Protein AF-A2EEP8-F1 (afdb_monomer)

Foldseek 3Di:
DDDDDDDDDDDDDDDDDPPPPPPVPPPVPPCFWPQLDLDCPVLVVLVVVLVVLLVVLLVCLVVADWQKDKDKDKDFDDDDPPQDKDKDKDKDAQDALLQQKKWKKKWFFFDDQDWDKWWKKKWKKKWFAAPVDPDIDIDIDIDTDMWTDDGPDRITDIDTQFMARQGPGGMMMMMIIIGGDPPRTTMMMMMMITGDSRLSVVLLVVLVVLLVVLVVLLVVLVVVCVVGPDDPLSVLLSVLSVLLSLQSPNCVVVCRVPNDLVSQLSNQLSLLLNLLSLQLSLLCLLLCQLPPDDDDPVSSVVSNVLSCVSSVLSSVLSVVVSVQNVVPRRGDPPPVNVVSLVVLVVSLVVSVVSSVVSLVVNVVNHDPSSVSSSVLSNVLSVLSSVLSCLSSPVPDDDGSSSVSSNSSSSSSSSVSSSNRRRGDDPVVVVVVVVVVVVVVVVVVVVPPDDDDDDDDDDDDDDDDDDDDDDDDDDDDDDDDDDDD

Solvent-accessible surface area (backbone atoms only — not comparable to full-atom values): 27385 Å² total; per-residue (Å²): 140,85,85,86,86,86,83,87,78,94,78,86,87,80,92,84,76,83,75,78,73,81,75,77,78,73,78,68,81,79,49,52,25,51,62,62,50,92,74,54,68,66,56,53,53,52,52,52,51,45,49,50,50,40,52,49,33,39,53,49,17,70,71,42,60,64,33,55,46,75,48,74,50,77,40,78,56,78,89,57,97,65,94,49,62,48,79,46,76,52,75,48,71,88,46,42,33,50,23,58,29,43,35,33,33,37,37,40,31,39,80,55,68,48,73,47,72,32,61,32,39,39,37,39,39,38,41,38,40,26,98,93,42,95,66,64,51,75,51,77,49,77,46,81,43,76,40,40,25,50,76,82,29,47,49,30,53,73,43,76,60,37,43,42,63,72,31,80,38,32,30,43,36,40,39,39,38,39,40,60,60,62,76,77,44,47,30,41,36,42,35,39,42,32,34,21,53,69,33,43,51,54,52,52,52,51,22,44,54,50,31,52,54,43,50,53,50,46,52,54,50,55,58,52,50,75,77,47,86,77,53,71,68,38,57,49,34,52,50,43,34,55,36,49,36,46,53,42,36,64,62,56,57,51,30,47,78,52,54,43,67,70,52,55,53,47,54,42,47,33,42,16,50,31,51,9,49,53,49,29,50,44,54,48,57,39,58,45,42,58,56,90,66,81,85,51,70,68,65,53,49,61,38,48,51,54,14,48,52,52,16,52,54,47,31,52,50,47,49,51,58,51,50,37,40,74,75,34,37,61,58,76,61,63,68,60,53,52,54,48,50,51,52,52,50,53,51,51,51,51,48,53,52,48,52,53,52,31,47,59,55,22,66,74,53,44,54,82,87,48,47,63,54,52,53,54,48,52,52,51,39,53,52,48,51,51,33,49,43,39,71,77,53,74,55,70,84,76,39,43,28,51,53,30,45,30,53,40,42,50,52,42,49,40,52,50,48,39,55,39,40,31,75,42,64,71,76,63,50,60,58,49,51,52,52,48,49,54,50,50,60,53,58,66,65,75,74,79,82,86,79,86,81,90,81,89,81,87,86,88,80,88,82,88,78,89,82,85,83,81,89,84,81,90,84,82,89,84,84,89,84,88,83,136

Sequence (484 aa):
MKPSSIQKEENDVSSDNMVAVEINDGYVPEYLMNLDKVNHKDDIIMFLLFLSFIIVNILVGILAPSTTNTLSKSYPVIVDSHDSYSIYSMGIESISPMNSYIKMRVGYRSEGFTNKSAKVLLNVSMKYTNPKSDHTKRAFKSSNVTFSTLPEQYNTNWHLIYFERIVDFTQVTAEIVVSGSELGFNTFVCEAIICSYSDSLVQIWIRIVYSIVLFVVLRTFNAKLKTVDVRHEQSLSSGLLFTTIFLNDPAVIANYIRPTLGVTVFDSIMRSFYTGYLALFVFVVLGHCGIKEKMMGDFITNRLSIAAVVGLVTITREFLLDLAQIYNPMMQIVNADYYLKIVEYIILAGCAVGIVIETVRSSRRIDEIEKFRLVIYVIASSLALFILTSVMGLIGEKTTLKFLATFGSANALAFAMTYAHYPFSIDNIEYKDAKNADIASLSDNENVGLLDNENEHEFLGKEETELNVEDIEAQNNVPEEEEK

Secondary structure (DSSP, 8-state):
--------------------------------BGGG-S--HHHHHHHHHHHHHHHHHHHHHHHSPPSEEEEEEEEE----TTT--EEEEEEE-S--TTS--EEEEEEEEESSS---EEEEEEEEEEEEEETTEEEEEEEEEEEEEEEEPPTT-SBPPPEEEEEES----SEEEEEEEEEE--TTEEEEEEEEEEE-HHHHHHHHHHHHHHHHHHHHHHHHHHHHHTTSPPPHHHHHHHHHHHHHHHHH-TTHHHHHHS--HHHHHHHHHHHHHHHHHHHHHHHHHHHHTT--SPPPHHHHHHHHHHHHHHHHHHHHHHHHHHHHHHH-TT---HHHHHHHHHHHHHHHHHHHHHHHHHHHHHHTT--GGGHHHHHHHHHHHHHHHHHHHHHTT-S-SS-HHHHHHHHHHHHHHHHHHHHHTPBPPTHHHHHHHHHHHHHHHHHSSSSS------------------------------------

Mean predicted aligned error: 13.18 Å

Radius of gyration: 35.55 Å; Cα contacts (8 Å, |Δi|>4): 645; chains: 1; bounding box: 109×73×122 Å

Structure (mmCIF, N/CA/C/O backbone):
data_AF-A2EEP8-F1
#
_entry.id   AF-A2EEP8-F1
#
loop_
_atom_site.group_PDB
_atom_site.id
_atom_site.type_symbol
_atom_site.label_atom_id
_atom_site.label_alt_id
_atom_site.label_comp_id
_atom_site.label_asym_id
_atom_site.label_entity_id
_atom_site.label_seq_id
_atom_site.pdbx_PDB_ins_code
_atom_site.Cartn_x
_atom_site.Cartn_y
_atom_site.Cartn_z
_atom_site.occupancy
_atom_site.B_iso_or_equiv
_atom_site.auth_seq_id
_atom_site.auth_comp_id
_atom_site.auth_asym_id
_atom_site.auth_atom_id
_atom_site.pdbx_PDB_model_num
ATOM 1 N N . MET A 1 1 ? 82.959 3.354 -11.759 1.00 44.03 1 MET A N 1
ATOM 2 C CA . MET A 1 1 ? 83.019 3.260 -13.232 1.00 44.03 1 MET A CA 1
ATOM 3 C C . MET A 1 1 ? 81.911 4.126 -13.827 1.00 44.03 1 MET A C 1
ATOM 5 O O . MET A 1 1 ? 80.745 3.849 -13.598 1.00 44.03 1 MET A O 1
ATOM 9 N N . LYS A 1 2 ? 82.282 5.205 -14.517 1.00 36.81 2 LYS A N 1
ATOM 10 C CA . LYS A 1 2 ? 81.523 5.864 -15.604 1.00 36.81 2 LYS A CA 1
ATOM 11 C C . LYS A 1 2 ? 82.360 5.626 -16.883 1.00 36.81 2 LYS A C 1
ATOM 13 O O . LYS A 1 2 ? 83.557 5.384 -16.706 1.00 36.81 2 LYS A O 1
ATOM 18 N N . PRO A 1 3 ? 81.870 5.842 -18.119 1.00 41.88 3 PRO A N 1
ATOM 19 C CA . PRO A 1 3 ? 80.486 5.960 -18.609 1.00 41.88 3 PRO A CA 1
ATOM 20 C C . PRO A 1 3 ? 80.250 5.161 -19.927 1.00 41.88 3 PRO A C 1
ATOM 22 O O . PRO A 1 3 ? 81.195 4.695 -20.552 1.00 41.88 3 PRO A O 1
ATOM 25 N N . SER A 1 4 ? 79.016 5.103 -20.439 1.00 30.41 4 SER A N 1
ATOM 26 C CA . SER A 1 4 ? 78.817 5.248 -21.893 1.00 30.41 4 SER A CA 1
ATOM 27 C C . SER A 1 4 ? 77.510 5.978 -22.182 1.00 30.41 4 SER A C 1
ATOM 29 O O . SER A 1 4 ? 76.413 5.438 -22.073 1.00 30.41 4 SER A O 1
ATOM 31 N N . SER A 1 5 ? 77.680 7.246 -22.517 1.00 35.25 5 SER A N 1
ATOM 32 C CA . SER A 1 5 ? 76.752 8.104 -23.233 1.00 35.25 5 SER A CA 1
ATOM 33 C C . SER A 1 5 ? 76.760 7.752 -24.721 1.00 35.25 5 SER A C 1
ATOM 35 O O . SER A 1 5 ? 77.840 7.706 -25.308 1.00 35.25 5 SER A O 1
ATOM 37 N N . ILE A 1 6 ? 75.587 7.637 -25.339 1.00 37.34 6 ILE A N 1
ATOM 38 C CA . ILE A 1 6 ? 75.399 8.024 -26.741 1.00 37.34 6 ILE A CA 1
ATOM 39 C C . ILE A 1 6 ? 74.201 8.974 -26.774 1.00 37.34 6 ILE A C 1
ATOM 41 O O . ILE A 1 6 ? 73.101 8.630 -26.351 1.00 37.34 6 ILE A O 1
ATOM 45 N N . GLN A 1 7 ? 74.486 10.202 -27.199 1.00 33.00 7 GLN A N 1
ATOM 46 C CA . GLN A 1 7 ? 73.537 11.227 -27.617 1.00 33.00 7 GLN A CA 1
ATOM 47 C C . GLN A 1 7 ? 73.525 11.294 -29.150 1.00 33.00 7 GLN A C 1
ATOM 49 O O . GLN A 1 7 ? 74.531 10.958 -29.774 1.00 33.00 7 GLN A O 1
ATOM 54 N N . LYS A 1 8 ? 72.444 11.910 -29.654 1.00 31.39 8 LYS A N 1
ATOM 55 C CA . LYS A 1 8 ? 72.144 12.393 -31.016 1.00 31.39 8 LYS A CA 1
ATOM 56 C C . LYS A 1 8 ? 71.549 11.336 -31.952 1.00 31.39 8 LYS A C 1
ATOM 58 O O . LYS A 1 8 ? 72.012 10.210 -31.975 1.00 31.39 8 LYS A O 1
ATOM 63 N N . GLU A 1 9 ? 70.490 11.633 -32.700 1.00 28.38 9 GLU A N 1
ATOM 64 C CA . GLU A 1 9 ? 70.177 12.912 -33.350 1.00 28.38 9 GLU A CA 1
ATOM 65 C C . GLU A 1 9 ? 68.659 13.051 -33.589 1.00 28.38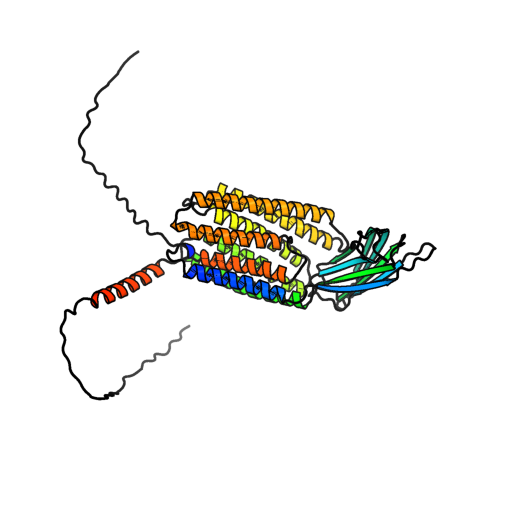 9 GLU A C 1
ATOM 67 O O . GLU A 1 9 ? 68.011 12.101 -34.021 1.00 28.38 9 GLU A O 1
ATOM 72 N N . GLU A 1 10 ? 68.103 14.232 -33.301 1.00 34.28 10 GLU A N 1
ATOM 73 C CA . GLU A 1 10 ? 66.881 14.716 -33.952 1.00 34.28 10 GLU A CA 1
ATOM 74 C C . GLU A 1 10 ? 67.199 14.949 -35.430 1.00 34.28 10 GLU A C 1
ATOM 76 O O . GLU A 1 10 ? 68.158 15.652 -35.742 1.00 34.28 10 GLU A O 1
ATOM 81 N N . ASN A 1 11 ? 66.369 14.412 -36.318 1.00 28.91 11 ASN A N 1
ATOM 82 C CA . ASN A 1 11 ? 66.011 15.090 -37.555 1.00 28.91 11 ASN A CA 1
ATOM 83 C C . ASN A 1 11 ? 64.563 14.742 -37.886 1.00 28.91 11 ASN A C 1
ATOM 85 O O . ASN A 1 11 ? 64.204 13.588 -38.114 1.00 28.91 11 ASN A O 1
ATOM 89 N N . ASP A 1 12 ? 63.761 15.794 -37.849 1.00 32.25 12 ASP A N 1
ATOM 90 C CA . ASP A 1 12 ? 62.411 15.875 -38.362 1.00 32.25 12 ASP A CA 1
ATOM 91 C C . ASP A 1 12 ? 62.374 15.690 -39.892 1.00 32.25 12 ASP A C 1
ATOM 93 O O . ASP A 1 12 ? 63.356 15.933 -40.598 1.00 32.25 12 ASP A O 1
ATOM 97 N N . VAL A 1 13 ? 61.154 15.414 -40.360 1.00 32.56 13 VAL A N 1
ATOM 98 C CA . VAL A 1 13 ? 60.585 15.612 -41.708 1.00 32.56 13 VAL A CA 1
ATOM 99 C C . VAL A 1 13 ? 60.362 14.367 -42.589 1.00 32.56 13 VAL A C 1
ATOM 101 O O . VAL A 1 13 ? 61.281 13.671 -43.011 1.00 32.56 13 VAL A O 1
ATOM 104 N N . SER A 1 14 ? 59.082 14.262 -42.983 1.00 30.22 14 SER A N 1
ATOM 105 C CA . SER A 1 14 ? 58.465 13.546 -44.115 1.00 30.22 14 SER A CA 1
ATOM 106 C C . SER A 1 14 ? 57.819 12.208 -43.746 1.00 30.22 14 SER A C 1
ATOM 108 O O . SER A 1 14 ? 58.429 11.151 -43.839 1.00 30.22 14 SER A O 1
ATOM 110 N N . SER A 1 15 ? 56.616 12.216 -43.165 1.00 44.66 15 SER A N 1
ATOM 111 C CA . SER A 1 15 ? 55.341 12.123 -43.908 1.00 44.66 15 SER A CA 1
ATOM 112 C C . SER A 1 15 ? 55.353 11.055 -45.008 1.00 44.66 15 SER A C 1
ATOM 114 O O . SER A 1 15 ? 55.744 11.337 -46.134 1.00 44.66 15 SER A O 1
ATOM 116 N N . ASP A 1 16 ? 54.958 9.834 -44.651 1.00 34.94 16 ASP A N 1
ATOM 117 C CA . ASP A 1 16 ? 54.005 9.012 -45.413 1.00 34.94 16 ASP A CA 1
ATOM 118 C C . ASP A 1 16 ? 53.913 7.636 -44.761 1.00 34.94 16 ASP A C 1
ATOM 120 O O . ASP A 1 16 ? 54.576 6.676 -45.129 1.00 34.94 16 ASP A O 1
ATOM 124 N N . ASN A 1 17 ? 53.093 7.569 -43.721 1.00 30.48 17 ASN A N 1
ATOM 125 C CA . ASN A 1 17 ? 52.377 6.358 -43.352 1.00 30.48 17 ASN A CA 1
ATOM 126 C C . ASN A 1 17 ? 51.107 6.837 -42.661 1.00 30.48 17 ASN A C 1
ATOM 128 O O . ASN A 1 17 ? 50.998 6.850 -41.434 1.00 30.48 17 ASN A O 1
ATOM 132 N N . MET A 1 18 ? 50.154 7.304 -43.472 1.00 28.84 18 ME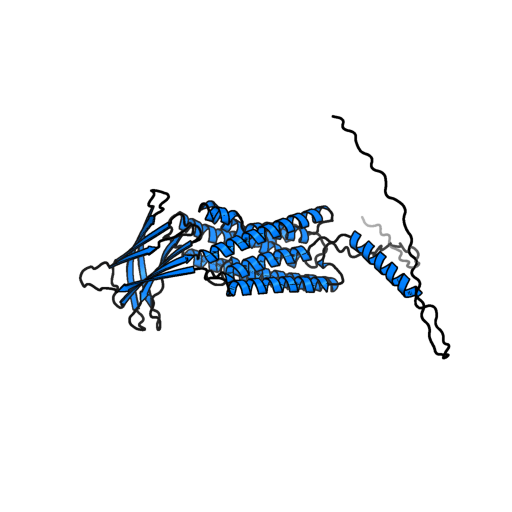T A N 1
ATOM 133 C CA . MET A 1 18 ? 48.764 7.316 -43.043 1.00 28.84 18 MET A CA 1
ATOM 134 C C . MET A 1 18 ? 48.378 5.861 -42.797 1.00 28.84 18 MET A C 1
ATOM 136 O O . MET A 1 18 ? 48.064 5.115 -43.721 1.00 28.84 18 MET A O 1
ATOM 140 N N . VAL A 1 19 ? 48.433 5.446 -41.535 1.00 28.75 19 VAL A N 1
ATOM 141 C CA . VAL A 1 19 ? 47.614 4.329 -41.087 1.00 28.75 19 VAL A CA 1
ATOM 142 C C . VAL A 1 19 ? 46.186 4.827 -41.234 1.00 28.75 19 VAL A C 1
ATOM 144 O O . VAL A 1 19 ? 45.724 5.651 -40.445 1.00 28.75 19 VAL A O 1
ATOM 147 N N . ALA A 1 20 ? 45.518 4.378 -42.293 1.00 30.56 20 ALA A N 1
ATOM 148 C CA . ALA A 1 20 ? 44.074 4.441 -42.379 1.00 30.56 20 ALA A CA 1
ATOM 149 C C . ALA A 1 20 ? 43.539 3.588 -41.227 1.00 30.56 20 ALA A C 1
ATOM 151 O O . ALA A 1 20 ? 43.418 2.369 -41.323 1.00 30.56 20 ALA A O 1
ATOM 152 N N . VAL A 1 21 ? 43.304 4.233 -40.088 1.00 33.72 21 VAL A N 1
ATOM 153 C CA . VAL A 1 21 ? 42.370 3.712 -39.107 1.00 33.72 21 VAL A CA 1
ATOM 154 C C . VAL A 1 21 ? 41.025 3.822 -39.804 1.00 33.72 21 VAL A C 1
ATOM 156 O O . VAL A 1 21 ? 40.504 4.925 -39.971 1.00 33.72 21 VAL A O 1
ATOM 159 N N . GLU A 1 22 ? 40.500 2.694 -40.280 1.00 30.70 22 GLU A N 1
ATOM 160 C CA . GLU A 1 22 ? 39.072 2.565 -40.541 1.00 30.70 22 GLU A CA 1
ATOM 161 C C . GLU A 1 22 ? 38.365 2.829 -39.214 1.00 30.70 22 GLU A C 1
ATOM 163 O O . GLU A 1 22 ? 38.141 1.940 -38.393 1.00 30.70 22 GLU A O 1
ATOM 168 N N . ILE A 1 23 ? 38.051 4.098 -38.976 1.00 33.88 23 ILE A N 1
ATOM 169 C CA . ILE A 1 23 ? 36.982 4.470 -38.076 1.00 33.88 23 ILE A CA 1
ATOM 170 C C . ILE A 1 23 ? 35.723 4.047 -38.822 1.00 33.88 23 ILE A C 1
ATOM 172 O O . ILE A 1 23 ? 35.143 4.807 -39.594 1.00 33.88 23 ILE A O 1
ATOM 176 N N . ASN A 1 24 ? 35.341 2.788 -38.638 1.00 35.66 24 ASN A N 1
ATOM 177 C CA . ASN A 1 24 ? 34.027 2.303 -39.012 1.00 35.66 24 ASN A CA 1
ATOM 178 C C . ASN A 1 24 ? 33.018 2.893 -38.005 1.00 35.66 24 ASN A C 1
ATOM 180 O O . ASN A 1 24 ? 32.377 2.171 -37.250 1.00 35.66 24 ASN A O 1
ATOM 184 N N . ASP A 1 25 ? 32.915 4.229 -37.955 1.00 37.47 25 ASP A N 1
ATOM 185 C CA . ASP A 1 25 ? 31.869 4.973 -37.244 1.00 37.47 25 ASP A CA 1
ATOM 186 C C . ASP A 1 25 ? 30.603 4.959 -38.108 1.00 37.47 25 ASP A C 1
ATOM 188 O O . ASP A 1 25 ? 30.029 5.979 -38.482 1.00 37.47 25 ASP A O 1
ATOM 192 N N . GLY A 1 26 ? 30.141 3.753 -38.413 1.00 33.09 26 GLY A N 1
ATOM 193 C CA . GLY A 1 26 ? 28.723 3.501 -38.561 1.00 33.09 26 GLY A CA 1
ATOM 194 C C . GLY A 1 26 ? 28.168 3.221 -37.172 1.00 33.09 26 GLY A C 1
ATOM 195 O O . GLY A 1 26 ? 27.804 2.084 -36.888 1.00 33.09 26 GLY A O 1
ATOM 196 N N . TYR A 1 27 ? 28.133 4.222 -36.284 1.00 39.75 27 TYR A N 1
ATOM 197 C CA . TYR A 1 27 ? 27.318 4.156 -35.067 1.00 39.75 27 TYR A CA 1
ATOM 198 C C . TYR A 1 27 ? 25.854 4.162 -35.522 1.00 39.75 27 TYR A C 1
ATOM 200 O O . TYR A 1 27 ? 25.181 5.189 -35.495 1.00 39.75 27 TYR A O 1
ATOM 208 N N . VAL A 1 28 ? 25.368 3.026 -36.024 1.00 40.91 28 VAL A N 1
ATOM 209 C CA . VAL A 1 28 ? 23.938 2.812 -36.200 1.00 40.91 28 VAL A CA 1
ATOM 210 C C . VAL A 1 28 ? 23.386 2.778 -34.778 1.00 40.91 28 VAL A C 1
ATOM 212 O O . VAL A 1 28 ? 23.776 1.899 -34.006 1.00 40.91 28 VAL A O 1
ATOM 215 N N . PRO A 1 29 ? 22.568 3.759 -34.361 1.00 50.12 29 PRO A N 1
ATOM 216 C CA . PRO A 1 29 ? 21.979 3.730 -33.036 1.00 50.12 29 PRO A CA 1
ATOM 217 C C . PRO A 1 29 ? 21.101 2.481 -32.946 1.00 50.12 29 PRO A C 1
ATOM 219 O O . PRO A 1 29 ? 20.031 2.415 -33.546 1.00 50.12 29 PRO A O 1
ATOM 222 N N . GLU A 1 30 ? 21.564 1.465 -32.222 1.00 55.91 30 GLU A N 1
ATOM 223 C CA . GLU A 1 30 ? 20.755 0.284 -31.951 1.00 55.91 30 GLU A CA 1
ATOM 224 C C . GLU A 1 30 ? 19.610 0.688 -31.018 1.00 55.91 30 GLU A C 1
ATOM 226 O O . GLU A 1 30 ? 19.763 0.823 -29.797 1.00 55.91 30 GLU A O 1
ATOM 231 N N . TYR A 1 31 ? 18.443 0.918 -31.618 1.00 66.56 31 TYR A N 1
ATOM 232 C CA . TYR A 1 31 ? 17.182 1.094 -30.914 1.00 66.56 31 TYR A CA 1
ATOM 233 C C . TYR A 1 31 ? 16.796 -0.241 -30.279 1.00 66.56 31 TYR A C 1
ATOM 235 O O . TYR A 1 31 ? 16.121 -1.058 -30.897 1.00 66.56 31 TYR A O 1
ATOM 243 N N . LEU A 1 32 ? 17.245 -0.486 -29.049 1.00 78.00 32 LEU A N 1
ATOM 244 C CA . LEU A 1 32 ? 16.944 -1.726 -28.322 1.00 78.00 32 LEU A CA 1
ATOM 245 C C . LEU A 1 32 ? 15.627 -1.632 -27.538 1.00 78.00 32 LEU A C 1
ATOM 247 O O . LEU A 1 32 ? 15.039 -2.649 -27.166 1.00 78.00 32 LEU A O 1
ATOM 251 N N . MET A 1 33 ? 15.139 -0.413 -27.296 1.00 85.94 33 MET A N 1
ATOM 252 C CA . MET A 1 33 ? 13.901 -0.137 -26.568 1.00 85.94 33 MET A CA 1
ATOM 253 C C . MET A 1 33 ? 13.029 0.859 -27.327 1.00 85.94 33 MET A C 1
ATOM 255 O O . MET A 1 33 ? 13.530 1.730 -28.033 1.00 85.94 33 MET A O 1
ATOM 259 N N . ASN A 1 34 ? 11.713 0.773 -27.130 1.00 85.88 34 ASN A N 1
ATOM 260 C CA . ASN A 1 34 ? 10.748 1.715 -27.703 1.00 85.88 34 ASN A CA 1
ATOM 261 C C . ASN A 1 34 ? 11.114 3.180 -27.453 1.00 85.88 34 ASN A C 1
ATOM 263 O O . ASN A 1 34 ? 10.923 4.011 -28.332 1.00 85.88 34 ASN A O 1
ATOM 267 N N . LEU A 1 35 ? 11.633 3.480 -26.267 1.00 84.69 35 LEU A N 1
ATOM 268 C CA . LEU A 1 35 ? 11.945 4.841 -25.865 1.00 84.69 35 LEU A CA 1
ATOM 269 C C . LEU A 1 35 ? 13.211 5.409 -26.536 1.00 84.69 35 LEU A C 1
ATOM 271 O O . LEU A 1 35 ? 13.407 6.621 -26.529 1.00 84.69 35 LEU A O 1
ATOM 275 N N . ASP A 1 36 ? 14.035 4.564 -27.162 1.00 81.00 36 ASP A N 1
ATOM 276 C CA . ASP A 1 36 ? 15.226 5.022 -27.880 1.00 81.00 36 ASP A CA 1
ATOM 277 C C . ASP A 1 36 ? 14.880 5.625 -29.263 1.00 81.00 36 ASP A C 1
ATOM 279 O O . ASP A 1 36 ? 15.750 6.220 -29.889 1.00 81.00 36 ASP A O 1
ATOM 283 N N . LYS A 1 37 ? 13.634 5.499 -29.758 1.00 80.38 37 LYS A N 1
ATOM 284 C CA . LYS A 1 37 ? 13.202 5.983 -31.090 1.00 80.38 37 LYS A CA 1
ATOM 285 C C . LYS A 1 37 ? 13.473 7.477 -31.306 1.00 80.38 37 LYS A C 1
ATOM 287 O O . LYS A 1 37 ? 13.334 8.272 -30.394 1.00 80.38 37 LYS A O 1
ATOM 292 N N . VAL A 1 38 ? 13.712 7.886 -32.556 1.00 69.38 38 VAL A N 1
ATOM 293 C CA . VAL A 1 38 ? 13.913 9.311 -32.918 1.00 69.38 38 VAL A CA 1
ATOM 294 C C . VAL A 1 38 ? 12.625 10.140 -32.832 1.00 69.38 38 VAL A C 1
ATOM 296 O O . VAL A 1 38 ? 12.658 11.323 -32.503 1.00 69.38 38 VAL A O 1
ATOM 299 N N . ASN A 1 39 ? 11.472 9.541 -33.149 1.00 82.19 39 ASN A N 1
ATOM 300 C CA . ASN A 1 39 ? 10.180 10.224 -33.125 1.00 82.19 39 ASN A CA 1
ATOM 301 C C . ASN A 1 39 ? 9.352 9.786 -31.913 1.00 82.19 39 ASN A C 1
ATOM 303 O O . ASN A 1 39 ? 8.843 8.668 -31.876 1.00 82.19 39 ASN A O 1
ATOM 307 N N . HIS A 1 40 ? 9.161 10.712 -30.975 1.00 85.50 40 HIS A N 1
ATOM 308 C CA . HIS A 1 40 ? 8.461 10.472 -29.713 1.00 85.50 40 HIS A CA 1
ATOM 309 C C . HIS A 1 40 ? 6.971 10.843 -29.725 1.00 85.50 40 HIS A C 1
ATOM 311 O O . HIS A 1 40 ? 6.337 10.827 -28.671 1.00 85.50 40 HIS A O 1
ATOM 317 N N . LYS A 1 41 ? 6.378 11.208 -30.874 1.00 88.94 41 LYS A N 1
ATOM 318 C CA . LYS A 1 41 ? 4.946 11.570 -30.930 1.00 88.94 41 LYS A CA 1
ATOM 319 C C . LYS A 1 41 ? 4.054 10.451 -30.384 1.00 88.94 41 LYS A C 1
ATOM 321 O O . LYS A 1 41 ? 3.197 10.718 -29.544 1.00 88.94 41 LYS A O 1
ATOM 326 N N . ASP A 1 42 ? 4.309 9.216 -30.810 1.00 86.62 42 ASP A N 1
ATOM 327 C CA . ASP A 1 42 ? 3.559 8.042 -30.355 1.00 86.62 42 ASP A CA 1
ATOM 328 C C . ASP A 1 42 ? 3.776 7.795 -28.854 1.00 86.62 42 ASP A C 1
ATOM 330 O O . ASP A 1 42 ? 2.826 7.514 -28.125 1.00 86.62 42 ASP A O 1
ATOM 334 N N . ASP A 1 43 ? 5.004 7.986 -28.364 1.00 88.69 43 ASP A N 1
ATOM 335 C CA . ASP A 1 43 ? 5.333 7.816 -26.947 1.00 88.69 43 ASP A CA 1
ATOM 336 C C . ASP A 1 43 ? 4.595 8.837 -26.075 1.00 88.69 43 ASP A C 1
ATOM 338 O O . ASP A 1 43 ? 3.997 8.468 -25.065 1.00 88.69 43 ASP A O 1
ATOM 342 N N . ILE A 1 44 ? 4.567 10.111 -26.484 1.00 91.06 44 ILE A N 1
ATOM 343 C CA . ILE A 1 44 ? 3.831 11.170 -25.777 1.00 91.06 44 ILE A CA 1
ATOM 344 C C . ILE A 1 44 ? 2.339 10.829 -25.701 1.00 91.06 44 ILE A C 1
ATOM 346 O O . ILE A 1 44 ? 1.745 10.947 -24.629 1.00 91.06 44 ILE A O 1
ATOM 350 N N . ILE A 1 45 ? 1.737 10.370 -26.804 1.00 92.12 45 ILE A N 1
ATOM 351 C CA . ILE A 1 45 ? 0.326 9.953 -26.831 1.00 92.12 45 ILE A CA 1
ATOM 352 C C . ILE A 1 45 ? 0.089 8.798 -25.849 1.00 92.12 45 ILE A C 1
ATOM 354 O O . ILE A 1 45 ? -0.860 8.844 -25.064 1.00 92.12 45 ILE A O 1
ATOM 358 N N . MET A 1 46 ? 0.973 7.799 -25.836 1.00 91.81 46 MET A N 1
ATOM 359 C CA . MET A 1 46 ? 0.871 6.663 -24.918 1.00 91.81 46 MET A CA 1
ATOM 360 C C . MET A 1 46 ? 1.009 7.080 -23.447 1.00 91.81 46 MET A C 1
ATOM 362 O O . MET A 1 46 ? 0.217 6.644 -22.610 1.00 91.81 46 MET A O 1
ATOM 366 N N . PHE A 1 47 ? 1.945 7.972 -23.109 1.00 91.56 47 PHE A N 1
ATOM 367 C CA . PHE A 1 47 ? 2.071 8.494 -21.743 1.00 91.56 47 PHE A CA 1
ATOM 368 C C . PHE A 1 47 ? 0.870 9.349 -21.321 1.00 91.56 47 PHE A C 1
ATOM 370 O O . PHE A 1 47 ? 0.434 9.254 -20.172 1.00 91.56 47 PHE A O 1
ATOM 377 N N . LEU A 1 48 ? 0.282 10.130 -22.233 1.00 92.25 48 LEU A N 1
ATOM 378 C CA . LEU A 1 48 ? -0.966 10.856 -21.971 1.00 92.25 48 LEU A CA 1
ATOM 379 C C . LEU A 1 48 ? -2.147 9.905 -21.742 1.00 92.25 48 LEU A C 1
ATOM 381 O O . LEU A 1 48 ? -2.987 10.176 -20.883 1.00 92.25 48 LEU A O 1
ATOM 385 N N . LEU A 1 49 ? -2.194 8.772 -22.446 1.00 92.81 49 LEU A N 1
ATOM 386 C CA . LEU A 1 49 ? -3.192 7.728 -22.213 1.00 92.81 49 LEU A CA 1
ATOM 387 C C . LEU A 1 49 ? -3.027 7.104 -20.820 1.00 92.81 49 LEU A C 1
ATOM 389 O O . LEU A 1 49 ? -4.013 6.971 -20.094 1.00 92.81 49 LEU A O 1
ATOM 393 N N . PHE A 1 50 ? -1.798 6.795 -20.392 1.00 92.44 50 PHE A N 1
ATOM 394 C CA . PHE A 1 50 ? -1.546 6.318 -19.026 1.00 92.44 50 PHE A CA 1
ATOM 395 C C . PHE A 1 50 ? -1.897 7.368 -17.963 1.00 92.44 50 PHE A C 1
ATOM 397 O O . PHE A 1 50 ? -2.453 7.026 -16.920 1.00 92.44 50 PHE A O 1
ATOM 404 N N . LEU A 1 51 ? -1.644 8.651 -18.228 1.00 89.81 51 LEU A N 1
ATOM 405 C CA . LEU A 1 51 ? -2.062 9.734 -17.337 1.00 89.81 51 LEU A CA 1
ATOM 406 C C . LEU A 1 51 ? -3.592 9.833 -17.247 1.00 89.81 51 LEU A C 1
ATOM 408 O O . LEU A 1 51 ? -4.137 9.923 -16.147 1.00 89.81 51 LEU A O 1
ATOM 412 N N . SER A 1 52 ? -4.291 9.762 -18.383 1.00 91.75 52 SER A N 1
ATOM 413 C CA . SER A 1 52 ? -5.757 9.714 -18.431 1.00 91.75 52 SER A CA 1
ATOM 414 C C . SER A 1 52 ? -6.294 8.538 -17.615 1.00 91.75 52 SER A C 1
ATOM 416 O O . SER A 1 52 ? -7.215 8.702 -16.817 1.00 91.75 52 SER A O 1
ATOM 418 N N . PHE A 1 53 ? -5.652 7.376 -17.718 1.00 89.75 53 PHE A N 1
ATOM 419 C CA . PHE A 1 53 ? -6.000 6.198 -16.936 1.00 89.75 53 PHE A CA 1
ATOM 420 C C . PHE A 1 53 ? -5.859 6.418 -15.422 1.00 89.75 53 PHE A C 1
ATOM 422 O O . PHE A 1 53 ? -6.746 6.034 -14.656 1.00 89.75 53 PHE A O 1
ATOM 429 N N . ILE A 1 54 ? -4.788 7.075 -14.968 1.00 88.75 54 ILE A N 1
ATOM 430 C CA . ILE A 1 54 ? -4.617 7.445 -13.552 1.00 88.75 54 ILE A CA 1
ATOM 431 C C . ILE A 1 54 ? -5.737 8.397 -13.108 1.00 88.75 54 ILE A C 1
ATOM 433 O O . ILE A 1 54 ? -6.343 8.181 -12.058 1.00 88.75 54 ILE A O 1
ATOM 437 N N . ILE A 1 55 ? -6.061 9.408 -13.921 1.00 88.38 55 ILE A N 1
ATOM 438 C CA . ILE A 1 55 ? -7.139 10.368 -13.633 1.00 88.38 55 ILE A CA 1
ATOM 439 C C . ILE A 1 55 ? -8.488 9.650 -13.510 1.00 88.38 55 ILE A C 1
ATOM 441 O O . ILE A 1 55 ? -9.223 9.891 -12.554 1.00 88.38 55 ILE A O 1
ATOM 445 N N . VAL A 1 56 ? -8.802 8.728 -14.424 1.00 90.50 56 VAL A N 1
ATOM 446 C CA . VAL A 1 56 ? -10.035 7.930 -14.367 1.00 90.50 56 VAL A CA 1
ATOM 447 C C . VAL A 1 56 ? -10.083 7.087 -13.091 1.00 90.50 56 VAL A C 1
ATOM 449 O O . VAL A 1 56 ? -11.104 7.097 -12.410 1.00 90.50 56 VAL A O 1
ATOM 452 N N . ASN A 1 57 ? -8.989 6.421 -12.704 1.00 88.19 57 ASN A N 1
ATOM 453 C CA . ASN A 1 57 ? -8.939 5.661 -11.447 1.00 88.19 57 ASN A CA 1
ATOM 454 C C . ASN A 1 57 ? -9.186 6.556 -10.217 1.00 88.19 57 ASN A C 1
ATOM 456 O O . ASN A 1 57 ? -9.906 6.158 -9.300 1.00 88.19 57 ASN A O 1
ATOM 460 N N . ILE A 1 58 ? -8.636 7.774 -10.203 1.00 85.50 58 ILE A N 1
ATOM 461 C CA . ILE A 1 58 ? -8.879 8.761 -9.140 1.00 85.50 58 ILE A CA 1
ATOM 462 C C . ILE A 1 58 ? -10.357 9.165 -9.104 1.00 85.50 58 ILE A C 1
ATOM 464 O O . ILE A 1 58 ? -10.960 9.156 -8.032 1.00 85.50 58 ILE A O 1
ATOM 468 N N . LEU A 1 59 ? -10.963 9.469 -10.257 1.00 86.75 59 LEU A N 1
ATOM 469 C CA . LEU A 1 59 ? -12.383 9.824 -10.349 1.00 86.75 59 LEU A CA 1
ATOM 470 C C . LEU A 1 59 ? -13.287 8.682 -9.872 1.00 86.75 59 LEU A C 1
ATOM 472 O O . LEU A 1 59 ? -14.192 8.916 -9.072 1.00 86.75 59 LEU A O 1
ATOM 476 N N . VAL A 1 60 ? -13.002 7.443 -10.285 1.00 87.19 60 VAL A N 1
ATOM 477 C CA . VAL A 1 60 ? -13.704 6.251 -9.783 1.00 87.19 60 VAL A CA 1
ATOM 478 C C . VAL A 1 60 ? -13.549 6.143 -8.268 1.00 87.19 60 VAL A C 1
ATOM 480 O O . VAL A 1 60 ? -14.517 5.842 -7.582 1.00 87.19 60 VAL A O 1
ATOM 483 N N . GLY A 1 61 ? -12.372 6.452 -7.720 1.00 84.56 61 GLY A N 1
ATOM 484 C CA . GLY A 1 61 ? -12.130 6.417 -6.279 1.00 84.56 61 GLY A CA 1
ATOM 485 C C . GLY A 1 61 ? -12.851 7.494 -5.478 1.00 84.56 61 GLY A C 1
ATOM 486 O O . GLY A 1 61 ? -13.180 7.251 -4.319 1.00 84.56 61 GLY A O 1
ATOM 487 N N . ILE A 1 62 ? -13.132 8.649 -6.082 1.00 84.50 62 ILE A N 1
ATOM 488 C CA . ILE A 1 62 ? -13.972 9.700 -5.488 1.00 84.50 62 ILE A CA 1
ATOM 489 C C . ILE A 1 62 ? -15.446 9.275 -5.480 1.00 84.50 62 ILE A C 1
ATOM 491 O O . ILE A 1 62 ? -16.153 9.541 -4.512 1.00 84.50 62 ILE A O 1
ATOM 495 N N . LEU A 1 63 ? -15.904 8.616 -6.549 1.00 86.94 63 LEU A N 1
ATOM 496 C CA . LEU A 1 63 ? -17.290 8.153 -6.701 1.00 86.94 63 LEU A CA 1
ATOM 497 C C . LEU A 1 63 ? -17.565 6.802 -6.018 1.00 86.94 63 LEU A C 1
ATOM 499 O O . LEU A 1 63 ? -18.717 6.379 -5.922 1.00 86.94 63 LEU A O 1
ATOM 503 N N . ALA A 1 64 ? -16.518 6.112 -5.573 1.00 84.38 64 ALA A N 1
ATOM 504 C CA . ALA A 1 64 ? -16.601 4.808 -4.940 1.00 84.38 64 ALA A CA 1
ATOM 505 C C . ALA A 1 64 ? -17.336 4.857 -3.585 1.00 84.38 64 ALA A C 1
ATOM 507 O O . ALA A 1 64 ? -17.356 5.893 -2.914 1.00 84.38 64 ALA A O 1
ATOM 508 N N . PRO A 1 65 ? -17.939 3.731 -3.151 1.00 84.12 65 PRO A N 1
ATOM 509 C CA . PRO A 1 65 ? -18.617 3.662 -1.861 1.00 84.12 65 PRO A CA 1
ATOM 510 C C . PRO A 1 65 ? -17.654 3.940 -0.701 1.00 84.12 65 PRO A C 1
ATOM 512 O O . PRO A 1 65 ? -16.450 3.722 -0.805 1.00 84.12 65 PRO A O 1
ATOM 515 N N . SER A 1 66 ? -18.198 4.358 0.445 1.00 85.19 66 SER A N 1
ATOM 516 C CA . SER A 1 66 ? -17.403 4.472 1.671 1.00 85.19 66 SER A CA 1
ATOM 517 C C . SER A 1 66 ? -16.727 3.138 1.999 1.00 85.19 66 SER A C 1
ATOM 519 O O . SER A 1 66 ? -17.360 2.080 1.981 1.00 85.19 66 SER A O 1
ATOM 521 N N . THR A 1 67 ? -15.452 3.204 2.372 1.00 85.75 67 THR A N 1
ATOM 522 C CA . THR A 1 67 ? -14.649 2.066 2.853 1.00 85.75 67 THR A CA 1
ATOM 523 C C . THR A 1 67 ? -15.090 1.541 4.201 1.00 85.75 67 THR A C 1
ATOM 525 O O . THR A 1 67 ? -14.718 0.434 4.594 1.00 85.75 67 THR A O 1
ATOM 528 N N . THR A 1 68 ? -15.834 2.350 4.949 1.00 89.31 68 THR A N 1
ATOM 529 C CA . THR A 1 68 ? -16.226 2.035 6.312 1.00 89.31 68 THR A CA 1
ATOM 530 C C . THR A 1 68 ? -17.682 2.341 6.559 1.00 89.31 68 THR A C 1
ATOM 532 O O . THR A 1 68 ? -18.206 3.372 6.135 1.00 89.31 68 THR A O 1
ATOM 535 N N . ASN A 1 69 ? -18.303 1.441 7.308 1.00 90.56 69 ASN A N 1
ATOM 536 C CA . ASN A 1 69 ? -19.583 1.657 7.944 1.00 90.56 69 ASN A CA 1
ATOM 537 C C . ASN A 1 69 ? -19.307 1.920 9.421 1.00 90.56 69 ASN A C 1
ATOM 539 O O . ASN A 1 69 ? -18.706 1.085 10.104 1.00 90.56 69 ASN A O 1
ATOM 543 N N . THR A 1 70 ? -19.724 3.088 9.898 1.00 92.00 70 THR A N 1
ATOM 544 C CA . THR A 1 70 ? -19.582 3.470 11.302 1.00 92.00 70 THR A CA 1
ATOM 545 C C . THR A 1 70 ? -20.928 3.315 11.987 1.00 92.00 70 THR A C 1
ATOM 547 O O . THR A 1 70 ? -21.895 3.986 11.636 1.00 92.00 70 THR A O 1
ATOM 550 N N . LEU A 1 71 ? -20.981 2.433 12.976 1.00 93.88 71 LEU A N 1
ATOM 551 C CA . LEU A 1 71 ? -22.098 2.298 13.899 1.00 93.88 71 LEU A CA 1
ATOM 552 C C . LEU A 1 71 ? -21.708 3.011 15.188 1.00 93.88 71 LEU A C 1
ATOM 554 O O . LEU A 1 71 ? -20.640 2.751 15.737 1.00 93.88 71 LEU A O 1
ATOM 558 N N . SER A 1 72 ? -22.557 3.905 15.676 1.00 94.06 72 SER A N 1
ATOM 559 C CA . SER A 1 72 ? -22.317 4.638 16.917 1.00 94.06 72 SER A CA 1
ATOM 560 C C . SER A 1 72 ? -23.477 4.410 17.871 1.00 94.06 72 SER A C 1
ATOM 562 O O . SER A 1 72 ? -24.639 4.456 17.462 1.00 94.06 72 SER A O 1
ATOM 564 N N . LYS A 1 73 ? -23.165 4.139 19.137 1.00 95.38 73 LYS A N 1
ATOM 565 C CA . LYS A 1 73 ? -24.147 3.997 20.208 1.00 95.38 73 LYS A CA 1
ATOM 566 C C . LYS A 1 73 ? -23.738 4.879 21.378 1.00 95.38 73 LYS A C 1
ATOM 568 O O . LYS A 1 73 ? -22.612 4.801 21.867 1.00 95.38 73 LYS A O 1
ATOM 573 N N . SER A 1 74 ? -24.677 5.708 21.804 1.00 94.12 74 SER A N 1
ATOM 574 C CA . SER A 1 74 ? -24.503 6.687 22.870 1.00 94.12 74 SER A CA 1
ATOM 575 C C . SER A 1 74 ? -25.280 6.252 24.105 1.00 94.12 74 SER A C 1
ATOM 577 O O . SER A 1 74 ? -26.410 5.778 23.983 1.00 94.12 74 SER A O 1
ATOM 579 N N . TYR A 1 75 ? -24.693 6.445 25.279 1.00 93.31 75 TYR A N 1
ATOM 580 C CA . TYR A 1 75 ? -25.278 6.105 26.571 1.00 93.31 75 TYR A CA 1
ATOM 581 C C . TYR A 1 75 ? -25.213 7.315 27.492 1.00 93.31 75 TYR A C 1
ATOM 583 O O . TYR A 1 75 ? -24.166 7.963 27.538 1.00 93.31 75 TYR A O 1
ATOM 591 N N . PRO A 1 76 ? -26.285 7.626 28.233 1.00 90.25 76 PRO A N 1
ATOM 592 C CA . PRO A 1 76 ? -26.213 8.644 29.267 1.00 90.25 76 PRO A CA 1
ATOM 593 C C . PRO A 1 76 ? -25.259 8.186 30.378 1.00 90.25 76 PRO A C 1
ATOM 595 O O . PRO A 1 76 ? -25.318 7.035 30.811 1.00 90.25 76 PRO A O 1
ATOM 598 N N . VAL A 1 77 ? -24.392 9.088 30.832 1.00 86.75 77 VAL A N 1
ATOM 599 C CA . VAL A 1 77 ? -23.543 8.867 32.009 1.00 86.75 77 VAL A CA 1
ATOM 600 C C . VAL A 1 77 ? -24.394 9.138 33.245 1.00 86.75 77 VAL A C 1
ATOM 602 O O . VAL A 1 77 ? -24.844 10.265 33.458 1.00 86.75 77 VAL A O 1
ATOM 605 N N . ILE A 1 78 ? -24.638 8.104 34.049 1.00 79.00 78 ILE A N 1
ATOM 606 C CA . ILE A 1 78 ? -25.390 8.216 35.301 1.00 79.00 78 ILE A CA 1
ATOM 607 C C . ILE A 1 78 ? -24.371 8.229 36.436 1.00 79.00 78 ILE A C 1
ATOM 609 O O . ILE A 1 78 ? -23.775 7.207 36.756 1.00 79.00 78 ILE A O 1
ATOM 613 N N . VAL A 1 79 ? -24.138 9.405 37.017 1.00 67.38 79 VAL A N 1
ATOM 614 C CA . VAL A 1 79 ? -23.209 9.560 38.140 1.00 67.38 79 VAL A CA 1
ATOM 615 C C . VAL A 1 79 ? -23.946 9.214 39.433 1.00 67.38 79 VAL A C 1
ATOM 617 O O . VAL A 1 79 ? -24.576 10.086 40.029 1.00 67.38 79 VAL A O 1
ATOM 620 N N . ASP A 1 80 ? -23.871 7.956 39.867 1.00 59.00 80 ASP A N 1
ATOM 621 C CA . ASP A 1 80 ? -24.370 7.556 41.188 1.00 59.00 80 ASP A CA 1
ATOM 622 C C . ASP A 1 80 ? -23.277 7.707 42.254 1.00 59.00 80 ASP A C 1
ATOM 624 O O . ASP A 1 80 ? -22.128 7.299 42.072 1.00 59.00 80 ASP A O 1
ATOM 628 N N . SER A 1 81 ? -23.641 8.298 43.393 1.00 53.28 81 SER A N 1
ATOM 629 C CA . SER A 1 81 ? -22.733 8.776 44.447 1.00 53.28 81 SER A CA 1
ATOM 630 C C . SER A 1 81 ? -22.093 7.685 45.323 1.00 53.28 81 SER A C 1
ATOM 632 O O . SER A 1 81 ? -21.404 8.012 46.293 1.00 53.28 81 SER A O 1
ATOM 634 N N . HIS A 1 82 ? -22.287 6.401 45.011 1.00 52.72 82 HIS A N 1
ATOM 635 C CA . HIS A 1 82 ? -21.718 5.261 45.740 1.00 52.72 82 HIS A CA 1
ATOM 636 C C . HIS A 1 82 ? -21.059 4.286 44.762 1.00 52.72 82 HIS A C 1
ATOM 638 O O . HIS A 1 82 ? -21.778 3.567 44.079 1.00 52.72 82 HIS A O 1
ATOM 644 N N . ASP A 1 83 ? -19.718 4.286 44.693 1.00 55.06 83 ASP A N 1
ATOM 645 C CA . ASP A 1 83 ? -18.860 3.299 44.002 1.00 55.06 83 ASP A CA 1
ATOM 646 C C . ASP A 1 83 ? -19.464 2.678 42.726 1.00 55.06 83 ASP A C 1
ATOM 648 O O . ASP A 1 83 ? -19.441 1.462 42.513 1.00 55.06 83 ASP A O 1
ATOM 652 N N . SER A 1 84 ? -20.043 3.523 41.871 1.00 69.06 84 SER A N 1
ATOM 653 C CA . SER A 1 84 ? -20.783 3.071 40.704 1.00 69.06 84 SER A CA 1
ATOM 654 C C . SER A 1 84 ? -19.804 2.831 39.561 1.00 69.06 84 SER A C 1
ATOM 656 O O . SER A 1 84 ? -19.099 3.722 39.089 1.00 69.06 84 SER A O 1
ATOM 658 N N . TYR A 1 85 ? -19.705 1.574 39.146 1.00 82.75 85 TYR A N 1
ATOM 659 C CA . TYR A 1 85 ? -19.154 1.241 37.846 1.00 82.75 85 TYR A CA 1
ATOM 660 C C . TYR A 1 85 ? -20.291 1.296 36.827 1.00 82.75 85 TYR A C 1
ATOM 662 O O . TYR A 1 85 ? -21.395 0.812 37.080 1.00 82.75 85 TYR A O 1
ATOM 670 N N . SER A 1 86 ? -20.011 1.860 35.661 1.00 88.62 86 SER A N 1
ATOM 671 C CA . SER A 1 86 ? -20.963 1.923 34.554 1.00 88.62 86 SER A CA 1
ATOM 672 C C . SER A 1 86 ? -20.707 0.750 33.612 1.00 88.62 86 SER A C 1
ATOM 674 O O . SER A 1 86 ? -19.559 0.502 33.237 1.00 88.62 86 SER A O 1
ATOM 676 N N . ILE A 1 87 ? -21.754 0.015 33.221 1.00 90.62 87 ILE A N 1
ATOM 677 C CA . ILE A 1 87 ? -21.654 -1.062 32.222 1.00 90.62 87 ILE A CA 1
ATOM 678 C C . ILE A 1 87 ? -22.292 -0.599 30.914 1.00 90.62 87 ILE A C 1
ATOM 680 O O . ILE A 1 87 ? -23.474 -0.257 30.870 1.00 90.62 87 ILE A O 1
ATOM 684 N N . TYR A 1 88 ? -21.530 -0.665 29.828 1.00 93.44 88 TYR A N 1
ATOM 685 C CA . TYR A 1 88 ? -21.984 -0.346 28.479 1.00 93.44 88 TYR A CA 1
ATOM 686 C C . TYR A 1 88 ? -21.821 -1.562 27.561 1.00 93.44 88 TYR A C 1
ATOM 688 O O . TYR A 1 88 ? -20.860 -2.317 27.692 1.00 93.44 88 TYR A O 1
ATOM 696 N N . SER A 1 89 ? -22.740 -1.763 26.608 1.00 93.44 89 SER A N 1
ATOM 697 C CA . SER A 1 89 ? -22.712 -2.943 25.730 1.00 93.44 89 SER A CA 1
ATOM 698 C C . SER A 1 89 ? -22.993 -2.642 24.257 1.00 93.44 89 SER A C 1
ATOM 700 O O . SER A 1 89 ? -24.079 -2.197 23.871 1.00 93.44 89 SER A O 1
ATOM 702 N N . MET A 1 90 ? -22.022 -2.933 23.392 1.00 94.25 90 MET A N 1
ATOM 703 C CA . MET A 1 90 ? -22.147 -2.759 21.945 1.00 94.25 90 MET A CA 1
ATOM 704 C C . MET A 1 90 ? -22.083 -4.106 21.233 1.00 94.25 90 MET A C 1
ATOM 706 O O . MET A 1 90 ? -21.093 -4.819 21.338 1.00 94.25 90 MET A O 1
ATOM 710 N N . GLY A 1 91 ? -23.129 -4.437 20.482 1.00 91.00 91 GLY A N 1
ATOM 711 C CA . GLY A 1 91 ? -23.161 -5.600 19.603 1.00 91.00 91 GLY A CA 1
ATOM 712 C C . GLY A 1 91 ? -23.117 -5.181 18.142 1.00 91.00 91 GLY A C 1
ATOM 713 O O . GLY A 1 91 ? -23.725 -4.180 17.765 1.00 91.00 91 GLY A O 1
ATOM 714 N N . ILE A 1 92 ? -22.411 -5.959 17.331 1.00 92.38 92 ILE A N 1
ATOM 715 C CA . ILE A 1 92 ? -22.454 -5.881 15.874 1.00 92.38 92 ILE A CA 1
ATOM 716 C C . ILE A 1 92 ? -22.849 -7.259 15.360 1.00 92.38 92 ILE A C 1
ATOM 718 O O . ILE A 1 92 ? -22.232 -8.259 15.728 1.00 92.38 92 ILE A O 1
ATOM 722 N N . GLU A 1 93 ? -23.849 -7.289 14.491 1.00 90.56 93 GLU A N 1
ATOM 723 C CA . GLU A 1 93 ? -24.349 -8.488 13.822 1.00 90.56 93 GLU A CA 1
ATOM 724 C C . GLU A 1 93 ? -24.091 -8.414 12.314 1.00 90.56 93 GLU A C 1
ATOM 726 O O . GLU A 1 93 ? -23.708 -7.369 11.789 1.00 90.56 93 GLU A O 1
ATOM 731 N N . SER A 1 94 ? -24.335 -9.524 11.613 1.00 87.94 94 SER A N 1
ATOM 732 C CA . SER A 1 94 ? -24.198 -9.627 10.151 1.00 87.94 94 SER A CA 1
ATOM 733 C C . SER A 1 94 ? -22.794 -9.306 9.631 1.00 87.94 94 SER A C 1
ATOM 735 O O . SER A 1 94 ? -22.621 -8.755 8.545 1.00 87.94 94 SER A O 1
ATOM 737 N N . ILE A 1 95 ? -21.779 -9.667 10.412 1.00 89.88 95 ILE A N 1
ATOM 738 C CA . ILE A 1 95 ? -20.382 -9.578 10.002 1.00 89.88 95 ILE A CA 1
ATOM 739 C C . ILE A 1 95 ? -20.041 -10.770 9.104 1.00 89.88 95 ILE A C 1
ATOM 741 O O . ILE A 1 95 ? -20.586 -11.868 9.243 1.00 89.88 95 ILE A O 1
ATOM 745 N N . SER A 1 96 ? -19.123 -10.557 8.172 1.00 89.06 96 SER A N 1
ATOM 746 C CA . SER A 1 96 ? -18.576 -11.602 7.321 1.00 89.06 96 SER A CA 1
ATOM 747 C C . SER A 1 96 ? -17.074 -11.398 7.105 1.00 89.06 96 SER A C 1
ATOM 749 O O . SER A 1 96 ? -16.581 -10.286 7.293 1.00 89.06 96 SER A O 1
ATOM 751 N N . PRO A 1 97 ? -16.356 -12.420 6.612 1.00 87.38 97 PRO A N 1
ATOM 752 C CA . PRO A 1 97 ? -14.982 -12.285 6.122 1.00 87.38 97 PRO A CA 1
ATOM 753 C C . PRO A 1 97 ? -14.749 -11.130 5.141 1.00 87.38 97 PRO A C 1
ATOM 755 O O . PRO A 1 97 ? -13.649 -10.593 5.069 1.00 87.38 97 PRO A O 1
ATOM 758 N N . MET A 1 98 ? -15.783 -10.722 4.396 1.00 88.69 98 MET A N 1
ATOM 759 C CA . MET A 1 98 ? -15.719 -9.585 3.470 1.00 88.69 98 MET A CA 1
ATOM 760 C C . MET A 1 98 ? -15.569 -8.245 4.190 1.00 88.69 98 MET A C 1
ATOM 762 O O . MET A 1 98 ? -15.171 -7.261 3.581 1.00 88.69 98 MET A O 1
ATOM 766 N N . ASN A 1 99 ? -15.845 -8.181 5.490 1.00 89.69 99 ASN A N 1
ATOM 767 C CA . ASN A 1 99 ? -15.473 -7.048 6.316 1.00 89.69 99 ASN A CA 1
ATOM 768 C C . ASN A 1 99 ? -14.004 -7.230 6.721 1.00 89.69 99 ASN A C 1
ATOM 770 O O . ASN A 1 99 ? -13.719 -7.720 7.805 1.00 89.69 99 ASN A O 1
ATOM 774 N N . SER A 1 100 ? -13.070 -6.837 5.851 1.00 82.00 100 SER A N 1
ATOM 775 C CA . SER A 1 100 ? -11.620 -7.089 6.003 1.00 82.00 100 SER A CA 1
ATOM 776 C C . SER A 1 100 ? -10.976 -6.589 7.310 1.00 82.00 100 SER A C 1
ATOM 778 O O . SER A 1 100 ? -9.832 -6.925 7.605 1.00 82.00 100 SER A O 1
ATOM 780 N N . TYR A 1 101 ? -11.673 -5.762 8.092 1.00 88.12 101 TYR A N 1
ATOM 781 C CA . TYR A 1 101 ? -11.321 -5.458 9.474 1.00 88.12 101 TYR A CA 1
ATOM 782 C C . TYR A 1 101 ? -12.520 -4.916 10.257 1.00 88.12 101 TYR A C 1
ATOM 784 O O . TYR A 1 101 ? -13.465 -4.349 9.689 1.00 88.12 101 TYR A O 1
ATOM 792 N N . ILE A 1 102 ? -12.413 -4.991 11.584 1.00 91.00 102 ILE A N 1
ATOM 793 C CA . ILE A 1 102 ? -13.312 -4.350 12.547 1.00 91.00 102 ILE A CA 1
ATOM 794 C C . ILE A 1 102 ? -12.483 -3.573 13.565 1.00 91.00 102 ILE A C 1
ATOM 796 O O . ILE A 1 102 ? -11.440 -4.024 14.031 1.00 91.00 102 ILE A O 1
ATOM 800 N N . LYS A 1 103 ? -12.957 -2.382 13.920 1.00 91.62 103 LYS A N 1
ATOM 801 C CA . LYS A 1 103 ? -12.365 -1.519 14.941 1.00 91.62 103 LYS A CA 1
ATOM 802 C C . LYS A 1 103 ? -13.466 -1.047 15.880 1.00 91.62 103 LYS A C 1
ATOM 804 O O . LYS A 1 103 ? -14.496 -0.588 15.403 1.00 91.62 103 LYS A O 1
ATOM 809 N N . MET A 1 104 ? -13.249 -1.093 17.189 1.00 93.75 104 MET A N 1
ATOM 810 C CA . MET A 1 104 ? -14.130 -0.441 18.161 1.00 93.75 104 MET A CA 1
ATOM 811 C C . MET A 1 104 ? -13.356 0.571 18.984 1.00 93.75 104 MET A C 1
ATOM 813 O O . MET A 1 104 ? -12.258 0.290 19.465 1.00 93.75 104 MET A O 1
ATOM 817 N N . ARG A 1 105 ? -13.935 1.751 19.160 1.00 94.25 105 ARG A N 1
ATOM 818 C CA . ARG A 1 105 ? -13.363 2.833 19.954 1.00 94.25 105 ARG A CA 1
ATOM 819 C C . ARG A 1 105 ? -14.426 3.453 20.841 1.00 94.25 105 ARG A C 1
ATOM 821 O O . ARG A 1 105 ? -15.606 3.434 20.513 1.00 94.25 105 ARG A O 1
ATOM 828 N N . VAL A 1 106 ? -13.984 4.009 21.953 1.00 95.12 106 VAL A N 1
ATOM 829 C CA . VAL A 1 106 ? -14.846 4.640 22.947 1.00 95.12 106 VAL A CA 1
ATOM 830 C C . VAL A 1 106 ? -14.368 6.050 23.233 1.00 95.12 106 VAL A C 1
ATOM 832 O O . VAL A 1 106 ? -13.190 6.371 23.050 1.00 95.12 106 VAL A O 1
ATOM 835 N N . GLY A 1 107 ? -15.284 6.892 23.668 1.00 94.31 107 GLY A N 1
ATOM 836 C CA . GLY A 1 107 ? -15.013 8.261 24.065 1.00 94.31 107 GLY A CA 1
ATOM 837 C C . GLY A 1 107 ? -16.191 8.822 24.841 1.00 94.31 107 GLY A C 1
ATOM 838 O O . GLY A 1 107 ? -17.209 8.154 25.019 1.00 94.31 107 GLY A O 1
ATOM 839 N N . TYR A 1 108 ? -16.059 10.066 25.275 1.00 92.50 108 TYR A N 1
ATOM 840 C CA . TYR A 1 108 ? -17.129 10.796 25.932 1.00 92.50 108 TYR A CA 1
ATOM 841 C C . TYR A 1 108 ? -17.514 12.036 25.146 1.00 92.50 108 TYR A C 1
ATOM 843 O O . TYR A 1 108 ? -16.710 12.597 24.397 1.00 92.50 108 TYR A O 1
ATOM 851 N N . ARG A 1 109 ? -18.741 12.492 25.385 1.00 90.25 109 ARG A N 1
ATOM 852 C CA . ARG A 1 109 ? -19.207 13.824 25.027 1.00 90.25 109 ARG A CA 1
ATOM 853 C C . ARG A 1 109 ? -19.399 14.663 26.290 1.00 90.25 109 ARG A C 1
ATOM 855 O O . ARG A 1 109 ? -19.901 14.163 27.300 1.00 90.25 109 ARG A O 1
ATOM 862 N N . SER A 1 110 ? -18.972 15.922 26.252 1.00 83.50 110 SER A N 1
ATOM 863 C CA . SER A 1 110 ? -19.182 16.894 27.325 1.00 83.50 110 SER A CA 1
ATOM 864 C C . SER A 1 110 ? -20.383 17.794 27.051 1.00 83.50 110 SER A C 1
ATOM 866 O O . SER A 1 110 ? -20.692 18.128 25.905 1.00 83.50 110 SER A O 1
ATOM 868 N N . GLU A 1 111 ? -21.017 18.267 28.124 1.00 71.81 111 GLU A N 1
ATOM 869 C CA . GLU A 1 111 ? -21.899 19.434 28.055 1.00 71.81 111 GLU A CA 1
ATOM 870 C C . GLU A 1 111 ? -21.042 20.693 27.996 1.00 71.81 111 GLU A C 1
ATOM 872 O O . GLU A 1 111 ? -20.427 21.094 28.987 1.00 71.81 111 GLU A O 1
ATOM 877 N N . GLY A 1 112 ? -20.966 21.279 26.803 1.00 71.38 112 GLY A N 1
ATOM 878 C CA . GLY A 1 112 ? -20.261 22.531 26.549 1.00 71.38 112 GLY A CA 1
ATOM 879 C C . GLY A 1 112 ? -18.762 22.390 26.274 1.00 71.38 112 GLY A C 1
ATOM 880 O O . GLY A 1 112 ? -18.142 21.345 26.492 1.00 71.38 112 GLY A O 1
ATOM 881 N N . PHE A 1 113 ? -18.190 23.489 25.777 1.00 64.94 113 PHE A N 1
ATOM 882 C CA . PHE A 1 113 ? -16.773 23.631 25.456 1.00 64.94 113 PHE A CA 1
ATOM 883 C C . PHE A 1 113 ? -15.964 23.917 26.718 1.00 64.94 113 PHE A C 1
ATOM 885 O O . PHE A 1 113 ? -15.662 25.059 27.055 1.00 64.94 113 PHE A O 1
ATOM 892 N N . THR A 1 114 ? -15.626 22.861 27.442 1.00 67.81 114 THR A N 1
ATOM 893 C CA . THR A 1 114 ? -14.799 22.948 28.648 1.00 67.81 114 THR A CA 1
ATOM 894 C C . THR A 1 114 ? -13.645 21.971 28.530 1.00 67.81 114 THR A C 1
ATOM 896 O O . THR A 1 114 ? -13.871 20.823 28.148 1.00 67.81 114 THR A O 1
ATOM 899 N N . ASN A 1 115 ? -12.432 22.403 28.882 1.00 75.94 115 ASN A N 1
ATOM 900 C CA . ASN A 1 115 ? -11.282 21.511 29.011 1.00 75.94 115 ASN A CA 1
ATOM 901 C C . ASN A 1 115 ? -11.506 20.613 30.235 1.00 75.94 115 ASN A C 1
ATOM 903 O O . ASN A 1 115 ? -11.378 21.057 31.377 1.00 75.94 115 ASN A O 1
ATOM 907 N N . LYS A 1 116 ? -11.930 19.376 29.985 1.00 81.38 116 LYS A N 1
ATOM 908 C CA . LYS A 1 116 ? -12.248 18.376 31.000 1.00 81.38 116 LYS A CA 1
ATOM 909 C C . LYS A 1 116 ? -11.375 17.160 30.767 1.00 81.38 116 LYS A C 1
ATOM 911 O O . LYS A 1 116 ? -11.120 16.770 29.628 1.00 81.38 116 LYS A O 1
ATOM 916 N N . SER A 1 117 ? -10.939 16.545 31.859 1.00 83.62 117 SER A N 1
ATOM 917 C CA . SER A 1 117 ? -10.188 15.301 31.825 1.00 83.62 117 SER A CA 1
ATOM 918 C C . SER A 1 117 ? -10.754 14.329 32.849 1.00 83.62 117 SER A C 1
ATOM 920 O O . SER A 1 117 ? -10.904 14.693 34.013 1.00 83.62 117 SER A O 1
ATOM 922 N N . ALA A 1 118 ? -11.045 13.103 32.420 1.00 83.50 118 ALA A N 1
ATOM 923 C CA . ALA A 1 118 ? -11.411 12.005 33.306 1.00 83.50 118 ALA A CA 1
ATOM 924 C C . ALA A 1 118 ? -10.391 10.880 33.180 1.00 83.50 118 ALA A C 1
ATOM 926 O O . ALA A 1 118 ? -10.048 10.445 32.078 1.00 83.50 118 ALA A O 1
ATOM 927 N N . LYS A 1 119 ? -9.918 10.402 34.330 1.00 85.88 119 LYS A N 1
ATOM 928 C CA . LYS A 1 119 ? -9.124 9.179 34.434 1.00 85.88 119 LYS A CA 1
ATOM 929 C C . LYS A 1 119 ? -10.046 8.064 34.890 1.00 85.88 119 LYS A C 1
ATOM 931 O O . LYS A 1 119 ? -10.583 8.131 35.992 1.00 85.88 119 LYS A O 1
ATOM 936 N N . VAL A 1 120 ? -10.207 7.058 34.042 1.00 87.88 120 VAL A N 1
ATOM 937 C CA . VAL A 1 120 ? -11.086 5.919 34.297 1.00 87.88 120 VAL A CA 1
ATOM 938 C C . VAL A 1 120 ? -10.341 4.615 34.051 1.00 87.88 120 VAL A C 1
ATOM 940 O O . VAL A 1 120 ? -9.457 4.528 33.195 1.00 87.88 120 VAL A O 1
ATOM 943 N N . LEU A 1 121 ? -10.708 3.591 34.805 1.00 90.06 121 LEU A N 1
ATOM 944 C CA . LEU A 1 121 ? -10.335 2.215 34.536 1.00 90.06 121 LEU A CA 1
ATOM 945 C C . LEU A 1 121 ? -11.371 1.625 33.575 1.00 90.06 121 LEU A C 1
ATOM 947 O O . LEU A 1 121 ? -12.551 1.545 33.906 1.00 90.06 121 LEU A O 1
ATOM 951 N N . LEU A 1 122 ? -10.927 1.214 32.389 1.00 91.56 122 LEU A N 1
ATOM 952 C CA . LEU A 1 122 ? -11.748 0.506 31.410 1.00 91.56 122 LEU A CA 1
ATOM 953 C C . LEU A 1 122 ? -11.459 -0.989 31.485 1.00 91.56 122 LEU A C 1
ATOM 955 O O . LEU A 1 122 ? -10.332 -1.412 31.220 1.00 91.56 122 LEU A O 1
ATOM 959 N N . ASN A 1 123 ? -12.485 -1.781 31.771 1.00 92.75 123 ASN A N 1
ATOM 960 C CA . ASN A 1 123 ? -12.470 -3.234 31.671 1.00 92.75 123 ASN A CA 1
ATOM 961 C C . ASN A 1 123 ? -13.346 -3.646 30.485 1.00 92.75 123 ASN A C 1
ATOM 963 O O . ASN A 1 123 ? -14.562 -3.485 30.514 1.00 92.75 123 ASN A O 1
ATOM 967 N N . VAL A 1 124 ? -12.728 -4.156 29.427 1.00 92.31 124 VAL A N 1
ATOM 968 C CA . VAL A 1 124 ? -13.393 -4.523 28.175 1.00 92.31 124 VAL A CA 1
ATOM 969 C C . VAL A 1 124 ? -13.384 -6.036 28.028 1.00 92.31 124 VAL A C 1
ATOM 971 O O . VAL A 1 124 ? -12.324 -6.662 28.045 1.00 92.31 124 VAL A O 1
ATOM 974 N N . SER A 1 125 ? -14.565 -6.614 27.841 1.00 93.31 125 SER A N 1
ATOM 975 C CA . SER A 1 125 ? -14.783 -8.021 27.524 1.00 93.31 125 SER A CA 1
ATOM 976 C C . SER A 1 125 ? -15.394 -8.127 26.131 1.00 93.31 125 SER A C 1
ATOM 978 O O . SER A 1 125 ? -16.435 -7.539 25.851 1.00 93.31 125 SER A O 1
ATOM 980 N N . MET A 1 126 ? -14.740 -8.867 25.241 1.00 91.50 126 MET A N 1
ATOM 981 C CA . MET A 1 126 ? -15.226 -9.130 23.888 1.00 91.50 126 MET A CA 1
ATOM 982 C C . MET A 1 126 ? -15.642 -10.585 23.775 1.00 91.50 126 MET A C 1
ATOM 984 O O . MET A 1 126 ? -14.901 -11.477 24.190 1.00 91.50 126 MET A O 1
ATOM 988 N N . LYS A 1 127 ? -16.805 -10.825 23.176 1.00 90.75 127 LYS A N 1
ATOM 989 C CA . LYS A 1 127 ? -17.324 -12.158 22.864 1.00 90.75 127 LYS A CA 1
ATOM 990 C C . LYS A 1 127 ? -17.578 -12.258 21.362 1.00 90.75 127 LYS A C 1
ATOM 992 O O . LYS A 1 127 ? -18.253 -11.402 20.792 1.00 90.75 127 LYS A O 1
ATOM 997 N N . TYR A 1 128 ? -17.053 -13.317 20.752 1.00 88.38 128 TYR A N 1
ATOM 998 C CA . TYR A 1 128 ? -17.180 -13.598 19.321 1.00 88.38 128 TYR A CA 1
ATOM 999 C C . TYR A 1 128 ? -18.064 -14.819 19.116 1.00 88.38 128 TYR A C 1
ATOM 1001 O O . TYR A 1 128 ? -17.863 -15.833 19.788 1.00 88.38 128 TYR A O 1
ATOM 1009 N N . THR A 1 129 ? -18.996 -14.740 18.170 1.00 86.56 129 THR A N 1
ATOM 1010 C CA . THR A 1 129 ? -19.883 -15.857 17.832 1.00 86.56 129 THR A CA 1
ATOM 1011 C C . THR A 1 129 ? -19.809 -16.133 16.334 1.00 86.56 129 THR A C 1
ATOM 1013 O O . THR A 1 129 ? -19.939 -15.219 15.513 1.00 86.56 129 THR A O 1
ATOM 1016 N N . ASN A 1 130 ? -19.611 -17.400 15.970 1.00 80.75 130 ASN A N 1
ATOM 1017 C CA . ASN A 1 130 ? -19.710 -17.876 14.596 1.00 80.75 130 ASN A CA 1
ATOM 1018 C C . ASN A 1 130 ? -20.769 -18.995 14.537 1.00 80.75 130 ASN A C 1
ATOM 1020 O O . ASN A 1 130 ? -20.523 -20.066 15.060 1.00 80.75 130 ASN A O 1
ATOM 1024 N N . PRO A 1 131 ? -21.922 -18.814 13.877 1.00 67.12 131 PRO A N 1
ATOM 1025 C CA . PRO A 1 131 ? -22.985 -19.816 13.790 1.00 67.12 131 PRO A CA 1
ATOM 1026 C C . PRO A 1 131 ? -22.537 -21.135 13.157 1.00 67.12 131 PRO A C 1
ATOM 1028 O O . PRO A 1 131 ? -23.194 -22.153 13.330 1.00 67.12 131 PRO A O 1
ATOM 1031 N N . LYS A 1 132 ? -21.439 -21.118 12.389 1.00 71.38 132 LYS A N 1
ATOM 1032 C CA . LYS A 1 132 ? -20.866 -22.301 11.735 1.00 71.38 132 LYS A CA 1
ATOM 1033 C C . LYS A 1 132 ? -19.881 -23.065 12.633 1.00 71.38 132 LYS A C 1
ATOM 1035 O O . LYS A 1 132 ? -19.286 -24.035 12.176 1.00 71.38 132 LYS A O 1
ATOM 1040 N N . SER A 1 133 ? -19.659 -22.609 13.865 1.00 66.50 133 SER A N 1
ATOM 1041 C CA . SER A 1 133 ? -18.706 -23.182 14.815 1.00 66.50 133 SER A CA 1
ATOM 1042 C C . SER A 1 133 ? -19.186 -22.954 16.249 1.00 66.50 133 SER A C 1
ATOM 1044 O O . SER A 1 133 ? -19.349 -21.817 16.675 1.00 66.50 133 SER A O 1
ATOM 1046 N N . ASP A 1 134 ? -19.315 -24.008 17.053 1.00 58.34 134 ASP A N 1
ATOM 1047 C CA . ASP A 1 134 ? -19.706 -23.872 18.469 1.00 58.34 134 ASP A CA 1
ATOM 1048 C C . ASP A 1 134 ? -18.663 -23.119 19.328 1.00 58.34 134 ASP A C 1
ATOM 1050 O O . ASP A 1 134 ? -18.874 -22.838 20.512 1.00 58.34 134 ASP A O 1
ATOM 1054 N N . HIS A 1 135 ? -17.519 -22.748 18.748 1.00 56.81 135 HIS A N 1
ATOM 1055 C CA . HIS A 1 135 ? -16.471 -22.005 19.429 1.00 56.81 135 HIS A CA 1
ATOM 1056 C C . HIS A 1 135 ? -16.822 -20.522 19.588 1.00 56.81 135 HIS A C 1
ATOM 1058 O O . HIS A 1 135 ? -16.586 -19.693 18.710 1.00 56.81 135 HIS A O 1
ATOM 1064 N N . THR A 1 136 ? -17.296 -20.169 20.783 1.00 64.56 136 THR A N 1
ATOM 1065 C CA . THR A 1 136 ? -17.299 -18.783 21.259 1.00 64.56 136 THR A CA 1
ATOM 1066 C C . THR A 1 136 ? -15.918 -18.441 21.816 1.00 64.56 136 THR A C 1
ATOM 1068 O O . THR A 1 136 ? -15.501 -18.998 22.832 1.00 64.56 136 THR A O 1
ATOM 1071 N N . LYS A 1 137 ? -15.203 -17.504 21.192 1.00 75.75 137 LYS A N 1
ATOM 1072 C CA . LYS A 1 137 ? -13.954 -16.960 21.751 1.00 75.75 137 LYS A CA 1
ATOM 1073 C C . LYS A 1 137 ? -14.284 -15.783 22.684 1.00 75.75 137 LYS A C 1
ATOM 1075 O O . LYS A 1 137 ? -15.287 -15.090 22.486 1.00 75.75 137 LYS A O 1
ATOM 1080 N N . ARG A 1 138 ? -13.442 -15.536 23.691 1.00 79.19 138 ARG A N 1
ATOM 1081 C CA . ARG A 1 138 ? -13.518 -14.338 24.541 1.00 79.19 138 ARG A CA 1
ATOM 1082 C C . ARG A 1 138 ? -12.148 -13.689 24.676 1.00 79.19 138 ARG A C 1
ATOM 1084 O O . ARG A 1 138 ? -11.151 -14.397 24.775 1.00 79.19 138 ARG A O 1
ATOM 1091 N N . ALA A 1 139 ? -12.113 -12.364 24.700 1.00 81.00 139 ALA A N 1
ATOM 1092 C CA . ALA A 1 139 ? -10.911 -11.589 24.994 1.00 81.00 139 ALA A CA 1
ATOM 1093 C C . ALA A 1 139 ? -11.218 -10.569 26.092 1.00 81.00 139 ALA A C 1
ATOM 1095 O O . ALA A 1 139 ? -12.326 -10.040 26.145 1.00 81.00 139 ALA A O 1
ATOM 1096 N N . PHE A 1 140 ? -10.244 -10.306 26.961 1.00 84.25 140 PHE A N 1
ATOM 1097 C CA . PHE A 1 140 ? -10.382 -9.363 28.064 1.00 84.25 140 PHE A CA 1
ATOM 1098 C C . PHE A 1 140 ? -9.191 -8.408 28.110 1.00 84.25 140 PHE A C 1
ATOM 1100 O O . PHE A 1 140 ? -8.043 -8.827 27.943 1.00 84.25 140 PHE A O 1
ATOM 1107 N N . LYS A 1 141 ? -9.464 -7.131 28.376 1.00 86.19 141 LYS A N 1
ATOM 1108 C CA . LYS A 1 141 ? -8.447 -6.106 28.608 1.00 86.19 141 LYS A CA 1
ATOM 1109 C C . LYS A 1 141 ? -8.892 -5.180 29.723 1.00 86.19 141 LYS A C 1
ATOM 1111 O O . LYS A 1 141 ? -10.007 -4.674 29.708 1.00 86.19 141 LYS A O 1
ATOM 1116 N N . SER A 1 142 ? -7.974 -4.911 30.639 1.00 87.62 142 SER A N 1
ATOM 1117 C CA . SER A 1 142 ? -8.105 -3.862 31.641 1.00 87.62 142 SER A CA 1
ATOM 1118 C C . SER A 1 142 ? -7.065 -2.783 31.359 1.00 87.62 142 SER A C 1
ATOM 1120 O O . SER A 1 142 ? -5.896 -3.100 31.120 1.00 87.62 142 SER A O 1
ATOM 1122 N N . SER A 1 143 ? -7.471 -1.516 31.325 1.00 86.75 143 SER A N 1
ATOM 1123 C CA . SER A 1 143 ? -6.562 -0.399 31.066 1.00 86.75 143 SER A CA 1
ATOM 1124 C C . SER A 1 143 ? -7.008 0.880 31.756 1.00 86.75 143 SER A C 1
ATOM 1126 O O . SER A 1 143 ? -8.168 1.270 31.659 1.00 86.75 143 SER A O 1
ATOM 1128 N N . ASN A 1 144 ? -6.058 1.572 32.383 1.00 87.06 144 ASN A N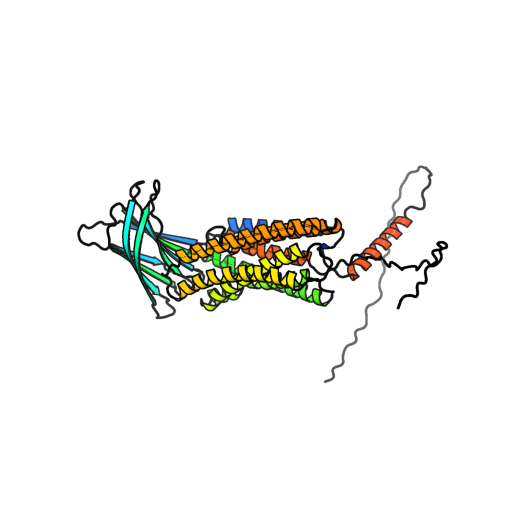 1
ATOM 1129 C CA . ASN A 1 144 ? -6.252 2.937 32.861 1.00 87.06 144 ASN A CA 1
ATOM 1130 C C . ASN A 1 144 ? -6.160 3.903 31.680 1.00 87.06 144 ASN A C 1
ATOM 1132 O O . ASN A 1 144 ? -5.128 3.967 31.008 1.00 87.06 144 ASN A O 1
ATOM 1136 N N . VAL A 1 145 ? -7.227 4.655 31.434 1.00 88.00 145 VAL A N 1
ATOM 1137 C CA . VAL A 1 145 ? -7.340 5.560 30.290 1.00 88.00 145 VAL A CA 1
ATOM 1138 C C . VAL A 1 145 ? -7.659 6.960 30.779 1.00 88.00 145 VAL A C 1
ATOM 1140 O O . VAL A 1 145 ? -8.446 7.160 31.700 1.00 88.00 145 VAL A O 1
ATOM 1143 N N . THR A 1 146 ? -7.012 7.943 30.159 1.00 88.44 146 THR A N 1
ATOM 1144 C CA . THR A 1 146 ? -7.336 9.353 30.362 1.00 88.44 146 THR A CA 1
ATOM 1145 C C . THR A 1 146 ? -8.071 9.859 29.133 1.00 88.44 146 THR A C 1
ATOM 1147 O O . THR A 1 146 ? -7.505 9.894 28.037 1.00 88.44 146 THR A O 1
ATOM 1150 N N . PHE A 1 147 ? -9.324 10.246 29.329 1.00 88.69 147 PHE A N 1
ATOM 1151 C CA . PHE A 1 147 ? -10.105 10.961 28.336 1.00 88.69 147 PHE A CA 1
ATOM 1152 C C . PHE A 1 147 ? -9.953 12.455 28.573 1.00 88.69 147 PHE A C 1
ATOM 1154 O O . PHE A 1 147 ? -10.019 12.913 29.714 1.00 88.69 147 PHE A O 1
ATOM 1161 N N . SER A 1 148 ? -9.728 13.216 27.511 1.00 88.12 148 SER A N 1
ATOM 1162 C CA . SER A 1 148 ? -9.579 14.669 27.571 1.00 88.12 148 SER A CA 1
ATOM 1163 C C . SER A 1 148 ? -10.284 15.335 26.399 1.00 88.12 148 SER A C 1
ATOM 1165 O O . SER A 1 148 ? -10.160 14.867 25.264 1.00 88.12 148 SER A O 1
ATOM 1167 N N . THR A 1 149 ? -10.984 16.434 26.665 1.00 86.12 149 THR A N 1
ATOM 1168 C CA . THR A 1 149 ? -11.515 17.344 25.641 1.00 86.12 149 THR A CA 1
ATOM 1169 C C . THR A 1 149 ? -10.538 18.485 25.393 1.00 86.12 149 THR A C 1
ATOM 1171 O O . THR A 1 149 ? -9.975 19.054 26.328 1.00 86.12 149 THR A O 1
ATOM 1174 N N . LEU A 1 150 ? -10.344 18.846 24.126 1.00 82.50 150 LEU A N 1
ATOM 1175 C CA . LEU A 1 150 ? -9.676 20.099 23.779 1.00 82.50 150 LEU A CA 1
ATOM 1176 C C . LEU A 1 150 ? -10.648 21.281 23.962 1.00 82.50 150 LEU A C 1
ATOM 1178 O O . LEU A 1 150 ? -11.867 21.079 23.911 1.00 82.50 150 LEU A O 1
ATOM 1182 N N . PRO A 1 151 ? -10.142 22.518 24.154 1.00 74.19 151 PRO A N 1
ATOM 1183 C CA . PRO A 1 151 ? -10.972 23.714 24.040 1.00 74.19 151 PRO A CA 1
ATOM 1184 C C . PRO A 1 151 ? -11.737 23.669 22.710 1.00 74.19 151 PRO A C 1
ATOM 1186 O O . PRO A 1 151 ? -11.165 23.272 21.699 1.00 74.19 151 PRO A O 1
ATOM 1189 N N . GLU A 1 152 ? -13.023 24.022 22.721 1.00 80.81 152 GLU A N 1
ATOM 1190 C CA . GLU A 1 152 ? -13.885 24.035 21.522 1.00 80.81 152 GLU A CA 1
ATOM 1191 C C . GLU A 1 152 ? -14.263 22.656 20.939 1.00 80.81 152 GLU A C 1
ATOM 1193 O O . GLU A 1 152 ? -14.840 22.574 19.855 1.00 80.81 152 GLU A O 1
ATOM 1198 N N . GLN A 1 153 ? -14.026 21.554 21.661 1.00 82.25 153 GLN A N 1
ATOM 1199 C CA . GLN A 1 153 ? -14.497 20.224 21.260 1.00 82.25 153 GLN A CA 1
ATOM 1200 C C . GLN A 1 153 ? -15.506 19.644 22.252 1.00 82.25 153 GLN A C 1
ATOM 1202 O O . GLN A 1 153 ? -15.310 19.689 23.463 1.00 82.25 153 GLN A O 1
ATOM 1207 N N . TYR A 1 154 ? -16.582 19.058 21.718 1.00 84.06 154 TYR A N 1
ATOM 1208 C CA . TYR A 1 154 ? -17.571 18.324 22.515 1.00 84.06 154 TYR A CA 1
ATOM 1209 C C . TYR A 1 154 ? -17.148 16.889 22.812 1.00 84.06 154 TYR A C 1
ATOM 1211 O O . TYR A 1 154 ? -17.605 16.320 23.795 1.00 84.06 154 TYR A O 1
ATOM 1219 N N . ASN A 1 155 ? -16.328 16.283 21.953 1.00 87.00 155 ASN A N 1
ATOM 1220 C CA . ASN A 1 155 ? -15.914 14.892 22.095 1.00 87.00 155 ASN A CA 1
ATOM 1221 C C . ASN A 1 155 ? -14.501 14.825 22.675 1.00 87.00 155 ASN A C 1
ATOM 1223 O O . ASN A 1 155 ? -13.644 15.647 22.346 1.00 87.00 155 ASN A O 1
ATOM 1227 N N . THR A 1 156 ? -14.247 13.826 23.511 1.00 89.69 156 THR A N 1
ATOM 1228 C CA . THR A 1 156 ? -12.892 13.518 23.970 1.00 89.69 156 THR A CA 1
ATOM 1229 C C . THR A 1 156 ? -12.055 12.917 22.845 1.00 89.69 156 THR A C 1
ATOM 1231 O O . THR A 1 156 ? -12.568 12.490 21.806 1.00 89.69 156 THR A O 1
ATOM 1234 N N . ASN A 1 157 ? -10.753 12.782 23.091 1.00 89.69 157 ASN A N 1
ATOM 1235 C CA . ASN A 1 157 ? -9.935 11.829 22.349 1.00 89.69 157 ASN A CA 1
ATOM 1236 C C . ASN A 1 157 ? -10.583 10.429 22.350 1.00 89.69 157 ASN A C 1
ATOM 1238 O O . ASN A 1 157 ? -11.114 9.960 23.359 1.00 89.69 157 ASN A O 1
ATOM 1242 N N . TRP A 1 158 ? -10.529 9.761 21.198 1.00 91.00 158 TRP A N 1
ATOM 1243 C CA . TRP A 1 158 ? -11.003 8.389 21.062 1.00 91.00 158 TRP A CA 1
ATOM 1244 C C . TRP A 1 158 ? -9.977 7.412 21.623 1.00 91.00 158 TRP A C 1
ATOM 1246 O O . TRP A 1 158 ? -8.809 7.438 21.232 1.00 91.00 158 TRP A O 1
ATOM 1256 N N . HIS A 1 159 ? -10.431 6.488 22.461 1.00 90.88 159 HIS A N 1
ATOM 1257 C CA . HIS A 1 159 ? -9.636 5.349 22.885 1.00 90.88 159 HIS A CA 1
ATOM 1258 C C . HIS A 1 159 ? -10.036 4.118 22.076 1.00 90.88 159 HIS A C 1
ATOM 1260 O O . HIS A 1 159 ? -11.174 3.657 22.136 1.00 90.88 159 HIS A O 1
ATOM 1266 N N . LEU A 1 160 ? -9.104 3.582 21.293 1.00 90.00 160 LEU A N 1
ATOM 1267 C CA . LEU A 1 160 ? -9.281 2.283 20.652 1.00 90.00 160 LEU A CA 1
ATOM 1268 C C . LEU A 1 160 ? -9.446 1.226 21.758 1.00 90.00 160 LEU A C 1
ATOM 1270 O O . LEU A 1 160 ? -8.738 1.278 22.754 1.00 90.00 160 LEU A O 1
ATOM 1274 N N . ILE A 1 161 ? -10.363 0.277 21.622 1.00 91.06 161 ILE A N 1
ATOM 1275 C CA . ILE A 1 161 ? -10.513 -0.829 22.589 1.00 91.06 161 ILE A CA 1
ATOM 1276 C C . ILE A 1 161 ? -10.331 -2.190 21.930 1.00 91.06 161 ILE A C 1
ATOM 1278 O O . ILE A 1 161 ? -9.894 -3.132 22.584 1.00 91.06 161 ILE A O 1
ATOM 1282 N N . TYR A 1 162 ? -10.596 -2.269 20.628 1.00 90.00 162 TYR A N 1
ATOM 1283 C CA . TYR A 1 162 ? -10.517 -3.500 19.863 1.00 90.00 162 TYR A CA 1
ATOM 1284 C C . TYR A 1 162 ? -10.191 -3.207 18.400 1.00 90.00 162 TYR A C 1
ATOM 1286 O O . TYR A 1 162 ? -10.755 -2.279 17.812 1.00 90.00 162 TYR A O 1
ATOM 1294 N N . PHE A 1 163 ? -9.295 -3.995 17.814 1.00 88.75 163 PHE A N 1
ATOM 1295 C CA . PHE A 1 163 ? -8.998 -3.971 16.390 1.00 88.75 163 PHE A CA 1
ATOM 1296 C C . PHE A 1 163 ? -8.631 -5.367 15.894 1.00 88.75 163 PHE A C 1
ATOM 1298 O O . PHE A 1 163 ? -7.737 -6.005 16.436 1.00 88.75 163 PHE A O 1
ATOM 1305 N N . GLU A 1 164 ? -9.290 -5.807 14.830 1.00 86.25 164 GLU A N 1
ATOM 1306 C CA . GLU A 1 164 ? -9.109 -7.138 14.259 1.00 86.25 164 GLU A CA 1
ATOM 1307 C C . GLU A 1 164 ? -9.097 -7.054 12.736 1.00 86.25 164 GLU A C 1
ATOM 1309 O O . GLU A 1 164 ? -10.005 -6.462 12.145 1.00 86.25 164 GLU A O 1
ATOM 1314 N N . ARG A 1 165 ? -8.074 -7.638 12.100 1.00 83.25 165 ARG A N 1
ATOM 1315 C CA . ARG A 1 165 ? -8.002 -7.817 10.636 1.00 83.25 165 ARG A CA 1
ATOM 1316 C C . ARG A 1 165 ? -8.499 -9.199 10.196 1.00 83.25 165 ARG A C 1
ATOM 1318 O O . ARG A 1 165 ? -8.815 -9.380 9.026 1.00 83.25 165 ARG A O 1
ATOM 1325 N N . ILE A 1 166 ? -8.573 -10.180 11.100 1.00 85.38 166 ILE A N 1
ATOM 1326 C CA . ILE A 1 166 ? -9.024 -11.540 10.774 1.00 85.38 166 ILE A CA 1
ATOM 1327 C C . ILE A 1 166 ? -10.466 -11.713 11.238 1.00 85.38 166 ILE A C 1
ATOM 1329 O O . ILE A 1 166 ? -10.743 -12.034 12.391 1.00 85.38 166 ILE A O 1
ATOM 1333 N N . VAL A 1 167 ? -11.401 -11.494 10.319 1.00 86.88 167 VAL A N 1
ATOM 1334 C CA . VAL A 1 167 ? -12.833 -11.551 10.619 1.00 86.88 167 VAL A CA 1
ATOM 1335 C C . VAL A 1 167 ? -13.392 -12.931 10.270 1.00 86.88 167 VAL A C 1
ATOM 1337 O O . VAL A 1 167 ? -13.904 -13.159 9.178 1.00 86.88 167 VAL A O 1
ATOM 1340 N N . ASP A 1 168 ? -13.276 -13.871 11.212 1.00 86.50 168 ASP A N 1
ATOM 1341 C CA . ASP A 1 168 ? -13.754 -15.262 11.102 1.00 86.50 168 ASP A CA 1
ATOM 1342 C C . ASP A 1 168 ? -15.082 -15.524 11.848 1.00 86.50 168 ASP A C 1
ATOM 1344 O O . ASP A 1 168 ? -15.465 -16.675 12.073 1.00 86.50 168 ASP A O 1
ATOM 1348 N N . PHE A 1 169 ? -15.807 -14.467 12.222 1.00 88.38 169 PHE A N 1
ATOM 1349 C CA . PHE A 1 169 ? -17.038 -14.504 13.020 1.00 88.38 169 PHE A CA 1
ATOM 1350 C C . PHE A 1 169 ? -18.162 -13.688 12.373 1.00 88.38 169 PHE A C 1
ATOM 1352 O O . PHE A 1 169 ? -17.912 -12.842 11.518 1.00 88.38 169 PHE A O 1
ATOM 1359 N N . THR A 1 170 ? -19.411 -13.925 12.788 1.00 90.25 170 THR A N 1
ATOM 1360 C CA . THR A 1 170 ? -20.577 -13.188 12.256 1.00 90.25 170 THR A CA 1
ATOM 1361 C C . THR A 1 170 ? -21.175 -12.200 13.243 1.00 90.25 170 THR A C 1
ATOM 1363 O O . THR A 1 170 ? -21.974 -11.346 12.856 1.00 90.25 170 THR A O 1
ATOM 1366 N N . GLN A 1 171 ? -20.810 -12.319 14.518 1.00 91.31 171 GLN A N 1
ATOM 1367 C CA . GLN A 1 171 ? -21.237 -11.411 15.567 1.00 91.31 171 GLN A CA 1
ATOM 1368 C C . GLN A 1 171 ? -20.087 -11.156 16.533 1.00 91.31 171 GLN A C 1
ATOM 1370 O O . GLN A 1 171 ? -19.357 -12.076 16.914 1.00 91.31 171 GLN A O 1
ATOM 1375 N N . VAL A 1 172 ? -19.972 -9.905 16.966 1.00 92.12 172 VAL A N 1
ATOM 1376 C CA . VAL A 1 172 ? -19.088 -9.512 18.060 1.00 92.12 172 VAL A CA 1
ATOM 1377 C C . VAL A 1 172 ? -19.846 -8.621 19.029 1.00 92.12 172 VAL A C 1
ATOM 1379 O O . VAL A 1 172 ? -20.560 -7.703 18.624 1.00 92.12 172 VAL A O 1
ATOM 1382 N N . THR A 1 173 ? -19.698 -8.897 20.319 1.00 93.25 173 THR A N 1
ATOM 1383 C CA . THR A 1 173 ? -20.287 -8.089 21.387 1.00 93.25 173 THR A CA 1
ATOM 1384 C C . THR A 1 173 ? -19.205 -7.641 22.354 1.00 93.25 173 THR A C 1
ATOM 1386 O O . THR A 1 173 ? -18.463 -8.475 22.877 1.00 93.25 173 THR A O 1
ATOM 1389 N N . ALA A 1 174 ? -19.147 -6.337 22.592 1.00 93.81 174 ALA A N 1
ATOM 1390 C CA . ALA A 1 174 ? -18.320 -5.686 23.588 1.00 93.81 174 ALA A CA 1
ATOM 1391 C C . ALA A 1 174 ? -19.151 -5.390 24.833 1.00 93.81 174 ALA A C 1
ATOM 1393 O O . ALA A 1 174 ? -20.210 -4.769 24.734 1.00 93.81 174 ALA A O 1
ATOM 1394 N N . GLU A 1 175 ? -18.642 -5.778 25.990 1.00 95.62 175 GLU A N 1
ATOM 1395 C CA . GLU A 1 175 ? -19.089 -5.317 27.297 1.00 95.62 175 GLU A CA 1
ATOM 1396 C C . GLU A 1 175 ? -17.965 -4.477 27.904 1.00 95.62 175 GLU A C 1
ATOM 1398 O O . GLU A 1 175 ? -16.821 -4.924 28.000 1.00 95.62 175 GLU A O 1
ATOM 1403 N N . ILE A 1 176 ? -18.274 -3.232 28.242 1.00 94.12 176 ILE A N 1
ATOM 1404 C CA . ILE A 1 176 ? -17.316 -2.230 28.696 1.00 94.12 176 ILE A CA 1
ATOM 1405 C C . ILE A 1 176 ? -17.752 -1.795 30.086 1.00 94.12 176 ILE A C 1
ATOM 1407 O O . ILE A 1 176 ? -18.771 -1.127 30.239 1.00 94.12 176 ILE A O 1
ATOM 1411 N N . VAL A 1 177 ? -16.969 -2.172 31.087 1.00 93.75 177 VAL A N 1
ATOM 1412 C CA . VAL A 1 177 ? -17.151 -1.743 32.469 1.00 93.75 177 VAL A CA 1
ATOM 1413 C C . VAL A 1 177 ? -16.186 -0.598 32.738 1.00 93.75 177 VAL A C 1
ATOM 1415 O O . VAL A 1 177 ? -14.970 -0.755 32.610 1.00 93.75 177 VAL A O 1
ATOM 1418 N N . VAL A 1 178 ? -16.729 0.558 33.096 1.00 91.25 178 VAL A N 1
ATOM 1419 C CA . VAL A 1 178 ? -15.969 1.759 33.438 1.00 91.25 178 VAL A CA 1
ATOM 1420 C C . VAL A 1 178 ? -16.013 1.948 34.943 1.00 91.25 178 VAL A C 1
ATOM 1422 O O . VAL A 1 178 ? -17.087 1.964 35.535 1.00 91.25 178 VAL A O 1
ATOM 1425 N N . SER A 1 179 ? -14.851 2.105 35.566 1.00 89.62 179 SER A N 1
ATOM 1426 C CA . SER A 1 179 ? -14.736 2.424 36.989 1.00 89.62 179 SER A CA 1
ATOM 1427 C C . SER A 1 179 ? -13.921 3.701 37.168 1.00 89.62 179 SER A C 1
ATOM 1429 O O . SER A 1 179 ? -12.826 3.827 36.619 1.00 89.62 179 SER A O 1
ATOM 1431 N N . GLY A 1 180 ? -14.435 4.657 37.938 1.00 84.56 180 GLY A N 1
ATOM 1432 C CA . GLY A 1 180 ? -13.776 5.939 38.190 1.00 84.56 180 GLY A CA 1
ATOM 1433 C C . GLY A 1 180 ? -14.718 7.124 38.012 1.00 84.56 180 GLY A C 1
ATOM 1434 O O . GLY A 1 180 ? -15.902 6.965 37.741 1.00 84.56 180 GLY A O 1
ATOM 1435 N N . SER A 1 181 ? -14.183 8.332 38.180 1.00 79.56 181 SER A N 1
ATOM 1436 C CA . SER A 1 181 ? -14.978 9.553 38.066 1.00 79.56 181 SER A CA 1
ATOM 1437 C C . SER A 1 181 ? -15.205 9.921 36.600 1.00 79.56 181 SER A C 1
ATOM 1439 O O . SER A 1 181 ? -14.288 10.378 35.917 1.00 79.56 181 SER A O 1
ATOM 1441 N N . GLU A 1 182 ? -16.444 9.762 36.139 1.00 78.25 182 GLU A N 1
ATOM 1442 C CA . GLU A 1 182 ? -16.930 10.257 34.843 1.00 78.25 182 GLU A CA 1
ATOM 1443 C C . GLU A 1 182 ? -17.454 11.713 34.946 1.00 78.25 182 GLU A C 1
ATOM 1445 O O . GLU A 1 182 ? -18.094 12.225 34.024 1.00 78.25 182 GLU A O 1
ATOM 1450 N N . LEU A 1 183 ? -17.187 1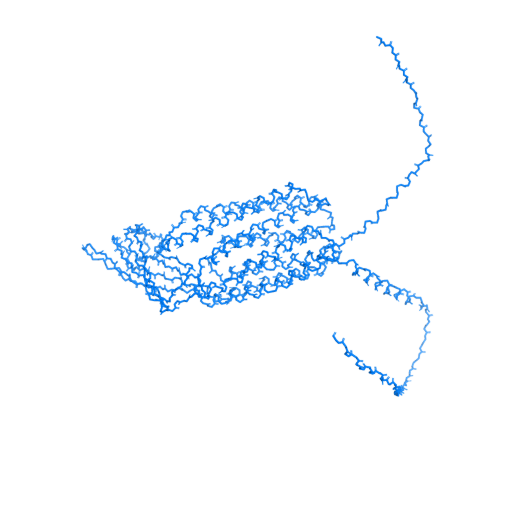2.401 36.071 1.00 73.75 183 LEU A N 1
ATOM 1451 C CA . LEU A 1 183 ? -17.691 13.748 36.355 1.00 73.75 183 LEU A CA 1
ATOM 1452 C C . LEU A 1 183 ? -17.350 14.736 35.230 1.00 73.75 183 LEU A C 1
ATOM 1454 O O . LEU A 1 183 ? -16.193 14.928 34.857 1.00 73.75 183 LEU A O 1
ATOM 1458 N N . GLY A 1 184 ? -18.381 15.422 34.737 1.00 75.50 184 GLY A N 1
ATOM 1459 C CA . GLY A 1 184 ? -18.262 16.455 33.709 1.00 75.50 184 GLY A CA 1
ATOM 1460 C C . GLY A 1 184 ? -18.554 15.981 32.282 1.00 75.50 184 GLY A C 1
ATOM 1461 O O . GLY A 1 184 ? -18.644 16.835 31.391 1.00 75.50 184 GLY A O 1
ATOM 1462 N N . PHE A 1 185 ? -18.761 14.681 32.071 1.00 84.94 185 PHE A N 1
ATOM 1463 C CA . PHE A 1 185 ? -19.263 14.112 30.821 1.00 84.94 185 PHE A CA 1
ATOM 1464 C C . PHE A 1 185 ? -20.733 13.716 30.956 1.00 84.94 185 PHE A C 1
ATOM 1466 O O . PHE A 1 185 ? -21.163 13.306 32.029 1.00 84.94 185 PHE A O 1
ATOM 1473 N N . ASN A 1 186 ? -21.505 13.855 29.876 1.00 87.69 186 ASN A N 1
ATOM 1474 C CA . ASN A 1 186 ? -22.929 13.496 29.874 1.00 87.69 186 ASN A CA 1
ATOM 1475 C C . ASN A 1 186 ? -23.223 12.226 29.080 1.00 87.69 186 ASN A C 1
ATOM 1477 O O . ASN A 1 186 ? -24.219 11.553 29.333 1.00 87.69 186 ASN A O 1
ATOM 1481 N N . THR A 1 187 ? -22.366 11.903 28.113 1.00 91.81 187 THR A N 1
ATOM 1482 C CA . THR A 1 187 ? -22.602 10.807 27.183 1.00 91.81 187 THR A CA 1
ATOM 1483 C C . THR A 1 187 ? -21.339 9.984 27.029 1.00 91.81 187 THR A C 1
ATOM 1485 O O . THR A 1 187 ? -20.298 10.521 26.654 1.00 91.81 187 THR A O 1
ATOM 1488 N N . PHE A 1 188 ? -21.445 8.681 27.246 1.00 92.75 188 PHE A N 1
ATOM 1489 C CA . PHE A 1 188 ? -20.460 7.711 26.797 1.00 92.75 188 PHE A CA 1
ATOM 1490 C C . PHE A 1 188 ? -20.805 7.287 25.369 1.00 92.75 188 PHE A C 1
ATOM 1492 O O . PHE A 1 188 ? -21.951 6.948 25.075 1.00 92.75 188 PHE A O 1
ATOM 1499 N N . VAL A 1 189 ? -19.834 7.316 24.463 1.00 94.75 189 VAL A N 1
ATOM 1500 C CA . VAL A 1 189 ? -20.029 6.968 23.054 1.00 94.75 189 VAL A CA 1
ATOM 1501 C C . VAL A 1 189 ? -19.139 5.788 22.708 1.00 94.75 189 VAL A C 1
ATOM 1503 O O . VAL A 1 189 ? -17.923 5.835 22.886 1.00 94.75 189 VAL A O 1
ATOM 1506 N N . CYS A 1 190 ? -19.750 4.741 22.166 1.00 95.31 190 CYS A N 1
ATOM 1507 C CA . CYS A 1 190 ? -19.053 3.601 21.596 1.00 95.31 190 CYS A CA 1
ATOM 1508 C C . CYS A 1 190 ? -19.260 3.599 20.082 1.00 95.31 190 CYS A C 1
ATOM 1510 O O . CYS A 1 190 ? -20.394 3.615 19.602 1.00 95.31 190 CYS A O 1
ATOM 1512 N N . GLU A 1 191 ? -18.165 3.564 19.332 1.00 95.44 191 GLU A N 1
ATOM 1513 C CA . GLU A 1 191 ? -18.173 3.493 17.877 1.00 95.44 191 GLU A CA 1
ATOM 1514 C C . GLU A 1 191 ? -17.538 2.196 17.401 1.00 95.44 191 GLU A C 1
ATOM 1516 O O . GLU A 1 191 ? -16.403 1.874 17.756 1.00 95.44 191 GLU A O 1
ATOM 1521 N N . ALA A 1 192 ? -18.248 1.494 16.529 1.00 94.19 192 ALA A N 1
ATOM 1522 C CA . ALA A 1 192 ? -17.716 0.409 15.735 1.00 94.19 192 ALA A CA 1
ATOM 1523 C C . ALA A 1 192 ? -17.534 0.868 14.294 1.00 94.19 192 ALA A C 1
ATOM 1525 O O . ALA A 1 192 ? -18.468 1.343 13.656 1.00 94.19 192 ALA A O 1
ATOM 1526 N N . ILE A 1 193 ? -16.331 0.682 13.775 1.00 93.06 193 ILE A N 1
ATOM 1527 C CA . ILE A 1 193 ? -15.951 0.980 12.403 1.00 93.06 193 ILE A CA 1
ATOM 1528 C C . ILE A 1 193 ? -15.669 -0.357 11.729 1.00 93.06 193 ILE A C 1
ATOM 1530 O O . ILE A 1 193 ? -14.731 -1.069 12.096 1.00 93.06 193 ILE A O 1
ATOM 1534 N N . ILE A 1 194 ? -16.492 -0.692 10.746 1.00 93.00 194 ILE A N 1
ATOM 1535 C CA . ILE A 1 194 ? -16.459 -1.966 10.030 1.00 93.00 194 ILE A CA 1
ATOM 1536 C C . ILE A 1 194 ? -16.063 -1.672 8.589 1.00 93.00 194 ILE A C 1
ATOM 1538 O O . ILE A 1 194 ? -16.599 -0.738 7.991 1.00 93.00 194 ILE A O 1
ATOM 1542 N N . CYS A 1 195 ? -15.143 -2.448 8.017 1.00 90.19 195 CYS A N 1
ATOM 1543 C CA . CYS A 1 195 ? -14.856 -2.334 6.589 1.00 90.19 195 CYS A CA 1
ATOM 1544 C C . CYS A 1 195 ? -16.112 -2.642 5.761 1.00 90.19 195 CYS A C 1
ATOM 1546 O O . CYS A 1 195 ? -16.816 -3.617 6.026 1.00 90.19 195 CYS A O 1
ATOM 1548 N N . SER A 1 196 ? -16.408 -1.803 4.775 1.00 90.38 196 SER A N 1
ATOM 1549 C CA . SER A 1 196 ? -17.578 -1.943 3.918 1.00 90.38 196 SER A CA 1
ATOM 1550 C C . SER A 1 196 ? -17.457 -3.167 3.011 1.00 90.38 196 SER A C 1
ATOM 1552 O O . SER A 1 196 ? -16.424 -3.414 2.384 1.00 90.38 196 SER A O 1
ATOM 1554 N N . TYR A 1 197 ? -18.553 -3.918 2.917 1.00 88.81 197 TYR A N 1
ATOM 1555 C CA . TYR A 1 197 ? -18.672 -5.064 2.018 1.00 88.81 197 TYR A CA 1
ATOM 1556 C C . TYR A 1 197 ? -18.502 -4.643 0.551 1.00 88.81 197 TYR A C 1
ATOM 1558 O O . TYR A 1 197 ? -17.746 -5.263 -0.195 1.00 88.81 197 TYR A O 1
ATOM 1566 N N . SER A 1 198 ? -19.164 -3.552 0.149 1.00 88.25 198 SER A N 1
ATOM 1567 C CA . SER A 1 198 ? -19.133 -3.054 -1.229 1.00 88.25 198 SER A CA 1
ATOM 1568 C C . SER A 1 198 ? -17.738 -2.594 -1.645 1.00 88.25 198 SER A C 1
ATOM 1570 O O . SER A 1 198 ? -17.309 -2.876 -2.759 1.00 88.25 198 SER A O 1
ATOM 1572 N N . ASP A 1 199 ? -17.013 -1.926 -0.744 1.00 86.81 199 ASP A N 1
ATOM 1573 C CA . ASP A 1 199 ? -15.620 -1.533 -0.977 1.00 86.81 199 ASP A CA 1
ATOM 1574 C C . ASP A 1 199 ? -14.724 -2.763 -1.165 1.00 86.81 199 ASP A C 1
ATOM 1576 O O . ASP A 1 199 ? -13.986 -2.850 -2.143 1.00 86.81 199 ASP A O 1
ATOM 1580 N N . SER A 1 200 ? -14.856 -3.767 -0.296 1.00 87.94 200 SER A N 1
ATOM 1581 C CA . SER A 1 200 ? -14.061 -4.997 -0.391 1.00 87.94 200 SER A CA 1
ATOM 1582 C C . SER A 1 200 ? -14.305 -5.743 -1.707 1.00 87.94 200 SER A C 1
ATOM 1584 O O . SER A 1 200 ? -13.349 -6.194 -2.336 1.00 87.94 200 SER A O 1
ATOM 1586 N N . LEU A 1 201 ? -15.553 -5.801 -2.190 1.00 87.62 201 LEU A N 1
ATOM 1587 C CA . LEU A 1 201 ? -15.864 -6.360 -3.512 1.00 87.62 201 LEU A CA 1
ATOM 1588 C C . LEU A 1 201 ? -15.182 -5.598 -4.652 1.00 87.62 201 LEU A C 1
ATOM 1590 O O . LEU A 1 201 ? -14.604 -6.224 -5.541 1.00 87.62 201 LEU A O 1
ATOM 1594 N N . VAL A 1 202 ? -15.235 -4.264 -4.628 1.00 86.44 202 VAL A N 1
ATOM 1595 C CA . VAL A 1 202 ? -14.577 -3.419 -5.635 1.00 86.44 202 VAL A CA 1
ATOM 1596 C C . VAL A 1 202 ? -13.067 -3.668 -5.631 1.00 86.44 202 VAL A C 1
ATOM 1598 O O . VAL A 1 202 ? -12.478 -3.877 -6.691 1.00 86.44 202 VAL A O 1
ATOM 1601 N N . GLN A 1 203 ? -12.446 -3.739 -4.450 1.00 87.44 203 GLN A N 1
ATOM 1602 C CA . GLN A 1 203 ? -11.017 -4.030 -4.321 1.00 87.44 203 GLN A CA 1
ATOM 1603 C C . GLN A 1 203 ? -10.645 -5.410 -4.878 1.00 87.44 203 GLN A C 1
ATOM 1605 O O . GLN A 1 203 ? -9.657 -5.515 -5.604 1.00 87.44 203 GLN A O 1
ATOM 1610 N N . ILE A 1 204 ? -11.429 -6.455 -4.584 1.00 88.38 204 ILE A N 1
ATOM 1611 C CA . ILE A 1 204 ? -11.208 -7.812 -5.118 1.00 88.38 204 ILE A CA 1
ATOM 1612 C C . ILE A 1 204 ? -11.249 -7.799 -6.644 1.00 88.38 204 ILE A C 1
ATOM 1614 O O . ILE A 1 204 ? -10.322 -8.287 -7.290 1.00 88.38 204 ILE A O 1
ATOM 1618 N N . TRP A 1 205 ? -12.308 -7.226 -7.219 1.00 87.81 205 TRP A N 1
ATOM 1619 C CA . TRP A 1 205 ? -12.494 -7.176 -8.667 1.00 87.81 205 TRP A CA 1
ATOM 1620 C C . TRP A 1 205 ? -11.329 -6.484 -9.366 1.00 87.81 205 TRP A C 1
ATOM 1622 O O . TRP A 1 205 ? -10.767 -7.022 -10.319 1.00 87.81 205 TRP A O 1
ATOM 1632 N N . ILE A 1 206 ? -10.931 -5.322 -8.851 1.00 88.94 206 ILE A N 1
ATOM 1633 C CA . ILE A 1 206 ? -9.815 -4.545 -9.387 1.00 88.94 206 ILE A CA 1
ATOM 1634 C C . ILE A 1 206 ? -8.512 -5.347 -9.329 1.00 88.94 206 ILE A C 1
ATOM 1636 O O . ILE A 1 206 ? -7.811 -5.445 -10.336 1.00 88.94 206 ILE A O 1
ATOM 1640 N N . ARG A 1 207 ? -8.202 -5.952 -8.175 1.00 90.44 207 ARG A N 1
ATOM 1641 C CA . ARG A 1 207 ? -6.989 -6.761 -7.988 1.00 90.44 207 ARG A CA 1
ATOM 1642 C C . ARG A 1 207 ? -6.924 -7.912 -8.990 1.00 90.44 207 ARG A C 1
ATOM 1644 O O . ARG A 1 207 ? -5.907 -8.071 -9.653 1.00 90.44 207 ARG A O 1
ATOM 1651 N N . ILE A 1 208 ? -8.019 -8.657 -9.160 1.00 90.19 208 ILE A N 1
ATOM 1652 C CA . ILE A 1 208 ? -8.089 -9.784 -10.103 1.00 90.19 208 ILE A CA 1
ATOM 1653 C C . ILE A 1 208 ? -7.849 -9.319 -11.538 1.00 90.19 208 ILE A C 1
ATOM 1655 O O . ILE A 1 208 ? -7.001 -9.884 -12.230 1.00 90.19 208 ILE A O 1
ATOM 1659 N N . VAL A 1 209 ? -8.582 -8.295 -11.984 1.00 91.25 209 VAL A N 1
ATOM 1660 C CA . VAL A 1 209 ? -8.495 -7.806 -13.365 1.00 91.25 209 VAL A CA 1
ATOM 1661 C C . VAL A 1 209 ? -7.075 -7.336 -13.671 1.00 91.25 209 VAL A C 1
ATOM 1663 O O . VAL A 1 209 ? -6.488 -7.783 -14.657 1.00 91.25 209 VAL A O 1
ATOM 1666 N N . TYR A 1 210 ? -6.479 -6.510 -12.806 1.00 92.69 210 TYR A N 1
ATOM 1667 C CA . TYR A 1 210 ? -5.108 -6.047 -13.021 1.00 92.69 210 TYR A CA 1
ATOM 1668 C C . TYR A 1 210 ? -4.079 -7.174 -12.943 1.00 92.69 210 TYR A C 1
ATOM 1670 O O . TYR A 1 210 ? -3.170 -7.197 -13.768 1.00 92.69 210 TYR A O 1
ATOM 1678 N N . SER A 1 211 ? -4.209 -8.127 -12.014 1.00 93.44 211 SER A N 1
ATOM 1679 C CA . SER A 1 211 ? -3.303 -9.280 -11.949 1.00 93.44 211 SER A CA 1
ATOM 1680 C C . SER A 1 211 ? -3.343 -10.114 -13.230 1.00 93.44 211 SER A C 1
ATOM 1682 O O . SER A 1 211 ? -2.284 -10.504 -13.718 1.00 93.44 211 SER A O 1
ATOM 1684 N N . ILE A 1 212 ? -4.527 -10.352 -13.808 1.00 93.69 212 ILE A N 1
ATOM 1685 C CA . ILE A 1 212 ? -4.664 -11.085 -15.079 1.00 93.69 212 ILE A CA 1
ATOM 1686 C C . ILE A 1 212 ? -4.004 -10.303 -16.217 1.00 93.69 212 ILE A C 1
ATOM 1688 O O . ILE A 1 212 ? -3.184 -10.862 -16.947 1.00 93.69 212 ILE A O 1
ATOM 1692 N N . VAL A 1 213 ? -4.321 -9.012 -16.354 1.00 95.12 213 VAL A N 1
ATOM 1693 C CA . VAL A 1 213 ? -3.763 -8.169 -17.423 1.00 95.12 213 VAL A CA 1
ATOM 1694 C C . VAL A 1 213 ? -2.240 -8.075 -17.303 1.00 95.12 213 VAL A C 1
ATOM 1696 O O . VAL A 1 213 ? -1.537 -8.315 -18.282 1.00 95.12 213 VAL A O 1
ATOM 1699 N N . LEU A 1 214 ? -1.708 -7.802 -16.108 1.00 95.38 214 LEU A N 1
ATOM 1700 C CA . LEU A 1 214 ? -0.264 -7.763 -15.874 1.00 95.38 214 LEU A CA 1
ATOM 1701 C C . LEU A 1 214 ? 0.408 -9.104 -16.150 1.00 95.38 214 LEU A C 1
ATOM 1703 O O . LEU A 1 214 ? 1.511 -9.117 -16.685 1.00 95.38 214 LEU A O 1
ATOM 1707 N N . PHE A 1 215 ? -0.225 -10.227 -15.807 1.00 95.56 215 PHE A N 1
ATOM 1708 C CA . PHE A 1 215 ? 0.335 -11.545 -16.087 1.00 95.56 215 PHE A CA 1
ATOM 1709 C C . PHE A 1 215 ? 0.442 -11.810 -17.592 1.00 95.56 215 PHE A C 1
ATOM 1711 O O . PHE A 1 215 ? 1.472 -12.302 -18.061 1.00 95.56 215 PHE A O 1
ATOM 1718 N N . VAL A 1 216 ? -0.586 -11.437 -18.363 1.00 96.69 216 VAL A N 1
ATOM 1719 C CA . VAL A 1 216 ? -0.547 -11.504 -19.831 1.00 96.69 216 VAL A CA 1
ATOM 1720 C C . VAL A 1 216 ? 0.579 -10.621 -20.368 1.00 96.69 216 VAL A C 1
ATOM 1722 O O . VAL A 1 216 ? 1.414 -11.116 -21.124 1.00 96.69 216 VAL A O 1
ATOM 1725 N N . VAL A 1 217 ? 0.661 -9.365 -19.915 1.00 96.50 217 VAL A N 1
ATOM 1726 C CA . VAL A 1 217 ? 1.703 -8.412 -20.334 1.00 96.50 217 VAL A CA 1
ATOM 1727 C C . VAL A 1 217 ? 3.108 -8.910 -19.976 1.00 96.50 217 VAL A C 1
ATOM 1729 O O . VAL A 1 217 ? 4.005 -8.869 -20.815 1.00 96.50 217 VAL A O 1
ATOM 1732 N N . LEU A 1 218 ? 3.309 -9.446 -18.771 1.00 96.75 218 LEU A N 1
ATOM 1733 C CA . LEU A 1 218 ? 4.573 -10.038 -18.329 1.00 96.75 218 LEU A CA 1
ATOM 1734 C C . LEU A 1 218 ? 4.978 -11.211 -19.219 1.00 96.75 218 LEU A C 1
ATOM 1736 O O . LEU A 1 218 ? 6.136 -11.305 -19.630 1.00 96.75 218 LEU A O 1
ATOM 1740 N N . ARG A 1 219 ? 4.033 -12.098 -19.544 1.00 96.38 219 ARG A N 1
ATOM 1741 C CA . ARG A 1 219 ? 4.293 -13.241 -20.422 1.00 96.38 219 ARG A CA 1
ATOM 1742 C C . ARG A 1 219 ? 4.690 -12.781 -21.822 1.00 96.38 219 ARG A C 1
ATOM 1744 O O . ARG A 1 219 ? 5.676 -13.292 -22.350 1.00 96.38 219 ARG A O 1
ATOM 1751 N N . THR A 1 220 ? 3.959 -11.834 -22.411 1.00 95.00 220 THR A N 1
ATOM 1752 C CA . THR A 1 220 ? 4.267 -11.313 -23.753 1.00 95.00 220 THR A CA 1
ATOM 1753 C C . THR A 1 220 ? 5.601 -10.573 -23.779 1.00 95.00 220 THR A C 1
ATOM 1755 O O . THR A 1 220 ? 6.409 -10.799 -24.676 1.00 95.00 220 THR A O 1
ATOM 1758 N N . PHE A 1 221 ? 5.875 -9.758 -22.758 1.00 94.94 221 PHE A N 1
ATOM 1759 C CA . PHE A 1 221 ? 7.125 -9.016 -22.626 1.00 94.94 221 PHE A CA 1
ATOM 1760 C C . PHE A 1 221 ? 8.324 -9.963 -22.495 1.00 94.94 221 PHE A C 1
ATOM 1762 O O . PHE A 1 221 ? 9.271 -9.872 -23.273 1.00 94.94 221 PHE A O 1
ATOM 1769 N N . ASN A 1 222 ? 8.250 -10.954 -21.601 1.00 94.44 222 ASN A N 1
ATOM 1770 C CA . ASN A 1 222 ? 9.314 -11.946 -21.425 1.00 94.44 222 ASN A CA 1
ATOM 1771 C C . ASN A 1 222 ? 9.510 -12.843 -22.651 1.00 94.44 222 ASN A C 1
ATOM 1773 O O . ASN A 1 222 ? 10.636 -13.242 -22.935 1.00 94.44 222 ASN A O 1
ATOM 1777 N N . ALA A 1 223 ? 8.440 -13.179 -23.378 1.00 92.88 223 ALA A N 1
ATOM 1778 C CA . ALA A 1 223 ? 8.561 -13.922 -24.628 1.00 92.88 223 ALA A CA 1
ATOM 1779 C C . ALA A 1 223 ? 9.364 -13.123 -25.663 1.00 92.88 223 ALA A C 1
ATOM 1781 O O . ALA A 1 223 ? 10.263 -13.679 -26.287 1.00 92.88 223 ALA A O 1
ATOM 1782 N N . LYS A 1 224 ? 9.101 -11.816 -25.787 1.00 90.44 224 LYS A N 1
ATOM 1783 C CA . LYS A 1 224 ? 9.840 -10.949 -26.709 1.00 90.44 224 LYS A CA 1
ATOM 1784 C C . LYS A 1 224 ? 11.288 -10.712 -26.256 1.00 90.44 224 LYS A C 1
ATOM 1786 O O . LYS A 1 224 ? 12.180 -10.755 -27.097 1.00 90.44 224 LYS A O 1
ATOM 1791 N N . LEU A 1 225 ? 11.554 -10.575 -24.953 1.00 89.69 225 LEU A N 1
ATOM 1792 C CA . LEU A 1 225 ? 12.926 -10.457 -24.427 1.00 89.69 225 LEU A CA 1
ATOM 1793 C C . LEU A 1 225 ? 13.807 -11.683 -24.702 1.00 89.69 225 LEU A C 1
ATOM 1795 O O . LEU A 1 225 ? 15.019 -11.555 -24.731 1.00 89.69 225 LEU A O 1
ATOM 1799 N N . LYS A 1 226 ? 13.233 -12.870 -24.926 1.00 88.50 226 LYS A N 1
ATOM 1800 C CA . LYS A 1 226 ? 14.020 -14.052 -25.329 1.00 88.50 226 LYS A CA 1
ATOM 1801 C C . LYS A 1 226 ? 14.503 -13.997 -26.779 1.00 88.50 226 LYS A C 1
ATOM 1803 O O . LYS A 1 226 ? 15.343 -14.804 -27.155 1.00 88.50 226 LYS A O 1
ATOM 1808 N N . THR A 1 227 ? 13.927 -13.111 -27.588 1.00 85.31 227 THR A N 1
ATOM 1809 C CA . THR A 1 227 ? 14.199 -13.010 -29.031 1.00 85.31 227 THR A CA 1
ATOM 1810 C C . THR A 1 227 ? 15.127 -11.855 -29.395 1.00 85.31 227 THR A C 1
ATOM 1812 O O . THR A 1 227 ? 15.462 -11.706 -30.562 1.00 85.31 227 THR A O 1
ATOM 1815 N N . VAL A 1 228 ? 15.503 -11.018 -28.424 1.00 82.94 228 VAL A N 1
ATOM 1816 C CA . VAL A 1 228 ? 16.282 -9.790 -28.633 1.00 82.94 228 VAL A CA 1
ATOM 1817 C C . VAL A 1 228 ? 17.318 -9.673 -27.517 1.00 82.94 228 VAL A C 1
ATOM 1819 O O . VAL A 1 228 ? 17.079 -10.152 -26.408 1.00 82.94 228 VAL A O 1
ATOM 1822 N N . ASP A 1 229 ? 18.442 -9.016 -27.786 1.00 79.69 229 ASP A N 1
ATOM 1823 C CA . ASP A 1 229 ? 19.418 -8.684 -26.752 1.00 79.69 229 ASP A CA 1
ATOM 1824 C C . ASP A 1 229 ? 18.808 -7.786 -25.667 1.00 79.69 229 ASP A C 1
ATOM 1826 O O . ASP A 1 229 ? 18.107 -6.808 -25.939 1.00 79.69 229 ASP A O 1
ATOM 1830 N N . VAL A 1 230 ? 19.061 -8.145 -24.406 1.00 79.94 230 VAL A N 1
ATOM 1831 C CA . VAL A 1 230 ? 18.369 -7.566 -23.249 1.00 79.94 230 VAL A CA 1
ATOM 1832 C C . VAL A 1 230 ? 19.228 -6.505 -22.569 1.00 79.94 230 VAL A C 1
ATOM 1834 O O . VAL A 1 230 ? 20.303 -6.797 -22.040 1.00 79.94 230 VAL A O 1
ATOM 1837 N N . ARG A 1 231 ? 18.707 -5.278 -22.474 1.00 81.31 231 ARG A N 1
ATOM 1838 C CA . ARG A 1 231 ? 19.254 -4.235 -21.592 1.00 81.31 231 ARG A CA 1
ATOM 1839 C C . ARG A 1 231 ? 18.802 -4.433 -20.146 1.00 81.31 231 ARG A C 1
ATOM 1841 O O . ARG A 1 231 ? 17.702 -4.911 -19.862 1.00 81.31 231 ARG A O 1
ATOM 1848 N N . HIS A 1 232 ? 19.625 -3.971 -19.205 1.00 84.50 232 HIS A N 1
ATOM 1849 C CA . HIS A 1 232 ? 19.329 -4.052 -17.771 1.00 84.50 232 HIS A CA 1
ATOM 1850 C C . HIS A 1 232 ? 17.976 -3.416 -17.396 1.00 84.50 232 HIS A C 1
ATOM 1852 O O . HIS A 1 232 ? 17.235 -3.976 -16.592 1.00 84.50 232 HIS A O 1
ATOM 1858 N N . GLU A 1 233 ? 17.611 -2.296 -18.025 1.00 88.19 233 GLU A N 1
ATOM 1859 C CA . GLU A 1 233 ? 16.336 -1.589 -17.817 1.00 88.19 233 GLU A CA 1
ATOM 1860 C C . GLU A 1 233 ? 15.112 -2.451 -18.174 1.00 88.19 233 GLU A C 1
ATOM 1862 O O . GLU A 1 233 ? 14.090 -2.417 -17.482 1.00 88.19 233 GLU A O 1
ATOM 1867 N N . GLN A 1 234 ? 15.232 -3.301 -19.194 1.00 91.44 234 GLN A N 1
ATOM 1868 C CA . GLN A 1 234 ? 14.175 -4.224 -19.608 1.00 91.44 234 GLN A CA 1
ATOM 1869 C C . GLN A 1 234 ? 14.012 -5.364 -18.601 1.00 91.44 234 GLN A C 1
ATOM 1871 O O . GLN A 1 234 ? 12.892 -5.695 -18.209 1.00 91.44 234 GLN A O 1
ATOM 1876 N N . SER A 1 235 ? 15.128 -5.914 -18.104 1.00 91.38 235 SER A N 1
ATOM 1877 C CA . SER A 1 235 ? 15.100 -6.905 -17.020 1.00 91.38 235 SER A CA 1
ATOM 1878 C C . SER A 1 235 ? 14.465 -6.330 -15.749 1.00 91.38 235 SER A C 1
ATOM 1880 O O . SER A 1 235 ? 13.705 -7.023 -15.070 1.00 91.38 235 SER A O 1
ATOM 1882 N N . LEU A 1 236 ? 14.731 -5.058 -15.439 1.00 93.19 236 LEU A N 1
ATOM 1883 C CA . LEU A 1 236 ? 14.133 -4.367 -14.297 1.00 93.19 236 LEU A CA 1
ATOM 1884 C C . LEU A 1 236 ? 12.627 -4.139 -14.479 1.00 93.19 236 LEU A C 1
ATOM 1886 O O . LEU A 1 236 ? 11.876 -4.313 -13.518 1.00 93.19 236 LEU A O 1
ATOM 1890 N N . SER A 1 237 ? 12.162 -3.815 -15.689 1.00 95.12 237 SER A N 1
ATOM 1891 C CA . SER A 1 237 ? 10.723 -3.723 -15.983 1.00 95.12 237 SER A CA 1
ATOM 1892 C C . SER A 1 237 ? 10.015 -5.070 -15.864 1.00 95.12 237 SER A C 1
ATOM 1894 O O . SER A 1 237 ? 8.904 -5.122 -15.340 1.00 95.12 237 SER A O 1
ATOM 1896 N N . SER A 1 238 ? 10.664 -6.173 -16.253 1.00 95.19 238 SER A N 1
ATOM 1897 C CA . SER A 1 238 ? 10.121 -7.521 -16.025 1.00 95.19 238 SER A CA 1
ATOM 1898 C C . SER A 1 238 ? 9.929 -7.805 -14.529 1.00 95.19 238 SER A C 1
ATOM 1900 O O . SER A 1 238 ? 8.853 -8.235 -14.104 1.00 95.19 238 SER A O 1
ATOM 1902 N N . GLY A 1 239 ? 10.925 -7.475 -13.698 1.00 95.38 239 GLY A N 1
ATOM 1903 C CA . GLY A 1 239 ? 10.790 -7.586 -12.243 1.00 95.38 239 GLY A CA 1
ATOM 1904 C C . GLY A 1 239 ? 9.749 -6.623 -11.652 1.00 95.38 239 GLY A C 1
ATOM 1905 O O . GLY A 1 239 ? 9.052 -6.986 -10.703 1.00 95.38 239 GLY A O 1
ATOM 1906 N N . LEU A 1 240 ? 9.563 -5.432 -12.237 1.00 95.88 240 LEU A N 1
ATOM 1907 C CA . LEU A 1 240 ? 8.522 -4.485 -11.821 1.00 95.88 240 LEU A CA 1
ATOM 1908 C C . LEU A 1 240 ? 7.127 -5.052 -12.097 1.00 95.88 240 LEU A C 1
ATOM 1910 O O . LEU A 1 240 ? 6.272 -5.031 -11.216 1.00 95.88 240 LEU A O 1
ATOM 1914 N N . LEU A 1 241 ? 6.901 -5.614 -13.286 1.00 95.88 241 LEU A N 1
ATOM 1915 C CA . LEU A 1 241 ? 5.655 -6.306 -13.624 1.00 95.88 241 LEU A CA 1
ATOM 1916 C C . LEU A 1 241 ? 5.387 -7.463 -12.658 1.00 95.88 241 LEU A C 1
ATOM 1918 O O . LEU A 1 241 ? 4.298 -7.547 -12.093 1.00 95.88 241 LEU A O 1
ATOM 1922 N N . PHE A 1 242 ? 6.389 -8.319 -12.427 1.00 95.06 242 PHE A N 1
ATOM 1923 C CA . PHE A 1 242 ? 6.281 -9.449 -11.505 1.00 95.06 242 PHE A CA 1
ATOM 1924 C C . PHE A 1 242 ? 5.878 -8.986 -10.103 1.00 95.06 242 PHE A C 1
ATOM 1926 O O . PHE A 1 242 ? 4.866 -9.437 -9.574 1.00 95.06 242 PHE A O 1
ATOM 1933 N N . THR A 1 243 ? 6.606 -8.031 -9.523 1.00 94.69 243 THR A N 1
ATOM 1934 C CA . THR A 1 243 ? 6.304 -7.513 -8.180 1.00 94.69 243 THR A CA 1
ATOM 1935 C C . THR A 1 243 ? 4.968 -6.779 -8.104 1.00 94.69 243 THR A C 1
ATOM 1937 O O . THR A 1 243 ? 4.291 -6.873 -7.083 1.00 94.69 243 THR A O 1
ATOM 1940 N N . THR A 1 244 ? 4.528 -6.116 -9.177 1.00 95.31 244 THR A N 1
ATOM 1941 C CA . THR A 1 244 ? 3.209 -5.457 -9.225 1.00 95.31 244 THR A CA 1
ATOM 1942 C C . THR A 1 244 ? 2.062 -6.478 -9.242 1.00 95.31 244 THR A C 1
ATOM 1944 O O . THR A 1 244 ? 1.028 -6.242 -8.618 1.00 95.31 244 THR A O 1
ATOM 1947 N N . ILE A 1 245 ? 2.241 -7.652 -9.867 1.00 93.31 245 ILE A N 1
ATOM 1948 C CA . ILE A 1 245 ? 1.258 -8.752 -9.786 1.00 93.31 245 ILE A CA 1
ATOM 1949 C C . ILE A 1 245 ? 1.068 -9.196 -8.330 1.00 93.31 245 ILE A C 1
ATOM 1951 O O . ILE A 1 245 ? -0.070 -9.399 -7.907 1.00 93.31 245 ILE A O 1
ATOM 1955 N N . PHE A 1 246 ? 2.159 -9.308 -7.564 1.00 90.00 246 PHE A N 1
ATOM 1956 C CA . PHE A 1 246 ? 2.096 -9.644 -6.137 1.00 90.00 246 PHE A CA 1
ATOM 1957 C C . PHE A 1 246 ? 1.560 -8.506 -5.277 1.00 90.00 246 PHE A C 1
ATOM 1959 O O . PHE A 1 246 ? 0.872 -8.789 -4.309 1.00 90.00 246 PHE A O 1
ATOM 1966 N N . LEU A 1 247 ? 1.807 -7.241 -5.631 1.00 91.06 247 LEU A N 1
ATOM 1967 C CA . LEU A 1 247 ? 1.177 -6.109 -4.947 1.00 91.06 247 LEU A CA 1
ATOM 1968 C C . LEU A 1 247 ? -0.349 -6.181 -5.055 1.00 91.06 247 LEU A C 1
ATOM 1970 O O . LEU A 1 247 ? -1.041 -5.956 -4.065 1.00 91.06 247 LEU A O 1
ATOM 1974 N N . ASN A 1 248 ? -0.870 -6.501 -6.245 1.00 90.19 248 ASN A N 1
ATOM 1975 C CA . ASN A 1 248 ? -2.303 -6.705 -6.453 1.00 90.19 248 ASN A CA 1
ATOM 1976 C C . ASN A 1 248 ? -2.837 -7.893 -5.629 1.00 90.19 248 ASN A C 1
ATOM 1978 O O . ASN A 1 248 ? -4.007 -7.885 -5.263 1.00 90.19 248 ASN A O 1
ATOM 1982 N N . ASP A 1 249 ? -1.983 -8.859 -5.288 1.00 83.94 249 ASP A N 1
ATOM 1983 C CA . ASP A 1 249 ? -2.253 -10.055 -4.486 1.00 83.94 249 ASP A CA 1
ATOM 1984 C C . ASP A 1 249 ? -3.626 -10.707 -4.758 1.00 83.94 249 ASP A C 1
ATOM 1986 O O . ASP A 1 249 ? -4.593 -10.497 -4.014 1.00 83.94 249 ASP A O 1
ATOM 1990 N N . PRO A 1 250 ? -3.749 -11.547 -5.802 1.00 74.81 250 PRO A N 1
ATOM 1991 C CA . PRO A 1 250 ? -4.978 -12.302 -6.018 1.00 74.81 250 PRO A CA 1
ATOM 1992 C C . PRO A 1 250 ? -5.250 -13.317 -4.891 1.00 74.81 250 PRO A C 1
ATOM 1994 O O . PRO A 1 250 ? -6.387 -13.776 -4.754 1.00 74.81 250 PRO A O 1
ATOM 1997 N N . ALA A 1 251 ? -4.257 -13.663 -4.054 1.00 79.88 251 ALA A N 1
ATOM 1998 C CA . ALA A 1 251 ? -4.444 -14.594 -2.941 1.00 79.88 251 ALA A CA 1
ATOM 1999 C C . ALA A 1 251 ? -5.314 -14.008 -1.820 1.00 79.88 251 ALA A C 1
ATOM 2001 O O . ALA A 1 251 ? -5.870 -14.771 -1.027 1.00 79.88 251 ALA A O 1
ATOM 2002 N N . VAL A 1 252 ? -5.553 -12.692 -1.808 1.00 79.25 252 VAL A N 1
ATOM 2003 C CA . VAL A 1 252 ? -6.526 -12.046 -0.914 1.00 79.25 252 VAL A CA 1
ATOM 2004 C C . VAL A 1 252 ? -7.920 -12.694 -1.015 1.00 79.25 252 VAL A C 1
ATOM 2006 O O . VAL A 1 252 ? -8.641 -12.752 -0.019 1.00 79.25 252 VAL A O 1
ATOM 2009 N N . ILE A 1 253 ? -8.300 -13.272 -2.163 1.00 82.50 253 ILE A N 1
ATOM 2010 C CA . ILE A 1 253 ? -9.561 -14.030 -2.312 1.00 82.50 253 ILE A CA 1
ATOM 2011 C C . ILE A 1 253 ? -9.635 -15.190 -1.314 1.00 82.50 253 ILE A C 1
ATOM 2013 O O . ILE A 1 253 ? -10.687 -15.437 -0.721 1.00 82.50 253 ILE A O 1
ATOM 2017 N N . ALA A 1 254 ? -8.516 -15.885 -1.091 1.00 83.56 254 ALA A N 1
ATOM 2018 C CA . ALA A 1 254 ? -8.455 -16.971 -0.125 1.00 83.56 254 ALA A CA 1
ATOM 2019 C C . ALA A 1 254 ? -8.759 -16.464 1.290 1.00 83.56 254 ALA A C 1
ATOM 2021 O O . ALA A 1 254 ? -9.453 -17.157 2.030 1.00 83.56 254 ALA A O 1
ATOM 2022 N N . ASN A 1 255 ? -8.339 -15.238 1.632 1.00 82.06 255 ASN A N 1
ATOM 2023 C CA . ASN A 1 255 ? -8.662 -14.613 2.916 1.00 82.06 255 ASN A CA 1
ATOM 2024 C C . ASN A 1 255 ? -10.168 -14.356 3.077 1.00 82.06 255 ASN A C 1
ATOM 2026 O O . ASN A 1 255 ? -10.703 -14.491 4.171 1.00 82.06 255 ASN A O 1
ATOM 2030 N N . TYR A 1 256 ? -10.877 -14.041 1.992 1.00 81.81 256 TYR A N 1
ATOM 2031 C CA . TYR A 1 256 ? -12.328 -13.839 2.030 1.00 81.81 256 TYR A CA 1
ATOM 2032 C C . TYR A 1 256 ? -13.126 -15.145 2.112 1.00 81.81 256 TYR A C 1
ATOM 2034 O O . TYR A 1 256 ? -14.220 -15.166 2.673 1.00 81.81 256 TYR A O 1
ATOM 2042 N N . ILE A 1 257 ? -12.592 -16.245 1.575 1.00 83.94 257 ILE A N 1
ATOM 2043 C CA . ILE A 1 257 ? -13.215 -17.573 1.686 1.00 83.94 257 ILE A CA 1
ATOM 2044 C C . ILE A 1 257 ? -12.931 -18.172 3.065 1.00 83.94 257 ILE A C 1
ATOM 2046 O O . ILE A 1 257 ? -13.827 -18.699 3.728 1.00 83.94 257 ILE A O 1
ATOM 2050 N N . ARG A 1 258 ? -11.671 -18.096 3.493 1.00 84.00 258 ARG A N 1
ATOM 2051 C CA . ARG A 1 258 ? -11.182 -18.618 4.762 1.00 84.00 258 ARG A CA 1
ATOM 2052 C C . ARG A 1 258 ? -10.149 -17.643 5.331 1.00 84.00 258 ARG A C 1
ATOM 2054 O O . ARG A 1 258 ? -8.969 -17.756 4.994 1.00 84.00 258 ARG A O 1
ATOM 2061 N N . PRO A 1 259 ? -10.574 -16.724 6.213 1.00 81.62 259 PRO A N 1
ATOM 2062 C CA . PRO A 1 259 ? -9.670 -15.799 6.873 1.00 81.62 259 PRO A CA 1
ATOM 2063 C C . PRO A 1 259 ? -8.561 -16.565 7.569 1.00 81.62 259 PRO A C 1
ATOM 2065 O O . PRO A 1 259 ? -8.815 -17.407 8.435 1.00 81.62 259 PRO A O 1
ATOM 2068 N N . THR A 1 260 ? -7.326 -16.312 7.160 1.00 82.62 260 THR A N 1
ATOM 2069 C CA . THR A 1 260 ? -6.164 -16.914 7.800 1.00 82.62 260 THR A CA 1
ATOM 2070 C C . THR A 1 260 ? -5.074 -15.884 7.930 1.00 82.62 260 THR A C 1
ATOM 2072 O O . THR A 1 260 ? -4.814 -15.082 7.037 1.00 82.62 260 THR A O 1
ATOM 2075 N N . LEU A 1 261 ? -4.382 -15.967 9.054 1.00 79.62 261 LEU A N 1
ATOM 2076 C CA . LEU A 1 261 ? -3.255 -15.106 9.339 1.00 79.62 261 LEU A CA 1
ATOM 2077 C C . LEU A 1 261 ? -2.159 -15.189 8.274 1.00 79.62 261 LEU A C 1
ATOM 2079 O O . LEU A 1 261 ? -1.550 -14.180 7.938 1.00 79.62 261 LEU A O 1
ATOM 2083 N N . GLY A 1 262 ? -1.915 -16.394 7.750 1.00 83.62 262 GLY A N 1
ATOM 2084 C CA . GLY A 1 262 ? -0.884 -16.620 6.744 1.00 83.62 262 GLY A CA 1
ATOM 2085 C C . GLY A 1 262 ? -1.080 -15.749 5.506 1.00 83.62 262 GLY A C 1
ATOM 2086 O O . GLY A 1 262 ? -0.099 -15.229 4.990 1.00 83.62 262 GLY A O 1
ATOM 2087 N N . VAL A 1 263 ? -2.329 -15.525 5.078 1.00 85.12 263 VAL A N 1
ATOM 2088 C CA . VAL A 1 263 ? -2.622 -14.671 3.918 1.00 85.12 263 VAL A CA 1
ATOM 2089 C C . VAL A 1 263 ? -2.395 -13.194 4.246 1.00 85.12 263 VAL A C 1
ATOM 2091 O O . VAL A 1 263 ? -1.778 -12.498 3.449 1.00 85.12 263 VAL A O 1
ATOM 2094 N N . THR A 1 264 ? -2.797 -12.719 5.430 1.00 82.81 264 THR A N 1
ATOM 2095 C CA . THR A 1 264 ? -2.529 -11.329 5.852 1.00 82.81 264 THR A CA 1
ATOM 2096 C C . THR A 1 264 ? -1.030 -11.040 5.938 1.00 82.81 264 THR A C 1
ATOM 2098 O O . THR A 1 264 ? -0.560 -10.047 5.393 1.00 82.81 264 THR A O 1
ATOM 2101 N N . VAL A 1 265 ? -0.264 -11.936 6.570 1.00 85.94 265 VAL A N 1
ATOM 2102 C CA . VAL A 1 265 ? 1.198 -11.803 6.671 1.00 85.94 265 VAL A CA 1
ATOM 2103 C C . VAL A 1 265 ? 1.842 -11.861 5.284 1.00 85.94 265 VAL A C 1
ATOM 2105 O O . VAL A 1 265 ? 2.785 -11.121 5.011 1.00 85.94 265 VAL A O 1
ATOM 2108 N N . PHE A 1 266 ? 1.327 -12.705 4.390 1.00 87.31 266 PHE A N 1
ATOM 2109 C CA . PHE A 1 266 ? 1.796 -12.783 3.011 1.00 87.31 266 PHE A CA 1
ATOM 2110 C C . PHE A 1 266 ? 1.545 -11.483 2.225 1.00 87.31 266 PHE A C 1
ATOM 2112 O O . PHE A 1 266 ? 2.489 -10.998 1.602 1.00 87.31 266 PHE A O 1
ATOM 2119 N N . ASP A 1 267 ? 0.355 -10.868 2.309 1.00 85.75 267 ASP A N 1
ATOM 2120 C CA . ASP A 1 267 ? 0.067 -9.554 1.687 1.00 85.75 267 ASP A CA 1
ATOM 2121 C C . ASP A 1 267 ? 1.027 -8.476 2.225 1.00 85.75 267 ASP A C 1
ATOM 2123 O O . ASP A 1 267 ? 1.617 -7.722 1.447 1.00 85.75 267 ASP A O 1
ATOM 2127 N N . SER A 1 268 ? 1.279 -8.458 3.541 1.00 86.62 268 SER A N 1
ATOM 2128 C CA . SER A 1 268 ? 2.251 -7.556 4.181 1.00 86.62 268 SER A CA 1
ATOM 2129 C C . SER A 1 268 ? 3.680 -7.751 3.645 1.00 86.62 268 SER A C 1
ATOM 2131 O O . SER A 1 268 ? 4.374 -6.772 3.338 1.00 86.62 268 SER A O 1
ATOM 2133 N N . ILE A 1 269 ? 4.126 -9.004 3.479 1.00 89.69 269 ILE A N 1
ATOM 2134 C CA . ILE A 1 269 ? 5.441 -9.340 2.903 1.00 89.69 269 ILE A CA 1
ATOM 2135 C C . ILE A 1 269 ? 5.519 -8.882 1.446 1.00 89.69 269 ILE A C 1
ATOM 2137 O O . ILE A 1 269 ? 6.479 -8.209 1.068 1.00 89.69 269 ILE A O 1
ATOM 2141 N N . MET A 1 270 ? 4.515 -9.211 0.632 1.00 90.38 270 MET A N 1
ATOM 2142 C CA . MET A 1 270 ? 4.508 -8.896 -0.798 1.00 90.38 270 MET A CA 1
ATOM 2143 C C . MET A 1 270 ? 4.480 -7.393 -1.052 1.00 90.38 270 MET A C 1
ATOM 2145 O O . MET A 1 270 ? 5.234 -6.891 -1.889 1.00 90.38 270 MET A O 1
ATOM 2149 N N . ARG A 1 271 ? 3.699 -6.649 -0.267 1.00 88.62 271 ARG A N 1
ATOM 2150 C CA . ARG A 1 271 ? 3.680 -5.185 -0.308 1.00 88.62 271 ARG A CA 1
ATOM 2151 C C . ARG A 1 271 ? 5.038 -4.584 0.051 1.00 88.62 271 ARG A C 1
ATOM 2153 O O . ARG A 1 271 ? 5.485 -3.663 -0.625 1.00 88.62 271 ARG A O 1
ATOM 2160 N N . SER A 1 272 ? 5.711 -5.126 1.065 1.00 91.00 272 SER A N 1
ATOM 2161 C CA . SER A 1 272 ? 7.046 -4.669 1.484 1.00 91.00 272 SER A CA 1
ATOM 2162 C C . SER A 1 272 ? 8.133 -5.008 0.459 1.00 91.00 272 SER A C 1
ATOM 2164 O O . SER A 1 272 ? 9.066 -4.236 0.243 1.00 91.00 272 SER A O 1
ATOM 2166 N N . PHE A 1 273 ? 8.010 -6.159 -0.206 1.00 91.88 273 PHE A N 1
ATOM 2167 C CA . PHE A 1 273 ? 8.896 -6.528 -1.305 1.00 91.88 273 PHE A CA 1
ATOM 2168 C C . PHE A 1 273 ? 8.705 -5.593 -2.503 1.00 91.88 273 PHE A C 1
ATOM 2170 O O . PHE A 1 273 ? 9.685 -5.104 -3.061 1.00 91.88 273 PHE A O 1
ATOM 2177 N N . TYR A 1 274 ? 7.452 -5.275 -2.846 1.00 94.06 274 TYR A N 1
ATOM 2178 C CA . TYR A 1 274 ? 7.138 -4.302 -3.887 1.00 94.06 274 TYR A CA 1
ATOM 2179 C C . TYR A 1 274 ? 7.699 -2.910 -3.569 1.00 94.06 274 TYR A C 1
ATOM 2181 O O . TYR A 1 274 ? 8.321 -2.312 -4.441 1.00 94.06 274 TYR A O 1
ATOM 2189 N N . THR A 1 275 ? 7.540 -2.388 -2.345 1.00 92.31 275 THR A N 1
ATOM 2190 C CA . THR A 1 275 ? 8.075 -1.055 -1.996 1.00 92.31 275 THR A CA 1
A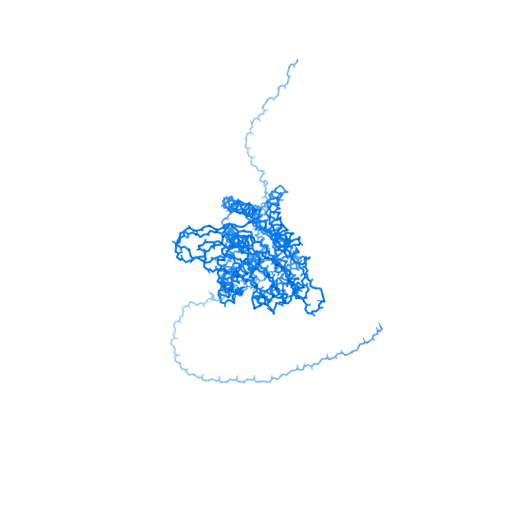TOM 2191 C C . THR A 1 275 ? 9.596 -1.004 -2.087 1.00 92.31 275 THR A C 1
ATOM 2193 O O . THR A 1 275 ? 10.141 -0.057 -2.656 1.00 92.31 275 THR A O 1
ATOM 2196 N N . GLY A 1 276 ? 10.285 -2.038 -1.592 1.00 94.25 276 GLY A N 1
ATOM 2197 C CA . GLY A 1 276 ? 11.733 -2.168 -1.747 1.00 94.25 276 GLY A CA 1
ATOM 2198 C C . GLY A 1 276 ? 12.148 -2.232 -3.220 1.00 94.25 276 GLY A C 1
ATOM 2199 O O . GLY A 1 276 ? 13.026 -1.483 -3.650 1.00 94.25 276 GLY A O 1
ATOM 2200 N N . TYR A 1 277 ? 11.478 -3.066 -4.021 1.00 95.62 277 TYR A N 1
ATOM 2201 C CA . TYR A 1 277 ? 11.772 -3.202 -5.448 1.00 95.62 277 TYR A CA 1
ATOM 2202 C C . TYR A 1 277 ? 11.490 -1.916 -6.234 1.00 95.62 277 TYR A C 1
ATOM 2204 O O . TYR A 1 277 ? 12.280 -1.539 -7.095 1.00 95.62 277 TYR A O 1
ATOM 2212 N N . LEU A 1 278 ? 10.406 -1.203 -5.926 1.00 95.38 278 LEU A N 1
ATOM 2213 C CA . LEU A 1 278 ? 10.072 0.070 -6.560 1.00 95.38 278 LEU A CA 1
ATOM 2214 C C . LEU A 1 278 ? 11.151 1.127 -6.284 1.00 95.38 278 LEU A C 1
ATOM 2216 O O . LEU A 1 278 ? 11.560 1.839 -7.202 1.00 95.38 278 LEU A O 1
ATOM 2220 N N . ALA A 1 279 ? 11.660 1.193 -5.049 1.00 94.06 279 ALA A N 1
ATOM 2221 C CA . ALA A 1 279 ? 12.788 2.059 -4.716 1.00 94.06 279 ALA A CA 1
ATOM 2222 C C . ALA A 1 279 ? 14.044 1.668 -5.515 1.00 94.06 279 ALA A C 1
ATOM 2224 O O . ALA A 1 279 ? 14.663 2.534 -6.137 1.00 94.06 279 ALA A O 1
ATOM 2225 N N . LEU A 1 280 ? 14.384 0.372 -5.568 1.00 95.00 280 LEU A N 1
ATOM 2226 C CA . LEU A 1 280 ? 15.503 -0.133 -6.376 1.00 95.00 280 LEU A CA 1
ATOM 2227 C C . LEU A 1 280 ? 15.369 0.286 -7.842 1.00 95.00 280 LEU A C 1
ATOM 2229 O O . LEU A 1 280 ? 16.307 0.836 -8.415 1.00 95.00 280 LEU A O 1
ATOM 2233 N N . PHE A 1 281 ? 14.199 0.032 -8.427 1.00 94.94 281 PHE A N 1
ATOM 2234 C CA . PHE A 1 281 ? 13.888 0.318 -9.820 1.00 94.94 2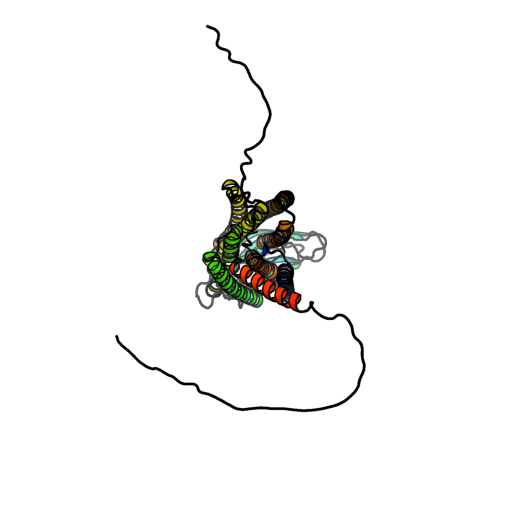81 PHE A CA 1
ATOM 2235 C C . PHE A 1 281 ? 14.160 1.786 -10.150 1.00 94.94 281 PHE A C 1
ATOM 2237 O O . PHE A 1 281 ? 14.929 2.077 -11.062 1.00 94.94 281 PHE A O 1
ATOM 2244 N N . VAL A 1 282 ? 13.608 2.708 -9.358 1.00 93.81 282 VAL A N 1
ATOM 2245 C CA . VAL A 1 282 ? 13.784 4.154 -9.551 1.00 93.81 282 VAL A CA 1
ATOM 2246 C C . VAL A 1 282 ? 15.254 4.562 -9.471 1.00 93.81 282 VAL A C 1
ATOM 2248 O O . VAL A 1 282 ? 15.753 5.261 -10.354 1.00 93.81 282 VAL A O 1
ATOM 2251 N N . PHE A 1 283 ? 15.972 4.104 -8.443 1.00 93.38 283 PHE A N 1
ATOM 2252 C CA . PHE A 1 283 ? 17.376 4.467 -8.251 1.00 93.38 283 PHE A CA 1
ATOM 2253 C C . PHE A 1 283 ? 18.300 3.915 -9.335 1.00 93.38 283 PHE A C 1
ATOM 2255 O O . PHE A 1 283 ? 19.291 4.562 -9.689 1.00 93.38 283 PHE A O 1
ATOM 2262 N N . VAL A 1 284 ? 18.007 2.722 -9.851 1.00 92.56 284 VAL A N 1
ATOM 2263 C CA . VAL A 1 284 ? 18.799 2.120 -10.924 1.00 92.56 284 VAL A CA 1
ATOM 2264 C C . VAL A 1 284 ? 18.499 2.800 -12.254 1.00 92.56 284 VAL A C 1
ATOM 2266 O O . VAL A 1 284 ? 19.438 3.217 -12.923 1.00 92.56 284 VAL A O 1
ATOM 2269 N N . VAL A 1 285 ? 17.224 2.987 -12.604 1.00 91.81 285 VAL A N 1
ATOM 2270 C CA . VAL A 1 285 ? 16.809 3.602 -13.875 1.00 91.81 285 VAL A CA 1
ATOM 2271 C C . VAL A 1 285 ? 17.295 5.053 -13.982 1.00 91.81 285 VAL A C 1
ATOM 2273 O O . VAL A 1 285 ? 17.874 5.437 -14.997 1.00 91.81 285 VAL A O 1
ATOM 2276 N N . LEU A 1 286 ? 17.168 5.856 -12.919 1.00 90.88 286 LEU A N 1
ATOM 2277 C CA . LEU A 1 286 ? 17.719 7.216 -12.917 1.00 90.88 286 LEU A CA 1
ATOM 2278 C C . LEU A 1 286 ? 19.247 7.225 -12.935 1.00 90.88 286 LEU A C 1
ATOM 2280 O O . LEU A 1 286 ? 19.839 7.993 -13.693 1.00 90.88 286 LEU A O 1
ATOM 2284 N N . GLY A 1 287 ? 19.889 6.398 -12.107 1.00 87.00 287 GLY A N 1
ATOM 2285 C CA . GLY A 1 287 ? 21.343 6.414 -11.955 1.00 87.00 287 GLY A CA 1
ATOM 2286 C C . GLY A 1 287 ? 22.094 5.912 -13.188 1.00 87.00 287 GLY A C 1
ATOM 2287 O O . GLY A 1 287 ? 23.198 6.396 -13.457 1.00 87.00 287 GLY A O 1
ATOM 2288 N N . HIS A 1 288 ? 21.487 4.976 -13.923 1.00 87.06 288 HIS A N 1
ATOM 2289 C CA . HIS A 1 288 ? 22.012 4.389 -15.156 1.00 87.06 288 HIS A CA 1
ATOM 2290 C C . HIS A 1 288 ? 21.803 5.288 -16.378 1.00 87.06 288 HIS A C 1
ATOM 2292 O O . HIS A 1 288 ? 22.543 5.180 -17.351 1.00 87.06 288 HIS A O 1
ATOM 2298 N N . CYS A 1 289 ? 20.845 6.215 -16.326 1.00 85.19 289 CYS A N 1
ATOM 2299 C CA . CYS A 1 289 ? 20.581 7.118 -17.439 1.00 85.19 289 CYS A CA 1
ATOM 2300 C C . CYS A 1 289 ? 21.832 7.959 -17.777 1.00 85.19 289 CYS A C 1
ATOM 2302 O O . CYS A 1 289 ? 22.360 8.680 -16.923 1.00 85.19 289 CYS A O 1
ATOM 2304 N N . GLY A 1 290 ? 22.316 7.840 -19.018 1.00 73.50 290 GLY A N 1
ATOM 2305 C CA . GLY A 1 290 ? 23.538 8.488 -19.511 1.00 73.50 290 GLY A CA 1
ATOM 2306 C C . GLY A 1 290 ? 24.841 7.722 -19.243 1.00 73.50 290 GLY A C 1
ATOM 2307 O O . GLY A 1 290 ? 25.913 8.222 -19.573 1.00 73.50 290 GLY A O 1
ATOM 2308 N N . ILE A 1 291 ? 24.792 6.526 -18.641 1.00 77.44 291 ILE A N 1
ATOM 2309 C CA . ILE A 1 291 ? 25.956 5.633 -18.532 1.00 77.44 291 ILE A CA 1
ATOM 2310 C C . ILE A 1 291 ? 25.918 4.641 -19.698 1.00 77.44 291 ILE A C 1
ATOM 2312 O O . ILE A 1 291 ? 25.004 3.829 -19.793 1.00 77.44 291 ILE A O 1
ATOM 2316 N N . LYS A 1 292 ? 26.930 4.692 -20.573 1.00 65.56 292 LYS A N 1
ATOM 2317 C CA . LYS A 1 292 ? 27.076 3.763 -21.712 1.00 65.56 292 LYS A CA 1
ATOM 2318 C C . LYS A 1 292 ? 27.797 2.456 -21.330 1.00 65.56 292 LYS A C 1
ATOM 2320 O O . LYS A 1 292 ? 27.746 1.480 -22.069 1.00 65.56 292 LYS A O 1
ATOM 2325 N N . GLU A 1 293 ? 28.461 2.426 -20.175 1.00 62.31 293 GLU A N 1
ATOM 2326 C CA . GLU A 1 293 ? 29.186 1.258 -19.660 1.00 62.31 293 GLU A CA 1
ATOM 2327 C C . GLU A 1 293 ? 28.276 0.266 -18.916 1.00 62.31 293 GLU A C 1
ATOM 2329 O O . GLU A 1 293 ? 27.243 0.634 -18.356 1.00 62.31 293 GLU A O 1
ATOM 2334 N N . LYS A 1 294 ? 28.693 -1.009 -18.855 1.00 63.66 294 LYS A N 1
ATOM 2335 C CA . LYS A 1 294 ? 28.000 -2.047 -18.070 1.00 63.66 294 LYS A CA 1
ATOM 2336 C C . LYS A 1 294 ? 27.894 -1.632 -16.600 1.00 63.66 294 LYS A C 1
ATOM 2338 O O . LYS A 1 294 ? 28.853 -1.127 -16.019 1.00 63.66 294 LYS A O 1
ATOM 2343 N N . MET A 1 295 ? 26.747 -1.914 -15.976 1.00 71.38 295 MET A N 1
ATOM 2344 C CA . MET A 1 295 ? 26.539 -1.631 -14.554 1.00 71.38 295 MET A CA 1
ATOM 2345 C C . MET A 1 295 ? 27.614 -2.314 -13.698 1.00 71.38 295 MET A C 1
ATOM 2347 O O . MET A 1 295 ? 27.689 -3.541 -13.638 1.00 71.38 295 MET A O 1
ATOM 2351 N N . MET A 1 296 ? 28.429 -1.521 -12.999 1.00 73.62 296 MET A N 1
ATOM 2352 C CA . MET A 1 296 ? 29.391 -2.057 -12.036 1.00 73.62 296 MET A CA 1
ATOM 2353 C C . MET A 1 296 ? 28.675 -2.653 -10.816 1.00 73.62 296 MET A C 1
ATOM 2355 O O . MET A 1 296 ? 27.647 -2.141 -10.368 1.00 73.62 296 MET A O 1
ATOM 2359 N N . GLY A 1 297 ? 29.242 -3.714 -10.233 1.00 77.75 297 GLY A N 1
ATOM 2360 C CA . GLY A 1 297 ? 28.662 -4.396 -9.067 1.00 77.75 297 GLY A CA 1
ATOM 2361 C C . GLY A 1 297 ? 28.401 -3.456 -7.882 1.00 77.75 297 GLY A C 1
ATOM 2362 O O . GLY A 1 297 ? 27.339 -3.523 -7.261 1.00 77.75 297 GLY A O 1
ATOM 2363 N N . ASP A 1 298 ? 29.303 -2.506 -7.630 1.00 82.50 298 ASP A N 1
ATOM 2364 C CA . ASP A 1 298 ? 29.167 -1.524 -6.545 1.00 82.50 298 ASP A CA 1
ATOM 2365 C C . ASP A 1 298 ? 28.004 -0.546 -6.775 1.00 82.50 298 ASP A C 1
ATOM 2367 O O . ASP A 1 298 ? 27.326 -0.131 -5.830 1.00 82.50 298 ASP A O 1
ATOM 2371 N N . PHE A 1 299 ? 27.720 -0.205 -8.038 1.00 84.75 299 PHE A N 1
ATOM 2372 C CA . PHE A 1 299 ? 26.598 0.663 -8.400 1.00 84.75 299 PHE A CA 1
ATOM 2373 C C . PHE A 1 299 ? 25.262 0.021 -8.010 1.00 84.75 299 PHE A C 1
ATOM 2375 O O . PHE A 1 299 ? 24.420 0.690 -7.398 1.00 84.75 299 PHE A O 1
ATOM 2382 N N . ILE A 1 300 ? 25.094 -1.269 -8.320 1.00 85.19 300 ILE A N 1
ATOM 2383 C CA . ILE A 1 300 ? 23.889 -2.042 -7.993 1.00 85.19 300 ILE A CA 1
ATOM 2384 C C . ILE A 1 300 ? 23.814 -2.299 -6.485 1.00 85.19 300 ILE A C 1
ATOM 2386 O O . ILE A 1 300 ? 22.763 -2.080 -5.885 1.00 85.19 300 ILE A O 1
ATOM 2390 N N . THR A 1 301 ? 24.923 -2.692 -5.853 1.00 88.19 301 THR A N 1
ATOM 2391 C CA . THR A 1 301 ? 24.967 -3.056 -4.423 1.00 88.19 301 THR A CA 1
ATOM 2392 C C . THR A 1 301 ? 24.519 -1.905 -3.520 1.00 88.19 301 THR A C 1
ATOM 2394 O O . THR A 1 301 ? 23.704 -2.105 -2.619 1.00 88.19 301 THR A O 1
ATOM 2397 N N . ASN A 1 302 ? 24.963 -0.677 -3.805 1.00 87.50 302 ASN A N 1
ATOM 2398 C CA . ASN A 1 302 ? 24.558 0.508 -3.041 1.00 87.50 302 ASN A CA 1
ATOM 2399 C C . ASN A 1 302 ? 23.063 0.840 -3.172 1.00 87.50 302 ASN A C 1
ATOM 2401 O O . ASN A 1 302 ? 22.461 1.390 -2.257 1.00 87.50 302 ASN A O 1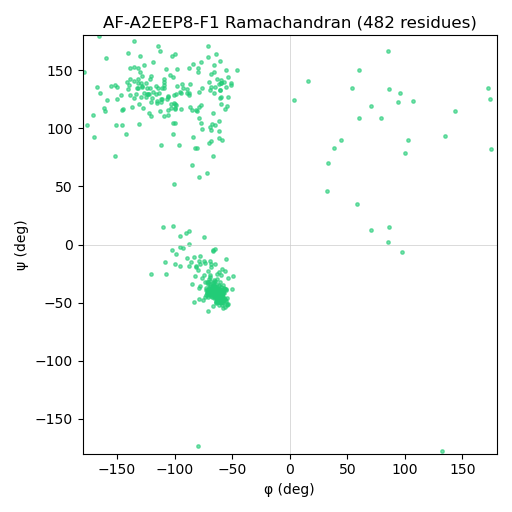
ATOM 2405 N N . ARG A 1 303 ? 22.440 0.522 -4.309 1.00 90.50 303 ARG A N 1
ATOM 2406 C CA . ARG A 1 303 ? 21.008 0.784 -4.542 1.00 90.50 303 ARG A CA 1
ATOM 2407 C C . ARG A 1 303 ? 20.151 -0.339 -3.975 1.00 90.50 303 ARG A C 1
ATOM 2409 O O . ARG A 1 303 ? 19.082 -0.086 -3.425 1.00 90.50 303 ARG A O 1
ATOM 2416 N N . LEU A 1 304 ? 20.671 -1.563 -4.024 1.00 91.56 304 LEU A N 1
ATOM 2417 C CA . LEU A 1 304 ? 20.090 -2.723 -3.368 1.00 91.56 304 LEU A CA 1
ATOM 2418 C C . LEU A 1 304 ? 20.062 -2.559 -1.846 1.00 91.56 304 LEU A C 1
ATOM 2420 O O . LEU A 1 304 ? 19.069 -2.933 -1.233 1.00 91.56 304 LEU A O 1
ATOM 2424 N N . SER A 1 305 ? 21.087 -1.963 -1.228 1.00 90.62 305 SER A N 1
ATOM 2425 C CA . SER A 1 305 ? 21.082 -1.712 0.220 1.00 90.62 305 SER A CA 1
ATOM 2426 C C . SER A 1 305 ? 20.011 -0.694 0.628 1.00 90.62 305 SER A C 1
ATOM 2428 O O . SER A 1 305 ? 19.283 -0.939 1.587 1.00 90.62 305 SER A O 1
ATOM 2430 N N . ILE A 1 306 ? 19.835 0.392 -0.137 1.00 89.94 306 ILE A N 1
ATOM 2431 C CA . ILE A 1 306 ? 18.745 1.361 0.077 1.00 89.94 306 ILE A CA 1
ATOM 2432 C C . ILE A 1 306 ? 17.385 0.666 -0.054 1.00 89.94 306 ILE A C 1
ATOM 2434 O O . ILE A 1 306 ? 16.543 0.779 0.836 1.00 89.94 306 ILE A O 1
ATOM 2438 N N . ALA A 1 307 ? 17.187 -0.098 -1.129 1.00 92.06 307 ALA A N 1
ATOM 2439 C CA . ALA A 1 307 ? 15.966 -0.860 -1.368 1.00 92.06 307 ALA A CA 1
ATOM 2440 C C . ALA A 1 307 ? 15.672 -1.877 -0.254 1.00 92.06 307 ALA A C 1
ATOM 2442 O O . ALA A 1 307 ? 14.530 -1.997 0.193 1.00 92.06 307 ALA A O 1
ATOM 2443 N N . ALA A 1 308 ? 16.704 -2.569 0.233 1.00 93.00 308 ALA A N 1
ATOM 2444 C CA . ALA A 1 308 ? 16.595 -3.501 1.345 1.00 93.00 308 ALA A CA 1
ATOM 2445 C C . ALA A 1 308 ? 16.183 -2.782 2.633 1.00 93.00 308 ALA A C 1
ATOM 2447 O O . ALA A 1 308 ? 15.297 -3.267 3.324 1.00 93.00 308 ALA A O 1
ATOM 2448 N N . VAL A 1 309 ? 16.752 -1.610 2.937 1.00 93.12 309 VAL A N 1
ATOM 2449 C CA . VAL A 1 309 ? 16.355 -0.808 4.109 1.00 93.12 309 VAL A CA 1
ATOM 2450 C C . VAL A 1 309 ? 14.896 -0.355 4.003 1.00 93.12 309 VAL A C 1
ATOM 2452 O O . VAL A 1 309 ? 14.145 -0.514 4.965 1.00 93.12 309 VAL A O 1
ATOM 2455 N N . VAL A 1 310 ? 14.465 0.144 2.837 1.00 92.12 310 VAL A N 1
ATOM 2456 C CA . VAL A 1 310 ? 13.063 0.537 2.586 1.00 92.12 310 VAL A CA 1
ATOM 2457 C C . VAL A 1 310 ? 12.119 -0.649 2.811 1.00 92.12 310 VAL A C 1
ATOM 2459 O O . VAL A 1 310 ? 11.143 -0.536 3.561 1.00 92.12 310 VAL A O 1
ATOM 2462 N N . GLY A 1 311 ? 12.427 -1.801 2.209 1.00 91.44 311 GLY A N 1
ATOM 2463 C CA . GLY A 1 311 ? 11.634 -3.020 2.360 1.00 91.44 311 GLY A CA 1
ATOM 2464 C C . GLY A 1 311 ? 11.616 -3.537 3.801 1.00 91.44 311 GLY A C 1
ATOM 2465 O O . GLY A 1 311 ? 10.549 -3.869 4.314 1.00 91.44 311 GLY A O 1
ATOM 2466 N N . LEU A 1 312 ? 12.768 -3.544 4.485 1.00 92.44 312 LEU A N 1
ATOM 2467 C CA . LEU A 1 312 ? 12.918 -4.024 5.863 1.00 92.44 312 LEU A CA 1
ATOM 2468 C C . LEU A 1 312 ? 12.158 -3.168 6.878 1.00 92.44 312 LEU A C 1
ATOM 2470 O O . LEU A 1 312 ? 11.565 -3.710 7.810 1.00 92.44 312 LEU A O 1
ATOM 2474 N N . VAL A 1 313 ? 12.141 -1.845 6.718 1.00 91.25 313 VAL A N 1
ATOM 2475 C CA . VAL A 1 313 ? 11.350 -0.986 7.611 1.00 91.25 313 VAL A CA 1
ATOM 2476 C C . VAL A 1 313 ? 9.855 -1.191 7.375 1.00 91.25 313 VAL A C 1
ATOM 2478 O O . VAL A 1 313 ? 9.116 -1.359 8.346 1.00 91.25 313 VAL A O 1
ATOM 2481 N N . THR A 1 314 ? 9.434 -1.281 6.108 1.00 88.75 314 THR A N 1
ATOM 2482 C CA . THR A 1 314 ? 8.027 -1.525 5.746 1.00 88.75 314 THR A CA 1
ATOM 2483 C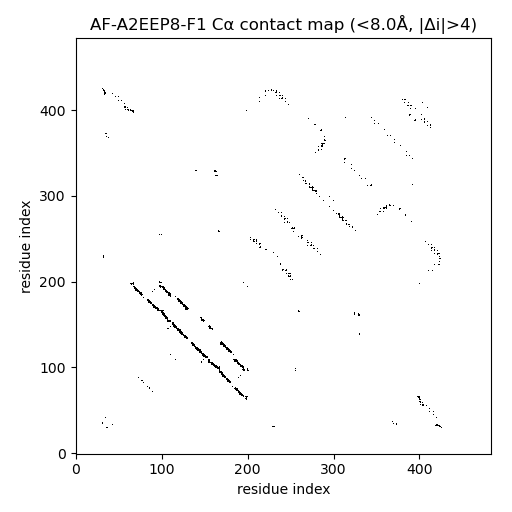 C . THR A 1 314 ? 7.532 -2.858 6.326 1.00 88.75 314 THR A C 1
ATOM 2485 O O . THR A 1 314 ? 6.515 -2.893 7.023 1.00 88.75 314 THR A O 1
ATOM 2488 N N . ILE A 1 315 ? 8.290 -3.948 6.130 1.00 91.38 315 ILE A N 1
ATOM 2489 C CA . ILE A 1 315 ? 7.913 -5.273 6.648 1.00 91.38 315 ILE A CA 1
ATOM 2490 C C . ILE A 1 315 ? 7.946 -5.305 8.171 1.00 91.38 315 ILE A C 1
ATOM 2492 O O . ILE A 1 315 ? 7.046 -5.876 8.770 1.00 91.38 315 ILE A O 1
ATOM 2496 N N . THR A 1 316 ? 8.931 -4.670 8.816 1.00 91.12 316 THR A N 1
ATOM 2497 C CA . THR A 1 316 ? 9.021 -4.652 10.284 1.00 91.12 316 THR A CA 1
ATOM 2498 C C . THR A 1 316 ? 7.785 -4.000 10.888 1.00 91.12 316 THR A C 1
ATOM 2500 O O . THR A 1 316 ? 7.223 -4.524 11.849 1.00 91.12 316 THR A O 1
ATOM 2503 N N . ARG A 1 317 ? 7.319 -2.886 10.313 1.00 87.69 317 ARG A N 1
ATOM 2504 C CA . ARG A 1 317 ? 6.122 -2.203 10.798 1.00 87.69 317 ARG A CA 1
ATOM 2505 C C . ARG A 1 317 ? 4.858 -3.029 10.593 1.00 87.69 317 ARG A C 1
ATOM 2507 O O . ARG A 1 317 ? 4.137 -3.245 11.565 1.00 87.69 317 ARG A O 1
ATOM 2514 N N . GLU A 1 318 ? 4.593 -3.506 9.378 1.00 86.06 318 GLU A N 1
ATOM 2515 C CA . GLU A 1 318 ? 3.385 -4.303 9.116 1.00 86.06 318 GLU A CA 1
ATOM 2516 C C . GLU A 1 318 ? 3.396 -5.621 9.900 1.00 86.06 318 GLU A C 1
ATOM 2518 O O . GLU A 1 318 ? 2.404 -5.969 10.535 1.00 86.06 318 GLU A O 1
ATOM 2523 N N . PHE A 1 319 ? 4.543 -6.299 9.975 1.00 86.81 319 PHE A N 1
ATOM 2524 C CA . PHE A 1 319 ? 4.683 -7.537 10.734 1.00 86.81 319 PHE A CA 1
ATOM 2525 C C . PHE A 1 319 ? 4.462 -7.334 12.236 1.00 86.81 319 PHE A C 1
ATOM 2527 O O . PHE A 1 319 ? 3.797 -8.152 12.866 1.00 86.81 319 PHE A O 1
ATOM 2534 N N . LEU A 1 320 ? 4.958 -6.239 12.827 1.00 87.00 320 LEU A N 1
ATOM 2535 C CA . LEU A 1 320 ? 4.679 -5.917 14.231 1.00 87.00 320 LEU A CA 1
ATOM 2536 C C . LEU A 1 320 ? 3.194 -5.623 14.470 1.00 87.00 320 LEU A C 1
ATOM 2538 O O . LEU A 1 320 ? 2.653 -6.028 15.499 1.00 87.00 320 LEU A O 1
ATOM 2542 N N . LEU A 1 321 ? 2.527 -4.948 13.530 1.00 82.31 321 LEU A N 1
ATOM 2543 C CA . LEU A 1 321 ? 1.087 -4.692 13.605 1.00 82.31 321 LEU A CA 1
ATOM 2544 C C . LEU A 1 321 ? 0.264 -5.978 13.478 1.00 82.31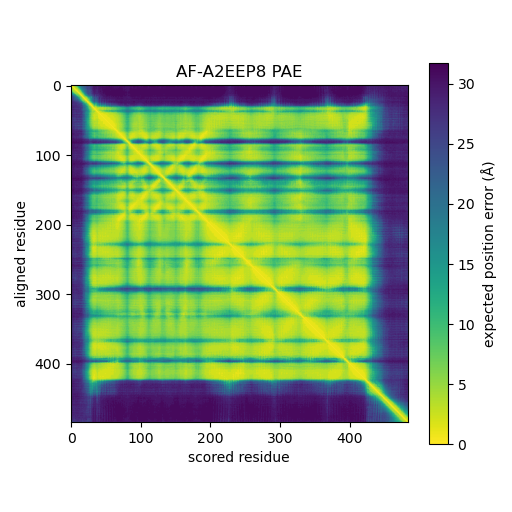 321 LEU A C 1
ATOM 2546 O O . LEU A 1 321 ? -0.747 -6.115 14.172 1.00 82.31 321 LEU A O 1
ATOM 2550 N N . ASP A 1 322 ? 0.689 -6.909 12.627 1.00 82.94 322 ASP A N 1
ATOM 2551 C CA . ASP A 1 322 ? 0.049 -8.214 12.464 1.00 82.94 322 ASP A CA 1
ATOM 2552 C C . ASP A 1 322 ? 0.306 -9.105 13.697 1.00 82.94 322 ASP A C 1
ATOM 2554 O O . ASP A 1 322 ? -0.637 -9.671 14.248 1.00 82.94 322 ASP A O 1
ATOM 2558 N N . LEU A 1 323 ? 1.537 -9.145 14.229 1.00 82.12 323 LEU A N 1
ATOM 2559 C CA . LEU A 1 323 ? 1.886 -9.835 15.486 1.00 82.12 323 LEU A CA 1
ATOM 2560 C C . LEU A 1 323 ? 1.096 -9.334 16.691 1.00 82.12 323 LEU A C 1
ATOM 2562 O O . LEU A 1 323 ? 0.648 -10.149 17.502 1.00 82.12 323 LEU A O 1
ATOM 2566 N N . ALA A 1 324 ? 0.898 -8.018 16.803 1.00 81.62 324 ALA A N 1
ATOM 2567 C CA . ALA A 1 324 ? 0.081 -7.436 17.863 1.00 81.62 324 ALA A CA 1
ATOM 2568 C C . ALA A 1 324 ? -1.315 -8.065 17.888 1.00 81.62 324 ALA A C 1
ATOM 2570 O O . ALA A 1 324 ? -1.801 -8.468 18.943 1.00 81.62 324 ALA A O 1
ATOM 2571 N N . GLN A 1 325 ? -1.925 -8.183 16.707 1.00 76.19 325 GLN A N 1
ATOM 2572 C CA . GLN A 1 325 ? -3.278 -8.701 16.539 1.00 76.19 325 GLN A CA 1
ATOM 2573 C C . GLN A 1 325 ? -3.350 -10.203 16.788 1.00 76.19 325 GLN A C 1
ATOM 2575 O O . GLN A 1 325 ? -4.273 -10.650 17.463 1.00 76.19 325 GLN A O 1
ATOM 2580 N N . ILE A 1 326 ? -2.352 -10.965 16.324 1.00 75.94 326 ILE A N 1
ATOM 2581 C CA . ILE A 1 326 ? -2.245 -12.407 16.600 1.00 75.94 326 ILE A CA 1
ATOM 2582 C C . ILE A 1 326 ? -2.250 -12.668 18.103 1.00 75.94 326 ILE A C 1
ATOM 2584 O O . ILE A 1 326 ? -2.942 -13.564 18.583 1.00 75.94 326 ILE A O 1
ATOM 2588 N N . TYR A 1 327 ? -1.434 -11.912 18.835 1.00 80.38 327 TYR A N 1
ATOM 2589 C CA . TYR A 1 327 ? -1.258 -12.141 20.258 1.00 80.38 327 TYR A CA 1
ATOM 2590 C C . TYR A 1 327 ? -2.476 -11.670 21.053 1.00 80.38 327 TYR A C 1
ATOM 2592 O O . TYR A 1 327 ? -2.946 -12.371 21.950 1.00 80.38 327 TYR A O 1
ATOM 2600 N N . ASN A 1 328 ? -2.984 -10.475 20.742 1.00 81.12 328 ASN A N 1
ATOM 2601 C CA . ASN A 1 328 ? -4.165 -9.925 21.385 1.00 81.12 328 ASN A CA 1
ATOM 2602 C C . ASN A 1 328 ? -4.774 -8.800 20.519 1.00 81.12 328 ASN A C 1
ATOM 2604 O O . ASN A 1 328 ? -4.180 -7.725 20.433 1.00 81.12 328 ASN A O 1
ATOM 2608 N N . PRO A 1 329 ? -5.998 -8.951 19.978 1.00 80.06 329 PRO A N 1
ATOM 2609 C CA . PRO A 1 329 ? -6.644 -7.921 19.151 1.00 80.06 329 PRO A CA 1
ATOM 2610 C C . PRO A 1 329 ? -7.012 -6.637 19.922 1.00 80.06 329 PRO A C 1
ATOM 2612 O O . PRO A 1 329 ? -7.464 -5.640 19.358 1.00 80.06 329 PRO A O 1
ATOM 2615 N N . MET A 1 330 ? -6.822 -6.624 21.243 1.00 82.50 330 MET A N 1
ATOM 2616 C CA . MET A 1 330 ? -6.942 -5.436 22.088 1.00 82.50 330 MET A CA 1
ATOM 2617 C C . MET A 1 330 ? -5.581 -4.795 22.417 1.00 82.50 330 MET A C 1
ATOM 2619 O O . MET A 1 330 ? -5.542 -3.709 23.015 1.00 82.50 330 MET A O 1
ATOM 2623 N N . MET A 1 331 ? -4.460 -5.437 22.067 1.00 81.25 331 MET A N 1
ATOM 2624 C CA . MET A 1 331 ? -3.118 -4.881 22.236 1.00 81.25 331 MET A CA 1
ATOM 2625 C C . MET A 1 331 ? -2.922 -3.717 21.273 1.00 81.25 331 MET A C 1
ATOM 2627 O O . MET A 1 331 ? -3.240 -3.786 20.090 1.00 81.25 331 MET A O 1
ATOM 2631 N N . GLN A 1 332 ? -2.388 -2.620 21.799 1.00 73.06 332 GLN A N 1
ATOM 2632 C CA . GLN A 1 332 ? -2.085 -1.443 21.005 1.00 73.06 332 GLN A CA 1
ATOM 2633 C C . GLN A 1 332 ? -0.609 -1.154 21.097 1.00 73.06 332 GLN A C 1
ATOM 2635 O O . GLN A 1 332 ? -0.087 -0.902 22.181 1.00 73.06 332 GLN A O 1
ATOM 2640 N N . ILE A 1 333 ? 0.039 -1.120 19.944 1.00 79.56 333 ILE A N 1
ATOM 2641 C CA . ILE A 1 333 ? 1.438 -0.732 19.839 1.00 79.56 333 ILE A CA 1
ATOM 2642 C C . ILE A 1 333 ? 1.515 0.729 19.370 1.00 79.56 333 ILE A C 1
ATOM 2644 O O . ILE A 1 333 ? 2.182 1.042 18.390 1.00 79.56 333 ILE A O 1
ATOM 2648 N N . VAL A 1 334 ? 0.796 1.635 20.053 1.00 77.62 334 VAL A N 1
ATOM 2649 C CA . VAL A 1 334 ? 0.668 3.051 19.636 1.00 77.62 334 VAL A CA 1
ATOM 2650 C C . VAL A 1 334 ? 2.035 3.723 19.543 1.00 77.62 334 VAL A C 1
ATOM 2652 O O . VAL A 1 334 ? 2.352 4.350 18.537 1.00 77.62 334 VAL A O 1
ATOM 2655 N N . ASN A 1 335 ? 2.867 3.550 20.574 1.00 83.06 335 ASN A N 1
ATOM 2656 C CA . ASN A 1 335 ? 4.174 4.196 20.629 1.00 83.06 335 ASN A CA 1
ATOM 2657 C C . ASN A 1 335 ? 5.130 3.627 19.573 1.00 83.06 335 ASN A C 1
ATOM 2659 O O . ASN A 1 335 ? 5.794 4.401 18.893 1.00 83.06 335 ASN A O 1
ATOM 2663 N N . ALA A 1 336 ? 5.195 2.300 19.393 1.00 85.06 336 ALA A N 1
ATOM 2664 C CA . ALA A 1 336 ? 6.108 1.742 18.394 1.00 85.06 336 ALA A CA 1
ATOM 2665 C C . ALA A 1 336 ? 5.642 2.032 16.959 1.00 85.06 336 ALA A C 1
ATOM 2667 O O . ALA A 1 336 ? 6.482 2.386 16.142 1.00 85.06 336 ALA A O 1
ATOM 2668 N N . ASP A 1 337 ? 4.335 1.978 16.654 1.00 84.44 337 ASP A N 1
ATOM 2669 C CA . ASP A 1 337 ? 3.818 2.400 15.339 1.00 84.44 337 ASP A CA 1
ATOM 2670 C C . ASP A 1 337 ? 4.131 3.880 15.068 1.00 84.44 337 ASP A C 1
ATOM 2672 O O . ASP A 1 337 ? 4.527 4.227 13.959 1.00 84.44 337 ASP A O 1
ATOM 2676 N N . TYR A 1 338 ? 4.040 4.749 16.084 1.00 86.56 338 TYR A N 1
ATOM 2677 C CA . TYR A 1 338 ? 4.440 6.154 15.962 1.00 86.56 338 TYR A CA 1
ATOM 2678 C C . TYR A 1 338 ? 5.926 6.314 15.603 1.00 86.56 338 TYR A C 1
ATOM 2680 O O . TYR A 1 338 ? 6.251 7.017 14.645 1.00 86.56 338 TYR A O 1
ATOM 2688 N N . TYR A 1 339 ? 6.833 5.641 16.319 1.00 89.00 339 TYR A N 1
ATOM 2689 C CA . TYR A 1 339 ? 8.267 5.711 16.013 1.00 89.00 339 TYR A CA 1
ATOM 2690 C C . TYR A 1 339 ? 8.608 5.093 14.654 1.00 89.00 339 TYR A C 1
ATOM 2692 O O . TYR A 1 339 ? 9.404 5.663 13.912 1.00 89.00 339 TYR A O 1
ATOM 2700 N N . LEU A 1 340 ? 7.982 3.972 14.290 1.00 88.25 340 LEU A N 1
ATOM 2701 C CA . LEU A 1 340 ? 8.186 3.335 12.988 1.00 88.25 340 LEU A CA 1
ATOM 2702 C C . LEU A 1 340 ? 7.720 4.240 11.845 1.00 88.25 340 LEU A C 1
ATOM 2704 O O . LEU A 1 340 ? 8.452 4.395 10.875 1.00 88.25 340 LEU A O 1
ATOM 2708 N N . LYS A 1 341 ? 6.582 4.929 11.995 1.00 87.31 341 LYS A N 1
ATOM 2709 C CA . LYS A 1 341 ? 6.136 5.948 11.031 1.00 87.31 341 LYS A CA 1
ATOM 2710 C C . LYS A 1 341 ? 7.151 7.073 10.863 1.00 87.31 341 LYS A C 1
ATOM 2712 O O . LYS A 1 341 ? 7.405 7.493 9.741 1.00 87.31 341 LYS A O 1
ATOM 2717 N N . ILE A 1 342 ? 7.754 7.562 11.951 1.00 89.94 342 ILE A N 1
ATOM 2718 C CA . ILE A 1 342 ? 8.819 8.578 11.862 1.00 89.94 342 ILE A CA 1
ATOM 2719 C C . ILE A 1 342 ? 9.996 8.053 11.035 1.00 89.94 342 ILE A C 1
ATOM 2721 O O . ILE A 1 342 ? 10.498 8.768 10.170 1.00 89.94 342 ILE A O 1
ATOM 2725 N N . VAL A 1 343 ? 10.421 6.808 11.264 1.00 91.56 343 VAL A N 1
ATOM 2726 C CA . VAL A 1 343 ? 11.503 6.187 10.485 1.00 91.56 343 VAL A CA 1
ATOM 2727 C C . VAL A 1 343 ? 11.121 6.079 9.004 1.00 91.56 343 VAL A C 1
ATOM 2729 O O . VAL A 1 343 ? 11.933 6.426 8.148 1.00 91.56 343 VAL A O 1
ATOM 2732 N N . GLU A 1 344 ? 9.885 5.687 8.687 1.00 89.06 344 GLU A N 1
ATOM 2733 C CA . GLU A 1 344 ? 9.372 5.665 7.310 1.00 89.06 344 GLU A CA 1
ATOM 2734 C C . GLU A 1 344 ? 9.410 7.054 6.653 1.00 89.06 344 GLU A C 1
ATOM 2736 O O . GLU A 1 344 ? 9.874 7.173 5.519 1.00 89.06 344 GLU A O 1
ATOM 2741 N N . TYR A 1 345 ? 9.009 8.115 7.367 1.00 89.44 345 TYR A N 1
ATOM 2742 C CA . TYR A 1 345 ? 9.106 9.495 6.872 1.00 89.44 345 TYR A CA 1
ATOM 2743 C C . TYR A 1 345 ? 10.551 9.910 6.581 1.00 89.44 345 TYR A C 1
ATOM 2745 O O . TYR A 1 345 ? 10.815 10.525 5.547 1.00 89.44 345 TYR A O 1
ATOM 2753 N N . ILE A 1 346 ? 11.489 9.572 7.470 1.00 92.81 346 ILE A N 1
ATOM 2754 C CA . ILE A 1 346 ? 12.913 9.884 7.287 1.00 92.81 346 ILE A CA 1
ATOM 2755 C C . ILE A 1 346 ? 13.460 9.159 6.053 1.00 92.81 346 ILE A C 1
ATOM 2757 O O . ILE A 1 346 ? 14.151 9.770 5.237 1.00 92.81 346 ILE A O 1
ATOM 2761 N N . ILE A 1 347 ? 13.123 7.879 5.883 1.00 92.06 347 ILE A N 1
ATOM 2762 C CA . ILE A 1 347 ? 13.543 7.084 4.724 1.00 92.06 347 ILE A CA 1
ATOM 2763 C C . ILE A 1 347 ? 12.957 7.651 3.432 1.00 92.06 347 ILE A C 1
ATOM 2765 O O . ILE A 1 347 ? 13.684 7.795 2.450 1.00 92.06 347 ILE A O 1
ATOM 2769 N N . LEU A 1 348 ? 11.674 8.014 3.427 1.00 90.62 348 LEU A N 1
ATOM 2770 C CA . LEU A 1 348 ? 11.017 8.597 2.261 1.00 90.62 348 LEU A CA 1
ATOM 2771 C C . LEU A 1 348 ? 11.633 9.951 1.881 1.00 90.62 348 LEU A C 1
ATOM 2773 O O . LEU A 1 348 ? 11.903 10.192 0.704 1.00 90.62 348 LEU A O 1
ATOM 2777 N N . ALA A 1 349 ? 11.912 10.809 2.866 1.00 92.19 349 ALA A N 1
ATOM 2778 C CA . ALA A 1 349 ? 12.616 12.070 2.645 1.00 92.19 349 ALA A CA 1
ATOM 2779 C C . ALA A 1 349 ? 14.021 11.829 2.068 1.00 92.19 349 ALA A C 1
ATOM 2781 O O . ALA A 1 349 ? 14.413 12.480 1.098 1.00 92.19 349 ALA A O 1
ATOM 2782 N N . GLY A 1 350 ? 14.747 10.842 2.602 1.00 93.25 350 GLY A N 1
ATOM 2783 C CA . GLY A 1 350 ? 16.028 10.395 2.056 1.00 93.25 350 GLY A CA 1
ATOM 2784 C C . GLY A 1 350 ? 15.915 9.907 0.609 1.00 93.25 350 GLY A C 1
ATOM 2785 O O . GLY A 1 350 ? 16.747 10.268 -0.223 1.00 93.25 350 GLY A O 1
ATOM 2786 N N . CYS A 1 351 ? 14.858 9.158 0.276 1.00 92.50 351 CYS A N 1
ATOM 2787 C CA . CYS A 1 351 ? 14.600 8.696 -1.087 1.00 92.50 351 CYS A CA 1
ATOM 2788 C C . CYS A 1 351 ? 14.332 9.863 -2.045 1.00 92.50 351 CYS A C 1
ATOM 2790 O O . CYS A 1 351 ? 14.903 9.900 -3.132 1.00 92.50 351 CYS A O 1
ATOM 2792 N N . ALA A 1 352 ? 13.519 10.838 -1.632 1.00 93.56 352 ALA A N 1
ATOM 2793 C CA . ALA A 1 352 ? 13.232 12.029 -2.427 1.00 93.56 352 ALA A CA 1
ATOM 2794 C C . ALA A 1 352 ? 14.501 12.853 -2.701 1.00 93.56 352 ALA A C 1
ATOM 2796 O O . ALA A 1 352 ? 14.769 13.213 -3.847 1.00 93.56 352 ALA A O 1
ATOM 2797 N N . VAL A 1 353 ? 15.329 13.086 -1.676 1.00 95.00 353 VAL A N 1
ATOM 2798 C CA . VAL A 1 353 ? 16.632 13.756 -1.835 1.00 95.00 353 VAL A CA 1
ATOM 2799 C C . VAL A 1 353 ? 17.548 12.953 -2.761 1.00 95.00 353 VAL A C 1
ATOM 2801 O O . VAL A 1 353 ? 18.168 13.523 -3.657 1.00 95.00 353 VAL A O 1
ATOM 2804 N N . GLY A 1 354 ? 17.600 11.629 -2.596 1.00 92.94 354 GLY A N 1
ATOM 2805 C CA . GLY A 1 354 ? 18.374 10.739 -3.459 1.00 92.94 354 GLY A CA 1
ATOM 2806 C C . GLY A 1 354 ? 17.951 10.822 -4.928 1.00 92.94 354 GLY A C 1
ATOM 2807 O O . GLY A 1 354 ? 18.808 10.940 -5.800 1.00 92.94 354 GLY A O 1
ATOM 2808 N N . ILE A 1 355 ? 16.646 10.836 -5.208 1.00 93.62 355 ILE A N 1
ATOM 2809 C CA . ILE A 1 355 ? 16.094 10.995 -6.562 1.00 93.62 355 ILE A CA 1
ATOM 2810 C C . ILE A 1 355 ? 16.500 12.337 -7.174 1.00 93.62 355 ILE A C 1
ATOM 2812 O O . ILE A 1 355 ? 16.904 12.376 -8.337 1.00 93.62 355 ILE A O 1
ATOM 2816 N N . VAL A 1 356 ? 16.456 13.429 -6.404 1.00 94.81 356 VAL A N 1
ATOM 2817 C CA . VAL A 1 356 ? 16.914 14.749 -6.870 1.00 94.81 356 VAL A CA 1
ATOM 2818 C C . VAL A 1 356 ? 18.406 14.718 -7.208 1.00 94.81 356 VAL A C 1
ATOM 2820 O O . VAL A 1 356 ? 18.802 15.190 -8.274 1.00 94.81 356 VAL A O 1
ATOM 2823 N N . ILE A 1 357 ? 19.235 14.123 -6.345 1.00 93.94 357 ILE A N 1
ATOM 2824 C CA . ILE A 1 357 ? 20.682 14.000 -6.576 1.00 93.94 357 ILE A CA 1
ATOM 2825 C C . ILE A 1 357 ? 20.966 13.188 -7.844 1.00 93.94 357 ILE A C 1
ATOM 2827 O O . ILE A 1 357 ? 21.753 13.632 -8.683 1.00 93.94 357 ILE A O 1
ATOM 2831 N N . GLU A 1 358 ? 20.333 12.025 -8.007 1.00 92.06 358 GLU A N 1
ATOM 2832 C CA . GLU A 1 358 ? 20.524 11.185 -9.194 1.00 92.06 358 GLU A CA 1
ATOM 2833 C C . GLU A 1 358 ? 20.019 11.884 -10.460 1.00 92.06 358 GLU A C 1
ATOM 2835 O O . GLU A 1 358 ? 20.709 11.863 -11.473 1.00 92.06 358 GLU A O 1
ATOM 2840 N N . THR A 1 359 ? 18.899 12.607 -10.389 1.00 93.44 359 THR A N 1
ATOM 2841 C CA . THR A 1 359 ? 18.388 13.405 -11.515 1.00 93.44 359 THR A CA 1
ATOM 2842 C C . THR A 1 359 ? 19.398 14.463 -11.960 1.00 93.44 359 THR A C 1
ATOM 2844 O O . THR A 1 359 ? 19.705 14.552 -13.147 1.00 93.44 359 THR A O 1
ATOM 2847 N N . VAL A 1 360 ? 19.971 15.228 -11.022 1.00 93.44 360 VAL A N 1
ATOM 2848 C CA . VAL A 1 360 ? 20.987 16.257 -11.323 1.00 93.44 360 VAL A CA 1
ATOM 2849 C C . VAL A 1 360 ? 22.280 15.635 -11.856 1.00 93.44 360 VAL A C 1
ATOM 2851 O O . VAL A 1 360 ? 22.940 16.203 -12.727 1.00 93.44 360 VAL A O 1
ATOM 2854 N N . ARG A 1 361 ? 22.679 14.467 -11.342 1.00 91.06 361 ARG A N 1
ATOM 2855 C CA . ARG A 1 361 ? 23.853 13.743 -11.851 1.00 91.06 361 ARG A CA 1
ATOM 2856 C C . ARG A 1 361 ? 23.625 13.230 -13.264 1.00 91.06 361 ARG A C 1
ATOM 2858 O O . ARG A 1 361 ? 24.518 13.347 -14.098 1.00 91.06 361 ARG A O 1
ATOM 2865 N N . SER A 1 362 ? 22.459 12.666 -13.544 1.00 89.94 362 SER A N 1
ATOM 2866 C CA . SER A 1 362 ? 22.120 12.145 -14.866 1.00 89.94 362 SER A CA 1
ATOM 2867 C C . SER A 1 362 ? 21.941 13.271 -15.878 1.00 89.94 362 SER A C 1
ATOM 2869 O O . SER A 1 362 ? 22.513 13.191 -16.957 1.00 89.94 362 SER A O 1
ATOM 2871 N N . SER A 1 363 ? 21.315 14.394 -15.509 1.00 91.00 363 SER A N 1
ATOM 2872 C CA . SER A 1 363 ? 21.167 15.549 -16.409 1.00 91.00 363 SER A CA 1
ATOM 2873 C C . SER A 1 363 ? 22.497 16.143 -16.884 1.00 91.00 363 SER A C 1
ATOM 2875 O O . SER A 1 363 ? 22.539 16.766 -17.937 1.00 91.00 363 SER A O 1
ATOM 2877 N N . ARG A 1 364 ? 23.580 15.981 -16.111 1.00 89.00 364 ARG A N 1
ATOM 2878 C CA . ARG A 1 364 ? 24.931 16.435 -16.486 1.00 89.00 364 ARG A CA 1
ATOM 2879 C C . ARG A 1 364 ? 25.670 15.476 -17.422 1.00 89.00 364 ARG A C 1
ATOM 2881 O O . ARG A 1 364 ? 26.659 15.885 -18.014 1.00 89.00 364 ARG A O 1
ATOM 2888 N N . ARG A 1 365 ? 25.242 14.213 -17.496 1.00 85.69 365 ARG A N 1
ATOM 2889 C CA . ARG A 1 365 ? 25.905 13.142 -18.264 1.00 85.69 365 ARG A CA 1
ATOM 2890 C C . ARG A 1 365 ? 25.245 12.868 -19.615 1.00 85.69 365 ARG A C 1
ATOM 2892 O O . ARG A 1 365 ? 25.831 12.192 -20.443 1.00 85.69 365 ARG A O 1
ATOM 2899 N N . ILE A 1 366 ? 24.016 13.339 -19.784 1.00 86.69 366 ILE A N 1
ATOM 2900 C CA . ILE A 1 366 ? 23.108 12.936 -20.854 1.00 86.69 366 ILE A CA 1
ATOM 2901 C C . ILE A 1 366 ? 23.284 13.810 -22.097 1.00 86.69 366 ILE A C 1
ATOM 2903 O O . ILE A 1 366 ? 23.242 15.039 -22.012 1.00 86.69 366 ILE A O 1
ATOM 2907 N N . ASP A 1 367 ? 23.423 13.148 -23.246 1.00 82.94 367 ASP A N 1
ATOM 2908 C CA . ASP A 1 367 ? 23.435 13.765 -24.574 1.00 82.94 367 ASP A CA 1
ATOM 2909 C C . ASP A 1 367 ? 22.028 14.279 -24.950 1.00 82.94 367 ASP A C 1
ATOM 2911 O O . ASP A 1 367 ? 21.016 13.849 -24.390 1.00 82.94 367 ASP A O 1
ATOM 2915 N N . GLU A 1 368 ? 21.919 15.193 -25.923 1.00 78.31 368 GLU A N 1
ATOM 2916 C CA . GLU A 1 368 ? 20.627 15.813 -26.277 1.00 78.31 368 GLU A CA 1
ATOM 2917 C C . GLU A 1 368 ? 19.545 14.809 -26.689 1.00 78.31 368 GLU A C 1
ATOM 2919 O O . GLU A 1 368 ? 18.376 14.989 -26.349 1.00 78.31 368 GLU A O 1
ATOM 2924 N N . ILE A 1 369 ? 19.954 13.728 -27.352 1.00 72.81 369 ILE A N 1
ATOM 2925 C CA . ILE A 1 369 ? 19.083 12.661 -27.859 1.00 72.81 369 ILE A CA 1
ATOM 2926 C C . ILE A 1 369 ? 18.474 11.842 -26.703 1.00 72.81 369 ILE A C 1
ATOM 2928 O O . ILE A 1 369 ? 17.373 11.315 -26.813 1.00 72.81 369 ILE A O 1
ATOM 2932 N N . GLU A 1 370 ? 19.135 11.793 -25.545 1.00 82.12 370 GLU A N 1
ATOM 2933 C CA . GLU A 1 370 ? 18.692 11.027 -24.375 1.00 82.12 370 GLU A CA 1
ATOM 2934 C C . GLU A 1 370 ? 17.897 11.876 -23.359 1.00 82.12 370 GLU A C 1
ATOM 2936 O O . GLU A 1 370 ? 17.396 11.359 -22.353 1.00 82.12 370 GLU A O 1
ATOM 2941 N N . LYS A 1 371 ? 17.728 13.186 -23.609 1.00 87.25 371 LYS A N 1
ATOM 2942 C CA . LYS A 1 371 ? 16.978 14.094 -22.719 1.00 87.25 371 LYS A CA 1
ATOM 2943 C C . LYS A 1 371 ? 15.524 13.653 -22.534 1.00 87.25 371 LYS A C 1
ATOM 2945 O O . LYS A 1 371 ? 14.999 13.761 -21.426 1.00 87.25 371 LYS A O 1
ATOM 2950 N N . PHE A 1 372 ? 14.884 13.124 -23.580 1.00 87.81 372 PHE A N 1
ATOM 2951 C CA . PHE A 1 372 ? 13.508 12.622 -23.492 1.00 87.81 372 PHE A CA 1
ATOM 2952 C C . PHE A 1 372 ? 13.386 11.471 -22.482 1.00 87.81 372 PHE A C 1
ATOM 2954 O O . PHE A 1 372 ? 12.510 11.494 -21.616 1.00 87.81 372 PHE A O 1
ATOM 2961 N N . ARG A 1 373 ? 14.334 10.524 -22.507 1.00 89.69 373 ARG A N 1
ATOM 2962 C CA . ARG A 1 373 ? 14.417 9.414 -21.545 1.00 89.69 373 ARG A CA 1
ATOM 2963 C C . ARG A 1 373 ? 14.510 9.891 -20.110 1.00 89.69 373 ARG A C 1
ATOM 2965 O O . ARG A 1 373 ? 13.772 9.407 -19.254 1.00 89.69 373 ARG A O 1
ATOM 2972 N N . LEU A 1 374 ? 15.370 10.875 -19.853 1.00 91.50 374 LEU A N 1
ATOM 2973 C CA . LEU A 1 374 ? 15.486 11.464 -18.523 1.00 91.50 374 LEU A CA 1
ATOM 2974 C C . LEU A 1 374 ? 14.153 12.047 -18.046 1.00 91.50 374 LEU A C 1
ATOM 2976 O O . LEU A 1 374 ? 13.764 11.798 -16.909 1.00 91.50 374 LEU A O 1
ATOM 2980 N N . VAL A 1 375 ? 13.446 12.792 -18.901 1.00 92.31 375 VAL A N 1
ATOM 2981 C CA . VAL A 1 375 ? 12.150 13.396 -18.548 1.00 92.31 375 VAL A CA 1
ATOM 2982 C C . VAL A 1 375 ? 11.135 12.319 -18.168 1.00 92.31 375 VAL A C 1
ATOM 2984 O O . VAL A 1 375 ? 10.503 12.424 -17.116 1.00 92.31 375 VAL A O 1
ATOM 2987 N N . ILE A 1 376 ? 11.024 11.255 -18.966 1.00 92.62 376 ILE A N 1
ATOM 2988 C CA . ILE A 1 376 ? 10.137 10.128 -18.658 1.00 92.62 376 ILE A CA 1
ATOM 2989 C C . ILE A 1 376 ? 10.520 9.472 -17.327 1.00 92.62 376 ILE A C 1
ATOM 2991 O O . ILE A 1 376 ? 9.647 9.240 -16.489 1.00 92.62 376 ILE A O 1
ATOM 2995 N N . TYR A 1 377 ? 11.810 9.234 -17.077 1.00 93.94 377 TYR A N 1
ATOM 2996 C CA . TYR A 1 377 ? 12.272 8.640 -15.820 1.00 93.94 377 TYR A CA 1
ATOM 2997 C C . TYR A 1 377 ? 12.023 9.548 -14.613 1.00 93.94 377 TYR A C 1
ATOM 2999 O O . TYR A 1 377 ? 11.653 9.047 -13.552 1.00 93.94 377 TYR A O 1
ATOM 3007 N N . VAL A 1 378 ? 12.139 10.870 -14.749 1.00 94.19 378 VAL A N 1
ATOM 3008 C CA . VAL A 1 378 ? 11.809 11.832 -13.681 1.00 94.19 378 VAL A CA 1
ATOM 3009 C C . VAL A 1 378 ? 10.311 11.823 -13.370 1.00 94.19 378 VAL A C 1
ATOM 3011 O O . VAL A 1 378 ? 9.928 11.816 -12.196 1.00 94.19 378 VAL A O 1
ATOM 3014 N N . ILE A 1 379 ? 9.452 11.761 -14.391 1.00 93.31 379 ILE A N 1
ATOM 3015 C CA . ILE A 1 379 ? 7.996 11.651 -14.212 1.00 93.31 379 ILE A CA 1
ATOM 3016 C C . ILE A 1 379 ? 7.650 10.320 -13.529 1.00 93.31 379 ILE A C 1
ATOM 3018 O O . ILE A 1 379 ? 6.942 10.310 -12.520 1.00 93.31 379 ILE A O 1
ATOM 3022 N N . ALA A 1 380 ? 8.207 9.210 -14.018 1.00 93.25 380 ALA A N 1
ATOM 3023 C CA . ALA A 1 380 ? 8.026 7.879 -13.446 1.00 93.25 380 ALA A CA 1
ATOM 3024 C C . ALA A 1 380 ? 8.504 7.803 -11.986 1.00 93.25 380 ALA A C 1
ATOM 3026 O O . ALA A 1 380 ? 7.822 7.230 -11.140 1.00 93.25 380 ALA A O 1
ATOM 3027 N N . SER A 1 381 ? 9.632 8.439 -11.664 1.00 93.25 381 SER A N 1
ATOM 3028 C CA . SER A 1 381 ? 10.187 8.497 -10.304 1.00 93.25 381 SER A CA 1
ATOM 3029 C C . SER A 1 381 ? 9.327 9.340 -9.367 1.00 93.25 381 SER A C 1
ATOM 3031 O O . SER A 1 381 ? 9.138 8.983 -8.205 1.00 93.25 381 SER A O 1
ATOM 3033 N N . SER A 1 382 ? 8.760 10.435 -9.876 1.00 92.38 382 SER A N 1
ATOM 3034 C CA . SER A 1 382 ? 7.814 11.270 -9.127 1.00 92.38 382 SER A CA 1
ATOM 3035 C C . SER A 1 382 ? 6.528 10.496 -8.813 1.00 92.38 382 SER A C 1
ATOM 3037 O O . SER A 1 382 ? 6.038 10.528 -7.683 1.00 92.38 382 SER A O 1
ATOM 3039 N N . LEU A 1 383 ? 6.017 9.729 -9.785 1.00 92.19 383 LEU A N 1
ATOM 3040 C CA . LEU A 1 383 ? 4.871 8.838 -9.588 1.00 92.19 383 LEU A CA 1
ATOM 3041 C C . LEU A 1 383 ? 5.199 7.693 -8.615 1.00 92.19 383 LEU A C 1
ATOM 3043 O O . LEU A 1 383 ? 4.391 7.368 -7.749 1.00 92.19 383 LEU A O 1
ATOM 3047 N N . ALA A 1 384 ? 6.399 7.117 -8.700 1.00 91.19 384 ALA A N 1
ATOM 3048 C CA . ALA A 1 384 ? 6.872 6.097 -7.770 1.00 91.19 384 ALA A CA 1
ATOM 3049 C C . ALA A 1 384 ? 6.970 6.622 -6.329 1.00 91.19 384 ALA A C 1
ATOM 3051 O O . ALA A 1 384 ? 6.543 5.931 -5.407 1.00 91.19 384 ALA A O 1
ATOM 3052 N N . LEU A 1 385 ? 7.446 7.855 -6.118 1.00 90.31 385 LEU A N 1
ATOM 3053 C CA . LEU A 1 385 ? 7.424 8.505 -4.801 1.00 90.31 385 LEU A CA 1
ATOM 3054 C C . LEU A 1 385 ? 5.999 8.684 -4.270 1.00 90.31 385 LEU A C 1
ATOM 3056 O O . LEU A 1 385 ? 5.750 8.434 -3.089 1.00 90.31 385 LEU A O 1
ATOM 3060 N N . PHE A 1 386 ? 5.054 9.078 -5.127 1.00 90.56 386 PHE A N 1
ATOM 3061 C CA . PHE A 1 386 ? 3.642 9.155 -4.753 1.00 90.56 386 PHE A CA 1
ATOM 3062 C C . PHE A 1 386 ? 3.090 7.786 -4.321 1.00 90.56 386 PHE A C 1
ATOM 3064 O O . PHE A 1 386 ? 2.429 7.683 -3.282 1.00 90.56 386 PHE A O 1
ATOM 3071 N N . ILE A 1 387 ? 3.412 6.723 -5.066 1.00 88.25 387 ILE A N 1
ATOM 3072 C CA . ILE A 1 387 ? 3.034 5.346 -4.721 1.00 88.25 387 ILE A CA 1
ATOM 3073 C C . ILE A 1 387 ? 3.664 4.942 -3.384 1.00 88.25 387 ILE A C 1
ATOM 3075 O O . ILE A 1 387 ? 2.935 4.508 -2.497 1.00 88.25 387 ILE A O 1
ATOM 3079 N N . LEU A 1 388 ? 4.973 5.146 -3.188 1.00 85.31 388 LEU A N 1
ATOM 3080 C CA . LEU A 1 388 ? 5.670 4.843 -1.929 1.00 85.31 388 LEU A CA 1
ATOM 3081 C C . LEU A 1 388 ? 5.016 5.558 -0.739 1.00 85.31 388 LEU A C 1
ATOM 3083 O O . LEU A 1 388 ? 4.670 4.917 0.251 1.00 85.31 388 LEU A O 1
ATOM 3087 N N . THR A 1 389 ? 4.751 6.860 -0.871 1.00 86.31 389 THR A N 1
ATOM 3088 C CA . THR A 1 389 ? 4.071 7.670 0.155 1.00 86.31 389 THR A CA 1
ATOM 3089 C C . THR A 1 389 ? 2.692 7.098 0.503 1.00 86.31 389 THR A C 1
ATOM 3091 O O . THR A 1 389 ? 2.296 7.035 1.672 1.00 86.31 389 THR A O 1
ATOM 3094 N N . SER A 1 390 ? 1.952 6.648 -0.512 1.00 82.94 390 SER A N 1
ATOM 3095 C CA . SER A 1 390 ? 0.610 6.092 -0.342 1.00 82.94 390 SER A CA 1
ATOM 3096 C C . SER A 1 390 ? 0.628 4.696 0.292 1.00 82.94 390 SER A C 1
ATOM 3098 O O . SER A 1 390 ? -0.150 4.446 1.220 1.00 82.94 390 SER A O 1
ATOM 3100 N N . VAL A 1 391 ? 1.538 3.815 -0.149 1.00 77.81 391 VAL A N 1
ATOM 3101 C CA . VAL A 1 391 ? 1.709 2.440 0.359 1.00 77.81 391 VAL A CA 1
ATOM 3102 C C . VAL A 1 391 ? 2.190 2.435 1.809 1.00 77.81 391 VAL A C 1
ATOM 3104 O O . VAL A 1 391 ? 1.633 1.695 2.616 1.00 77.81 391 VAL A O 1
ATOM 3107 N N . MET A 1 392 ? 3.131 3.315 2.174 1.00 74.44 392 MET A N 1
ATOM 3108 C CA . MET A 1 392 ? 3.584 3.506 3.566 1.00 74.44 392 MET A CA 1
ATOM 3109 C C . MET A 1 392 ? 2.484 4.094 4.471 1.00 74.44 392 MET A C 1
ATOM 3111 O O . MET A 1 392 ? 2.618 4.194 5.691 1.00 74.44 392 MET A O 1
ATOM 3115 N N . GLY A 1 393 ? 1.334 4.439 3.889 1.00 66.19 393 GLY A N 1
ATOM 3116 C CA . GLY A 1 393 ? 0.137 4.782 4.633 1.00 66.19 393 GLY A CA 1
ATOM 3117 C C . GLY A 1 393 ? 0.057 6.250 5.038 1.00 66.19 393 GLY A C 1
ATOM 3118 O O . GLY A 1 393 ? -0.798 6.575 5.859 1.00 66.19 393 GLY A O 1
ATOM 3119 N N . LEU A 1 394 ? 0.873 7.125 4.446 1.00 62.47 394 LEU A N 1
ATOM 3120 C CA . LEU A 1 394 ? 1.018 8.527 4.856 1.00 62.47 394 LEU A CA 1
ATOM 3121 C C . LEU A 1 394 ? -0.097 9.438 4.306 1.00 62.47 394 LEU A C 1
ATOM 3123 O O . LEU A 1 394 ? -0.354 10.503 4.859 1.00 62.47 394 LEU A O 1
ATOM 3127 N N . ILE A 1 395 ? -0.812 9.004 3.261 1.00 58.59 395 ILE A N 1
ATOM 3128 C CA . ILE A 1 395 ? -1.960 9.729 2.692 1.00 58.59 395 ILE A CA 1
ATOM 3129 C C . ILE A 1 395 ? -3.266 9.118 3.205 1.00 58.59 395 ILE A C 1
ATOM 3131 O O . ILE A 1 395 ? -3.652 8.051 2.732 1.00 58.59 395 ILE A O 1
ATOM 3135 N N . GLY A 1 396 ? -3.937 9.790 4.149 1.00 54.66 396 GLY A N 1
ATOM 3136 C CA . GLY A 1 396 ? -5.327 9.542 4.572 1.00 54.66 396 GLY A CA 1
ATOM 3137 C C . GLY A 1 396 ? -5.652 8.152 5.151 1.00 54.66 396 GLY A C 1
ATOM 3138 O O . GLY A 1 396 ? -5.066 7.124 4.798 1.00 54.66 396 GLY A O 1
ATOM 3139 N N . GLU A 1 397 ? -6.634 8.080 6.052 1.00 55.72 397 GLU A N 1
ATOM 3140 C CA . GLU A 1 397 ? -7.140 6.790 6.533 1.00 55.72 397 GLU A CA 1
ATOM 3141 C C . GLU A 1 397 ? -8.100 6.180 5.505 1.00 55.72 397 GLU A C 1
ATOM 3143 O O . GLU A 1 397 ? -9.131 6.762 5.190 1.00 55.72 397 GLU A O 1
ATOM 3148 N N . LYS A 1 398 ? -7.720 4.998 4.993 1.00 61.34 398 LYS A N 1
ATOM 3149 C CA . LYS A 1 398 ? -8.568 3.992 4.333 1.00 61.34 398 LYS A CA 1
ATOM 3150 C C . LYS A 1 398 ? -9.730 4.584 3.527 1.00 61.34 398 LYS A C 1
ATOM 3152 O O . LYS A 1 398 ? -10.871 4.428 3.928 1.00 61.34 398 LYS A O 1
ATOM 3157 N N . THR A 1 399 ? -9.462 5.234 2.400 1.00 71.94 399 THR A N 1
ATOM 3158 C CA . THR A 1 399 ? -10.495 5.581 1.409 1.00 71.94 399 THR A CA 1
ATOM 3159 C C . THR A 1 399 ? -10.345 4.688 0.182 1.00 71.94 399 THR A C 1
ATOM 3161 O O . THR A 1 399 ? -9.232 4.262 -0.140 1.00 71.94 399 THR A O 1
ATOM 3164 N N . THR A 1 400 ? -11.438 4.408 -0.529 1.00 82.00 400 THR A N 1
ATOM 3165 C CA . THR A 1 400 ? -11.376 3.650 -1.784 1.00 82.00 400 THR A CA 1
ATOM 3166 C C . THR A 1 400 ? -10.573 4.439 -2.808 1.00 82.00 400 THR A C 1
ATOM 3168 O O . THR A 1 400 ? -9.820 3.856 -3.579 1.00 82.00 400 THR A O 1
ATOM 3171 N N . LEU A 1 401 ? -10.607 5.774 -2.708 1.00 83.12 401 LEU A N 1
ATOM 3172 C CA . LEU A 1 401 ? -9.679 6.677 -3.374 1.00 83.12 401 LEU A CA 1
ATOM 3173 C C . LEU A 1 401 ? -8.211 6.346 -3.095 1.00 83.12 401 LEU A C 1
ATOM 3175 O O . LEU A 1 401 ? -7.448 6.222 -4.043 1.00 83.12 401 LEU A O 1
ATOM 3179 N N . LYS A 1 402 ? -7.790 6.182 -1.833 1.00 84.50 402 LYS A N 1
ATOM 3180 C CA . LYS A 1 402 ? -6.401 5.811 -1.515 1.00 84.50 402 LYS A CA 1
ATOM 3181 C C . LYS A 1 402 ? -6.030 4.489 -2.175 1.00 84.50 402 LYS A C 1
ATOM 3183 O O . LYS A 1 402 ? -4.959 4.393 -2.770 1.00 84.50 402 LYS A O 1
ATOM 3188 N N . PHE A 1 403 ? -6.904 3.488 -2.074 1.00 86.38 403 PHE A N 1
ATOM 3189 C CA . PHE A 1 403 ? -6.688 2.194 -2.715 1.00 86.38 403 PHE A CA 1
ATOM 3190 C C . PHE A 1 403 ? -6.520 2.353 -4.234 1.00 86.38 403 PHE A C 1
ATOM 3192 O O . PHE A 1 403 ? -5.481 1.981 -4.773 1.00 86.38 403 PHE A O 1
ATOM 3199 N N . LEU A 1 404 ? -7.477 2.989 -4.910 1.00 88.12 404 LEU A N 1
ATOM 3200 C CA . LEU A 1 404 ? -7.466 3.184 -6.361 1.00 88.12 404 LEU A CA 1
ATOM 3201 C C . LEU A 1 404 ? -6.317 4.065 -6.846 1.00 88.12 404 LEU A C 1
ATOM 3203 O O . LEU A 1 404 ? -5.693 3.746 -7.850 1.00 88.12 404 LEU A O 1
ATOM 3207 N N . ALA A 1 405 ? -5.991 5.136 -6.127 1.00 85.31 405 ALA A N 1
ATOM 3208 C CA . ALA A 1 405 ? -4.862 5.992 -6.462 1.00 85.31 405 ALA A CA 1
ATOM 3209 C C . ALA A 1 405 ? -3.538 5.232 -6.320 1.00 85.31 405 ALA A C 1
ATOM 3211 O O . ALA A 1 405 ? -2.683 5.344 -7.191 1.00 85.31 405 ALA A O 1
ATOM 3212 N N . THR A 1 406 ? -3.378 4.420 -5.271 1.00 88.25 406 THR A N 1
ATOM 3213 C CA . THR A 1 406 ? -2.143 3.654 -5.040 1.00 88.25 406 THR A CA 1
ATOM 3214 C C . THR A 1 406 ? -1.991 2.525 -6.054 1.00 88.25 406 THR A C 1
ATOM 3216 O O . THR A 1 406 ? -0.999 2.469 -6.777 1.00 88.25 406 THR A O 1
ATOM 3219 N N . PHE A 1 407 ? -2.984 1.636 -6.131 1.00 89.50 407 PHE A N 1
ATOM 3220 C CA . PHE A 1 407 ? -2.944 0.461 -6.997 1.00 89.50 407 PHE A CA 1
ATOM 3221 C C . PHE A 1 407 ? -3.057 0.863 -8.467 1.00 89.50 407 PHE A C 1
ATOM 3223 O O . PHE A 1 407 ? -2.291 0.373 -9.291 1.00 89.50 407 PHE A O 1
ATOM 3230 N N . GLY A 1 408 ? -3.945 1.796 -8.811 1.00 90.44 408 GLY A N 1
ATOM 3231 C CA . GLY A 1 408 ? -4.072 2.316 -10.172 1.00 90.44 408 GLY A CA 1
ATOM 3232 C C . GLY A 1 408 ? -2.774 2.957 -10.663 1.00 90.44 408 GLY A C 1
ATOM 3233 O O . GLY A 1 408 ? -2.323 2.634 -11.758 1.00 90.44 408 GLY A O 1
ATOM 3234 N N . SER A 1 409 ? -2.114 3.775 -9.832 1.00 92.06 409 SER A N 1
ATOM 3235 C CA . SER A 1 409 ? -0.816 4.370 -10.190 1.00 92.06 409 SER A CA 1
ATOM 3236 C C . SER A 1 409 ? 0.296 3.328 -10.299 1.00 92.06 409 SER A C 1
ATOM 3238 O O . SER A 1 409 ? 1.096 3.408 -11.225 1.00 92.06 409 SER A O 1
ATOM 3240 N N . ALA A 1 410 ? 0.346 2.338 -9.401 1.00 94.38 410 ALA A N 1
ATOM 3241 C CA . ALA A 1 410 ? 1.328 1.253 -9.455 1.00 94.38 410 ALA A CA 1
ATOM 3242 C C . ALA A 1 410 ? 1.208 0.429 -10.746 1.00 94.38 410 ALA A C 1
ATOM 3244 O O . ALA A 1 410 ? 2.203 0.201 -11.433 1.00 94.38 410 ALA A O 1
ATOM 3245 N N . ASN A 1 411 ? -0.019 0.044 -11.109 1.00 94.94 411 ASN A N 1
ATOM 3246 C CA . ASN A 1 411 ? -0.301 -0.674 -12.349 1.00 94.94 411 ASN A CA 1
ATOM 3247 C C . ASN A 1 411 ? 0.011 0.194 -13.581 1.00 94.94 411 ASN A C 1
ATOM 3249 O O . ASN A 1 411 ? 0.685 -0.270 -14.499 1.00 94.94 411 ASN A O 1
ATOM 3253 N N . ALA A 1 412 ? -0.409 1.465 -13.588 1.00 93.81 412 ALA A N 1
ATOM 3254 C CA . ALA A 1 412 ? -0.125 2.399 -14.679 1.00 93.81 412 ALA A CA 1
ATOM 3255 C C . ALA A 1 412 ? 1.381 2.620 -14.877 1.00 93.81 412 ALA A C 1
ATOM 3257 O O . ALA A 1 412 ? 1.854 2.594 -16.010 1.00 93.81 412 ALA A O 1
ATOM 3258 N N . LEU A 1 413 ? 2.141 2.774 -13.788 1.00 95.06 413 LEU A N 1
ATOM 3259 C CA . LEU A 1 413 ? 3.597 2.883 -13.829 1.00 95.06 413 LEU A CA 1
ATOM 3260 C C . LEU A 1 413 ? 4.224 1.621 -14.431 1.00 95.06 413 LEU A C 1
ATOM 3262 O O . LEU A 1 413 ? 5.067 1.725 -15.318 1.00 95.06 413 LEU A O 1
ATOM 3266 N N . ALA A 1 414 ? 3.797 0.434 -13.992 1.00 96.25 414 ALA A N 1
ATOM 3267 C CA . ALA A 1 414 ? 4.308 -0.824 -14.525 1.00 96.25 414 ALA A CA 1
ATOM 3268 C C . ALA A 1 414 ? 4.034 -0.956 -16.034 1.00 96.25 414 ALA A C 1
ATOM 3270 O O . ALA A 1 414 ? 4.945 -1.300 -16.790 1.00 96.25 414 ALA A O 1
ATOM 3271 N N . PHE A 1 415 ? 2.827 -0.613 -16.501 1.00 95.50 415 PHE A N 1
ATOM 3272 C CA . PHE A 1 415 ? 2.507 -0.602 -17.933 1.00 95.50 415 PHE A CA 1
ATOM 3273 C C . PHE A 1 415 ? 3.316 0.439 -18.708 1.00 95.50 415 PHE A C 1
ATOM 3275 O O . PHE A 1 415 ? 3.871 0.112 -19.756 1.00 95.50 415 PHE A O 1
ATOM 3282 N N . ALA A 1 416 ? 3.442 1.657 -18.181 1.00 94.75 416 ALA A N 1
ATOM 3283 C CA . ALA A 1 416 ? 4.191 2.737 -18.813 1.00 94.75 416 ALA A CA 1
ATOM 3284 C C . ALA A 1 416 ? 5.676 2.381 -18.977 1.00 94.75 416 ALA A C 1
ATOM 3286 O O . ALA A 1 416 ? 6.228 2.521 -20.067 1.00 94.75 416 ALA A O 1
ATOM 3287 N N . MET A 1 417 ? 6.304 1.836 -17.932 1.00 95.25 417 MET A N 1
ATOM 3288 C CA . MET A 1 417 ? 7.704 1.401 -17.984 1.00 95.25 417 MET A CA 1
ATOM 3289 C C . MET A 1 417 ? 7.902 0.154 -18.851 1.00 95.25 417 MET A C 1
ATOM 3291 O O . MET A 1 417 ? 8.952 -0.010 -19.468 1.00 95.25 417 MET A O 1
ATOM 3295 N N . THR A 1 418 ? 6.898 -0.718 -18.942 1.00 95.19 418 THR A N 1
ATOM 3296 C CA . THR A 1 418 ? 6.933 -1.867 -19.859 1.00 95.19 418 THR A CA 1
ATOM 3297 C C . THR A 1 418 ? 6.826 -1.422 -21.310 1.00 95.19 418 THR A C 1
ATOM 3299 O O . THR A 1 418 ? 7.550 -1.941 -22.153 1.00 95.19 418 THR A O 1
ATOM 3302 N N . TYR A 1 419 ? 5.961 -0.450 -21.608 1.00 94.56 419 TYR A N 1
ATOM 3303 C CA . TYR A 1 419 ? 5.857 0.145 -22.938 1.00 94.56 419 TYR A CA 1
ATOM 3304 C C . TYR A 1 419 ? 7.162 0.847 -23.328 1.00 94.56 419 TYR A C 1
ATOM 3306 O O . TYR A 1 419 ? 7.681 0.599 -24.416 1.00 94.56 419 TYR A O 1
ATOM 3314 N N . ALA A 1 420 ? 7.712 1.669 -22.429 1.00 92.56 420 ALA A N 1
ATOM 3315 C CA . ALA A 1 420 ? 8.957 2.401 -22.647 1.00 92.56 420 ALA A CA 1
ATOM 3316 C C . ALA A 1 420 ? 10.137 1.460 -22.924 1.00 92.56 420 ALA A C 1
ATOM 3318 O O . ALA A 1 420 ? 10.899 1.664 -23.869 1.00 92.56 420 ALA A O 1
ATOM 3319 N N . HIS A 1 421 ? 10.259 0.399 -22.125 1.00 93.81 421 HIS A N 1
ATOM 3320 C CA . HIS A 1 421 ? 11.341 -0.577 -22.237 1.00 93.81 421 HIS A CA 1
ATOM 3321 C C . HIS A 1 421 ? 10.988 -1.745 -23.170 1.00 93.81 421 HIS A C 1
ATOM 3323 O O . HIS A 1 421 ? 11.713 -2.741 -23.201 1.00 93.81 421 HIS A O 1
ATOM 3329 N N . TYR A 1 422 ? 9.883 -1.668 -23.922 1.00 92.38 422 TYR A N 1
ATOM 3330 C CA . TYR A 1 422 ? 9.497 -2.752 -24.817 1.00 92.38 422 TYR A CA 1
ATOM 3331 C C . TYR A 1 422 ? 10.603 -2.987 -25.850 1.00 92.38 422 TYR A C 1
ATOM 3333 O O . TYR A 1 422 ? 11.025 -2.019 -26.491 1.00 92.38 422 TYR A O 1
ATOM 3341 N N . PRO A 1 423 ? 11.098 -4.229 -25.995 1.00 87.25 423 PRO A N 1
ATOM 3342 C CA . PRO A 1 423 ? 12.168 -4.543 -26.932 1.00 87.25 423 PRO A CA 1
ATOM 3343 C C . PRO A 1 423 ? 11.745 -4.222 -28.362 1.00 87.25 423 PRO A C 1
ATOM 3345 O O . PRO A 1 423 ? 10.711 -4.692 -28.850 1.00 87.25 423 PRO A O 1
ATOM 3348 N N . PHE A 1 424 ? 12.563 -3.416 -29.027 1.00 78.88 424 PHE A N 1
ATOM 3349 C CA . PHE A 1 424 ? 12.376 -3.048 -30.421 1.00 78.88 424 PHE A CA 1
ATOM 3350 C C . PHE A 1 424 ? 13.198 -4.015 -31.288 1.00 78.88 424 PHE A C 1
ATOM 3352 O O . PHE A 1 424 ? 14.349 -4.294 -30.973 1.00 78.88 424 PHE A O 1
ATOM 3359 N N . SER A 1 425 ? 12.595 -4.614 -32.323 1.00 64.00 425 SER A N 1
ATOM 3360 C CA . SER A 1 425 ? 13.304 -5.524 -33.239 1.00 64.00 425 SER A CA 1
ATOM 3361 C C . SER A 1 425 ? 13.736 -4.799 -34.509 1.00 64.00 425 SER A C 1
ATOM 3363 O O . SER A 1 425 ? 12.939 -4.057 -35.086 1.00 64.00 425 SER A O 1
ATOM 3365 N N . ILE A 1 426 ? 14.970 -5.063 -34.943 1.00 56.66 426 ILE A N 1
ATOM 3366 C CA . ILE A 1 426 ? 15.629 -4.452 -36.109 1.00 56.66 426 ILE A CA 1
ATOM 3367 C C . ILE A 1 426 ? 14.855 -4.731 -37.410 1.00 56.66 426 ILE A C 1
ATOM 3369 O O . ILE A 1 426 ? 14.737 -3.834 -38.238 1.00 56.66 426 ILE A O 1
ATOM 3373 N N . ASP A 1 427 ? 14.186 -5.885 -37.527 1.00 54.69 427 ASP A N 1
ATOM 3374 C CA . ASP A 1 427 ? 13.344 -6.244 -38.687 1.00 54.69 427 ASP A CA 1
ATOM 3375 C C . ASP A 1 427 ? 12.229 -5.217 -38.996 1.00 54.69 427 ASP A C 1
ATOM 3377 O O . ASP A 1 427 ? 11.746 -5.117 -40.122 1.00 54.69 427 ASP A O 1
ATOM 3381 N N . ASN A 1 428 ? 11.806 -4.413 -38.008 1.00 51.69 428 ASN A N 1
ATOM 3382 C CA . ASN A 1 428 ? 10.813 -3.350 -38.218 1.00 51.69 428 ASN A CA 1
ATOM 3383 C C . ASN A 1 428 ? 11.396 -2.085 -38.876 1.00 51.69 428 ASN A C 1
ATOM 3385 O O . ASN A 1 428 ? 10.624 -1.238 -39.336 1.00 51.69 428 ASN A O 1
ATOM 3389 N N . ILE A 1 429 ? 12.722 -1.921 -38.866 1.00 51.50 429 ILE A N 1
ATOM 3390 C CA . ILE A 1 429 ? 13.436 -0.775 -39.448 1.00 51.50 429 ILE A CA 1
ATOM 3391 C C . ILE A 1 429 ? 13.622 -1.012 -40.947 1.00 51.50 429 ILE A C 1
ATOM 3393 O O . ILE A 1 429 ? 13.173 -0.182 -41.734 1.00 51.50 429 ILE A O 1
ATOM 3397 N N . GLU A 1 430 ? 14.127 -2.187 -41.347 1.00 47.66 430 GLU A N 1
ATOM 3398 C CA . GLU A 1 430 ? 14.291 -2.547 -42.767 1.00 47.66 430 GLU A CA 1
ATOM 3399 C C . GLU A 1 430 ? 12.972 -2.449 -43.549 1.00 47.66 430 GLU A C 1
ATOM 3401 O O . GLU A 1 430 ? 12.950 -1.939 -44.665 1.00 47.66 430 GLU A O 1
ATOM 3406 N N . TYR A 1 431 ? 11.841 -2.841 -42.950 1.00 42.78 431 TYR A N 1
ATOM 3407 C CA . TYR A 1 431 ? 10.535 -2.752 -43.613 1.00 42.78 431 TYR A CA 1
ATOM 3408 C C . TYR A 1 431 ? 10.023 -1.308 -43.775 1.00 42.78 431 TYR A C 1
ATOM 3410 O O . TYR A 1 431 ? 9.319 -0.998 -44.737 1.00 42.78 431 TYR A O 1
ATOM 3418 N N . LYS A 1 432 ? 10.349 -0.403 -42.840 1.00 48.09 432 LYS A N 1
ATOM 3419 C CA . LYS A 1 432 ? 9.965 1.015 -42.946 1.00 48.09 432 LYS A CA 1
ATOM 3420 C C . LYS A 1 432 ? 10.876 1.778 -43.896 1.00 48.09 432 LYS A C 1
ATOM 3422 O O . LYS A 1 432 ? 10.367 2.609 -44.642 1.00 48.09 432 LYS A O 1
ATOM 3427 N N . ASP A 1 433 ? 12.166 1.472 -43.908 1.00 49.69 433 ASP A N 1
ATOM 3428 C CA . ASP A 1 433 ? 13.117 2.108 -44.816 1.00 49.69 433 ASP A CA 1
ATOM 3429 C C . ASP A 1 433 ? 12.927 1.620 -46.257 1.00 49.69 433 ASP A C 1
ATOM 3431 O O . ASP A 1 433 ? 12.916 2.447 -47.164 1.00 49.69 433 ASP A O 1
ATOM 3435 N N . ALA A 1 434 ? 12.621 0.334 -46.474 1.00 45.56 434 ALA A N 1
ATOM 3436 C CA . ALA A 1 434 ? 12.214 -0.173 -47.788 1.00 45.56 434 ALA A CA 1
ATOM 3437 C C . ALA A 1 434 ? 10.923 0.500 -48.287 1.00 45.56 434 ALA A C 1
ATOM 3439 O O . ALA A 1 434 ? 10.865 0.993 -49.410 1.00 45.56 434 ALA A O 1
ATOM 3440 N N . LYS A 1 435 ? 9.906 0.625 -47.424 1.00 42.19 435 LYS A N 1
ATOM 3441 C CA . LYS A 1 435 ? 8.645 1.289 -47.781 1.00 42.19 435 LYS A CA 1
ATOM 3442 C C . LYS A 1 435 ? 8.815 2.792 -48.040 1.00 42.19 435 LYS A C 1
ATOM 3444 O O . LYS A 1 435 ? 8.141 3.340 -48.905 1.00 42.19 435 LYS A O 1
ATOM 3449 N N . ASN A 1 436 ? 9.695 3.467 -47.302 1.00 47.03 436 ASN A N 1
ATOM 3450 C CA . ASN A 1 436 ? 9.993 4.883 -47.523 1.00 47.03 436 ASN A CA 1
ATOM 3451 C C . ASN A 1 436 ? 10.849 5.100 -48.783 1.00 47.03 436 ASN A C 1
ATOM 3453 O O . ASN A 1 436 ? 10.657 6.106 -49.460 1.00 47.03 436 ASN A O 1
ATOM 3457 N N . ALA A 1 437 ? 11.735 4.162 -49.133 1.00 50.72 437 ALA A N 1
ATOM 3458 C CA . ALA A 1 437 ? 12.483 4.173 -50.392 1.00 50.72 437 ALA A CA 1
ATOM 3459 C C . ALA A 1 437 ? 11.573 3.924 -51.611 1.00 50.72 437 ALA A C 1
ATOM 3461 O O . ALA A 1 437 ? 11.713 4.597 -52.634 1.00 50.72 437 ALA A O 1
ATOM 3462 N N . ASP A 1 438 ? 10.582 3.040 -51.484 1.00 48.00 438 ASP A N 1
ATOM 3463 C CA . ASP A 1 438 ? 9.561 2.824 -52.517 1.00 48.00 438 ASP A CA 1
ATOM 3464 C C . ASP A 1 438 ? 8.663 4.061 -52.704 1.00 48.00 438 ASP A C 1
ATOM 3466 O O . ASP A 1 438 ? 8.316 4.418 -53.825 1.00 48.00 438 ASP A O 1
ATOM 3470 N N . ILE A 1 439 ? 8.326 4.784 -51.628 1.00 51.81 439 ILE A N 1
ATOM 3471 C CA . ILE A 1 439 ? 7.541 6.030 -51.719 1.00 51.81 439 ILE A CA 1
ATOM 3472 C C . ILE A 1 439 ? 8.379 7.189 -52.292 1.00 51.81 439 ILE A C 1
ATOM 3474 O O . ILE A 1 439 ? 7.864 7.961 -53.098 1.00 51.81 439 ILE A O 1
ATOM 3478 N N . ALA A 1 440 ? 9.659 7.302 -51.924 1.00 48.47 440 ALA A N 1
ATOM 3479 C CA . ALA A 1 440 ? 10.560 8.328 -52.460 1.00 48.47 440 ALA A CA 1
ATOM 3480 C C . ALA A 1 440 ? 10.858 8.119 -53.958 1.00 48.47 440 ALA A C 1
ATOM 3482 O O . ALA A 1 440 ? 10.856 9.072 -54.734 1.00 48.47 440 ALA A O 1
ATOM 3483 N N . SER A 1 441 ? 11.024 6.865 -54.391 1.00 50.69 441 SER A N 1
ATOM 3484 C CA . SER A 1 441 ? 11.200 6.530 -55.813 1.00 50.69 441 SER A CA 1
ATOM 3485 C C . SER A 1 441 ? 9.922 6.705 -56.646 1.00 50.69 441 SER A C 1
ATOM 3487 O O . SER A 1 441 ? 10.006 6.930 -57.853 1.00 50.69 441 SER A O 1
ATOM 3489 N N . LEU A 1 442 ? 8.742 6.675 -56.016 1.00 50.41 442 LEU A N 1
ATOM 3490 C CA . LEU A 1 442 ? 7.475 7.056 -56.648 1.00 50.41 442 LEU A CA 1
ATOM 3491 C C . LEU A 1 442 ? 7.304 8.584 -56.745 1.00 50.41 442 LEU A C 1
ATOM 3493 O O . LEU A 1 442 ? 6.798 9.058 -57.758 1.00 50.41 442 LEU A O 1
ATOM 3497 N N . SER A 1 443 ? 7.770 9.365 -55.760 1.00 45.28 443 SER A N 1
ATOM 3498 C CA . SER A 1 443 ? 7.691 10.838 -55.809 1.00 45.28 443 SER A CA 1
ATOM 3499 C C . SER A 1 443 ? 8.699 11.490 -56.761 1.00 45.28 443 SER A C 1
ATOM 3501 O O . SER A 1 443 ? 8.431 12.572 -57.282 1.00 45.28 443 SER A O 1
ATOM 3503 N N . ASP A 1 444 ? 9.830 10.834 -57.029 1.00 47.06 444 ASP A N 1
ATOM 3504 C CA . ASP A 1 444 ? 10.835 11.334 -57.979 1.00 47.06 444 ASP A CA 1
ATOM 3505 C C . ASP A 1 444 ? 10.451 11.078 -59.451 1.00 47.06 444 ASP A C 1
ATOM 3507 O O . ASP A 1 444 ? 10.993 11.720 -60.352 1.00 47.06 444 ASP A O 1
ATOM 3511 N N . ASN A 1 445 ? 9.464 10.210 -59.710 1.00 45.16 445 ASN A N 1
ATOM 3512 C CA . ASN A 1 445 ? 8.942 9.945 -61.057 1.00 45.16 445 ASN A CA 1
ATOM 3513 C C . ASN A 1 445 ? 7.778 10.864 -61.479 1.00 45.16 445 ASN A C 1
ATOM 3515 O O . ASN A 1 445 ? 7.449 10.899 -62.662 1.00 45.16 445 ASN A O 1
ATOM 3519 N N . GLU A 1 446 ? 7.180 11.641 -60.568 1.00 42.72 446 GLU A N 1
ATOM 3520 C CA . GLU A 1 446 ? 6.096 12.589 -60.901 1.00 42.72 446 GLU A CA 1
ATOM 3521 C C . GLU A 1 446 ? 6.579 14.017 -61.219 1.00 42.72 446 GLU A C 1
ATOM 3523 O O . GLU A 1 446 ? 5.776 14.856 -61.616 1.00 42.72 446 GLU A O 1
ATOM 3528 N N . ASN A 1 447 ? 7.884 14.309 -61.123 1.00 42.19 447 ASN A N 1
ATOM 3529 C CA . ASN A 1 447 ? 8.432 15.655 -61.368 1.00 42.19 447 ASN A CA 1
ATOM 3530 C C . ASN A 1 447 ? 9.280 15.804 -62.645 1.00 42.19 447 ASN A C 1
ATOM 3532 O O . ASN A 1 447 ? 9.950 16.822 -62.827 1.00 42.19 447 ASN A O 1
ATOM 3536 N N . VAL A 1 448 ? 9.222 14.845 -63.575 1.00 44.25 448 VAL A N 1
ATOM 3537 C CA . VAL A 1 448 ? 9.840 14.993 -64.904 1.00 44.25 448 VAL A CA 1
ATOM 3538 C C . VAL A 1 448 ? 8.762 15.084 -65.977 1.00 44.25 448 VAL A C 1
ATOM 3540 O O . VAL A 1 448 ? 8.413 14.106 -66.630 1.00 44.25 448 VAL A O 1
ATOM 3543 N N . GLY A 1 449 ? 8.277 16.306 -66.190 1.00 42.84 449 GLY A N 1
ATOM 3544 C CA . GLY A 1 449 ? 7.600 16.687 -67.423 1.00 42.84 449 GLY A CA 1
ATOM 3545 C C . GLY A 1 449 ? 6.329 17.482 -67.196 1.00 42.84 449 GLY A C 1
ATOM 3546 O O . GLY A 1 449 ? 5.269 16.890 -67.070 1.00 42.84 449 GLY A O 1
ATOM 3547 N N . LEU A 1 450 ? 6.446 18.812 -67.217 1.00 35.62 450 LEU A N 1
ATOM 3548 C CA . LEU A 1 450 ? 5.466 19.724 -67.819 1.00 35.62 450 LEU A CA 1
ATOM 3549 C C . LEU A 1 450 ? 6.070 21.137 -67.864 1.00 35.62 450 LEU A C 1
ATOM 3551 O O . LEU A 1 450 ? 6.008 21.907 -66.911 1.00 35.62 450 LEU A O 1
ATOM 3555 N N . LEU A 1 451 ? 6.706 21.430 -69.000 1.00 36.38 451 LEU A N 1
ATOM 3556 C CA . LEU A 1 451 ? 6.833 22.781 -69.540 1.00 36.38 451 LEU A CA 1
ATOM 3557 C C . LEU A 1 451 ? 5.587 23.041 -70.397 1.00 36.38 451 LEU A C 1
ATOM 3559 O O . LEU A 1 451 ? 5.243 22.215 -71.240 1.00 36.38 451 LEU A O 1
ATOM 3563 N N . ASP A 1 452 ? 4.951 24.172 -70.114 1.00 38.50 452 ASP A N 1
ATOM 3564 C CA . ASP A 1 452 ? 3.991 24.967 -70.886 1.00 38.50 452 ASP A CA 1
ATOM 3565 C C . ASP A 1 452 ? 3.509 24.441 -72.252 1.00 38.50 452 ASP A C 1
ATOM 3567 O O . ASP A 1 452 ? 4.277 24.318 -73.207 1.00 38.50 452 ASP A O 1
ATOM 3571 N N . ASN A 1 453 ? 2.183 24.319 -72.394 1.00 31.47 453 ASN A N 1
ATOM 3572 C CA . ASN A 1 453 ? 1.461 25.098 -73.406 1.00 31.47 453 ASN A CA 1
ATOM 3573 C C . ASN A 1 453 ? -0.056 25.106 -73.163 1.00 31.47 453 ASN A C 1
ATOM 3575 O O . ASN A 1 453 ? -0.694 24.069 -72.988 1.00 31.47 453 ASN A O 1
ATOM 3579 N N . GLU A 1 454 ? -0.608 26.315 -73.196 1.00 35.78 454 GLU A N 1
ATOM 3580 C CA . GLU A 1 454 ? -2.030 26.635 -73.284 1.00 35.78 454 GLU A CA 1
ATOM 3581 C C . GLU A 1 454 ? -2.659 26.058 -74.566 1.00 35.78 454 GLU A C 1
ATOM 3583 O O . GLU A 1 454 ? -2.048 26.112 -75.636 1.00 35.78 454 GLU A O 1
ATOM 3588 N N . ASN A 1 455 ? -3.902 25.564 -74.484 1.00 30.16 455 ASN A N 1
ATOM 3589 C CA . ASN A 1 455 ? -5.025 26.089 -75.278 1.00 30.16 455 ASN A CA 1
ATOM 3590 C C . ASN A 1 455 ? -6.364 25.388 -74.984 1.00 30.16 455 ASN A C 1
ATOM 3592 O O . ASN A 1 455 ? -6.437 24.209 -74.647 1.00 30.16 455 ASN A O 1
ATOM 3596 N N . GLU A 1 456 ? -7.412 26.195 -75.134 1.00 35.22 456 GLU A N 1
ATOM 3597 C CA . GLU A 1 456 ? -8.851 25.949 -75.016 1.00 35.22 456 GLU A CA 1
ATOM 3598 C C . GLU A 1 456 ? -9.384 24.776 -75.867 1.00 35.22 456 GLU A C 1
ATOM 3600 O O . GLU A 1 456 ? -8.979 24.617 -77.014 1.00 35.22 456 GLU A O 1
ATOM 3605 N N . HIS A 1 457 ? -10.368 24.020 -75.355 1.00 33.38 457 HIS A N 1
ATOM 3606 C CA . HIS A 1 457 ? -11.764 24.010 -75.848 1.00 33.38 457 HIS A CA 1
ATOM 3607 C C . HIS A 1 457 ? -12.623 22.902 -75.197 1.00 33.38 457 HIS A C 1
ATOM 3609 O O . HIS A 1 457 ? -12.228 21.750 -75.075 1.00 33.38 457 HIS A O 1
ATOM 3615 N N . GLU A 1 458 ? -13.822 23.326 -74.796 1.00 33.50 458 GLU A N 1
ATOM 3616 C CA . GLU A 1 458 ? -15.145 22.684 -74.870 1.00 33.50 458 GLU A CA 1
ATOM 3617 C C . GLU A 1 458 ? -15.357 21.171 -75.141 1.00 33.50 458 GLU A C 1
ATOM 3619 O O . GLU A 1 458 ? -14.904 20.601 -76.125 1.00 33.50 458 GLU A O 1
ATOM 3624 N N . PHE A 1 459 ? -16.360 20.678 -74.395 1.00 32.00 459 PHE A N 1
ATOM 3625 C CA . PHE A 1 459 ? -17.519 19.863 -74.818 1.00 32.00 459 PHE A CA 1
ATOM 3626 C C . PHE A 1 459 ? -17.504 18.319 -74.757 1.00 32.00 459 PHE A C 1
ATOM 3628 O O . PHE A 1 459 ? -16.781 17.639 -75.466 1.00 32.00 459 PHE A O 1
ATOM 3635 N N . LEU A 1 460 ? -18.514 17.844 -74.002 1.00 32.44 460 LEU A N 1
ATOM 3636 C CA . LEU A 1 460 ? -19.369 16.649 -74.136 1.00 32.44 460 LEU A CA 1
ATOM 3637 C C . LEU A 1 460 ? -18.754 15.248 -74.282 1.00 32.44 460 LEU A C 1
ATOM 3639 O O . LEU A 1 460 ? -18.048 14.946 -75.231 1.00 32.44 460 LEU A O 1
ATOM 3643 N N . GLY A 1 461 ? -19.327 14.321 -73.505 1.00 29.66 461 GLY A N 1
ATOM 3644 C CA . GLY A 1 461 ? -19.703 13.018 -74.058 1.00 29.66 461 GLY A CA 1
ATOM 3645 C C . GLY A 1 461 ? -19.508 11.835 -73.124 1.00 29.66 461 GLY A C 1
ATOM 3646 O O . GLY A 1 461 ? -18.392 11.485 -72.779 1.00 29.66 461 GLY A O 1
ATOM 3647 N N . LYS A 1 462 ? -20.633 11.217 -72.761 1.00 36.06 462 LYS A N 1
ATOM 3648 C CA . LYS A 1 462 ? -20.771 9.865 -72.207 1.00 36.06 462 LYS A CA 1
ATOM 3649 C C . LYS A 1 462 ? -19.936 8.837 -72.985 1.00 36.06 462 LYS A C 1
ATOM 3651 O O . LYS A 1 462 ? -19.921 8.921 -74.204 1.00 36.06 462 LYS A O 1
ATOM 3656 N N . GLU A 1 463 ? -19.474 7.786 -72.314 1.00 32.91 463 GLU A N 1
ATOM 3657 C CA . GLU A 1 463 ? -19.958 6.426 -72.597 1.00 32.91 463 GLU A CA 1
ATOM 3658 C C . GLU A 1 463 ? -19.527 5.430 -71.516 1.00 32.91 463 GLU A C 1
ATOM 3660 O O . GLU A 1 463 ? -18.401 5.435 -71.026 1.00 32.91 463 GLU A O 1
ATOM 3665 N N . GLU A 1 464 ? -20.499 4.612 -71.127 1.00 39.69 464 GLU A N 1
ATOM 3666 C CA . GLU A 1 464 ? -20.348 3.390 -70.353 1.00 39.69 464 GLU A CA 1
ATOM 3667 C C . GLU A 1 464 ? -19.567 2.358 -71.172 1.00 39.69 464 GLU A C 1
ATOM 3669 O O . GLU A 1 464 ? -19.744 2.252 -72.386 1.00 39.69 464 GLU A O 1
ATOM 3674 N N . THR A 1 465 ? -18.789 1.505 -70.511 1.00 35.25 465 THR A N 1
ATOM 3675 C CA . THR A 1 465 ? -18.656 0.122 -70.979 1.00 35.25 465 THR A CA 1
ATOM 3676 C C . THR A 1 465 ? -18.369 -0.789 -69.796 1.00 35.25 465 THR A C 1
ATOM 3678 O O . THR A 1 465 ? -17.262 -0.846 -69.266 1.00 35.25 465 THR A O 1
ATOM 3681 N N . GLU A 1 466 ? -19.418 -1.491 -69.374 1.00 36.47 466 GLU A N 1
ATOM 3682 C CA . GLU A 1 466 ? -19.309 -2.788 -68.723 1.00 36.47 466 GLU A CA 1
ATOM 3683 C C . GLU A 1 466 ? -18.616 -3.766 -69.679 1.00 36.47 466 GLU A C 1
ATOM 3685 O O . GLU A 1 466 ? -18.960 -3.834 -70.860 1.00 36.47 466 GLU A O 1
ATOM 3690 N N . LEU A 1 467 ? -17.710 -4.594 -69.162 1.00 35.03 467 LEU A N 1
ATOM 3691 C CA . LEU A 1 467 ? -17.542 -5.934 -69.706 1.00 35.03 467 LEU A CA 1
ATOM 3692 C C . LEU A 1 467 ? -17.211 -6.914 -68.582 1.00 35.03 467 LEU A C 1
ATOM 3694 O O . LEU A 1 467 ? -16.231 -6.795 -67.852 1.00 35.03 467 LEU A O 1
ATOM 3698 N N . ASN A 1 468 ? -18.169 -7.819 -68.458 1.00 32.28 468 ASN A N 1
ATOM 3699 C CA . ASN A 1 468 ? -18.291 -8.989 -67.614 1.00 32.28 468 ASN A CA 1
ATOM 3700 C C . ASN A 1 468 ? -17.486 -10.165 -68.219 1.00 32.28 468 ASN A C 1
ATOM 3702 O O . ASN A 1 468 ? -16.890 -9.997 -69.284 1.00 32.28 468 ASN A O 1
ATOM 3706 N N . VAL A 1 469 ? -17.628 -11.357 -67.618 1.00 38.69 469 VAL A N 1
ATOM 3707 C CA . VAL A 1 469 ? -17.225 -12.714 -68.084 1.00 38.69 469 VAL A CA 1
ATOM 3708 C C . VAL A 1 469 ? -15.937 -13.218 -67.407 1.00 38.69 469 VAL A C 1
ATOM 3710 O O . VAL A 1 469 ? -14.837 -12.776 -67.724 1.00 38.69 469 VAL A O 1
ATOM 3713 N N . GLU A 1 470 ? -16.087 -13.916 -66.270 1.00 33.75 470 GLU A N 1
ATOM 3714 C CA . GLU A 1 470 ? -16.219 -15.396 -66.115 1.00 33.75 470 GLU A CA 1
ATOM 3715 C C . GLU A 1 470 ? -14.850 -16.087 -66.217 1.00 33.75 470 GLU A C 1
ATOM 3717 O O . GLU A 1 470 ? -14.136 -15.962 -67.204 1.00 33.75 470 GLU A O 1
ATOM 3722 N N . ASP A 1 471 ? -14.346 -16.600 -65.097 1.00 35.19 471 ASP A N 1
ATOM 3723 C CA . ASP A 1 471 ? -14.429 -18.006 -64.655 1.00 35.19 471 ASP A CA 1
ATOM 3724 C C . ASP A 1 471 ? -13.158 -18.764 -65.050 1.00 35.19 471 ASP A C 1
ATOM 3726 O O . ASP A 1 471 ? -12.707 -18.689 -66.186 1.00 35.19 471 ASP A O 1
ATOM 3730 N N . ILE A 1 472 ? -12.568 -19.472 -64.083 1.00 41.06 472 ILE A N 1
ATOM 3731 C CA . ILE A 1 472 ? -12.112 -20.869 -64.190 1.00 41.06 472 ILE A CA 1
ATOM 3732 C C . ILE A 1 472 ? -11.575 -21.298 -62.811 1.00 41.06 472 ILE A C 1
ATOM 3734 O O . ILE A 1 472 ? -10.505 -20.909 -62.350 1.00 41.06 472 ILE A O 1
ATOM 3738 N N . GLU A 1 473 ? -12.441 -22.067 -62.156 1.00 35.56 473 GLU A N 1
ATOM 3739 C CA . GLU A 1 473 ? -12.197 -23.344 -61.478 1.00 35.56 473 GLU A CA 1
ATOM 3740 C C . GLU A 1 473 ? -11.193 -23.452 -60.319 1.00 35.56 473 GLU A C 1
ATOM 3742 O O . GLU A 1 473 ? -9.975 -23.562 -60.448 1.00 35.56 473 GLU A O 1
ATOM 3747 N N . ALA A 1 474 ? -11.810 -23.643 -59.154 1.00 36.12 474 ALA A N 1
ATOM 3748 C CA . ALA A 1 474 ? -11.374 -24.570 -58.129 1.00 36.12 474 ALA A CA 1
ATOM 3749 C C . ALA A 1 474 ? -11.325 -26.017 -58.653 1.00 36.12 474 ALA A C 1
ATOM 3751 O O . ALA A 1 474 ? -12.282 -26.464 -59.275 1.00 36.12 474 ALA A O 1
ATOM 3752 N N . GLN A 1 475 ? -10.286 -26.768 -58.277 1.00 31.38 475 GLN A N 1
ATOM 3753 C CA . GLN A 1 475 ? -10.369 -28.104 -57.661 1.00 31.38 475 GLN A CA 1
ATOM 3754 C C . GLN A 1 475 ? -8.962 -28.703 -57.525 1.00 31.38 475 GLN A C 1
ATOM 3756 O O . GLN A 1 475 ? -8.242 -28.848 -58.505 1.00 31.38 475 GLN A O 1
ATOM 3761 N N . ASN A 1 476 ? -8.583 -29.104 -56.309 1.00 32.59 476 ASN A N 1
ATOM 3762 C CA . ASN A 1 476 ? -8.343 -30.522 -56.034 1.00 32.59 476 ASN A CA 1
ATOM 3763 C C . ASN A 1 476 ? -8.141 -30.770 -54.535 1.00 32.59 476 ASN A C 1
ATOM 3765 O O . ASN A 1 476 ? -7.147 -30.377 -53.928 1.00 32.59 476 ASN A O 1
ATOM 3769 N N . ASN A 1 477 ? -9.137 -31.457 -53.977 1.00 35.72 477 ASN A N 1
ATOM 3770 C CA . ASN A 1 477 ? -9.047 -32.245 -52.760 1.00 35.72 477 ASN A CA 1
ATOM 3771 C C . ASN A 1 477 ? -8.063 -33.405 -52.963 1.00 35.72 477 ASN A C 1
ATOM 3773 O O . ASN A 1 477 ? -8.100 -34.065 -54.000 1.00 35.72 477 ASN A O 1
ATOM 3777 N N . VAL A 1 478 ? -7.296 -33.728 -51.924 1.00 40.09 478 VAL A N 1
ATOM 3778 C CA . VAL A 1 478 ? -6.748 -35.071 -51.696 1.00 40.09 478 VAL A CA 1
ATOM 3779 C C . VAL A 1 478 ? -7.053 -35.438 -50.241 1.00 40.09 478 VAL A C 1
ATOM 3781 O O . VAL A 1 478 ? -6.653 -34.684 -49.351 1.00 40.09 478 VAL A O 1
ATOM 3784 N N . PRO A 1 479 ? -7.783 -36.536 -49.978 1.00 46.12 479 PRO A N 1
ATOM 3785 C CA . PRO A 1 479 ? -7.914 -37.118 -48.651 1.00 46.12 479 PRO A CA 1
ATOM 3786 C C . PRO A 1 479 ? -6.975 -38.323 -48.452 1.00 46.12 479 PRO A C 1
ATOM 3788 O O . PRO A 1 479 ? -6.515 -38.923 -49.418 1.00 46.12 479 PRO A O 1
ATOM 3791 N N . GLU A 1 480 ? -6.821 -38.667 -47.170 1.00 42.94 480 GLU A N 1
ATOM 3792 C CA . GLU A 1 480 ? -6.399 -39.957 -46.594 1.00 42.94 480 GLU A CA 1
ATOM 3793 C C . GLU A 1 480 ? -4.937 -40.406 -46.747 1.00 42.94 480 GLU A C 1
ATOM 3795 O O . GLU A 1 480 ? -4.463 -40.711 -47.831 1.00 42.94 480 GLU A O 1
ATOM 3800 N N . GLU A 1 481 ? -4.267 -40.580 -45.601 1.00 42.16 481 GLU A N 1
ATOM 3801 C CA . GLU A 1 481 ? -3.904 -41.930 -45.146 1.00 42.16 481 GLU A CA 1
ATOM 3802 C C . GLU A 1 481 ? -3.636 -41.949 -43.628 1.00 42.16 481 GLU A C 1
ATOM 3804 O O . GLU A 1 481 ? -2.839 -41.177 -43.091 1.00 42.16 481 GLU A O 1
ATOM 3809 N N . GLU A 1 482 ? -4.364 -42.830 -42.938 1.00 46.69 482 GLU A N 1
ATOM 3810 C CA . GLU A 1 482 ? -4.021 -43.377 -41.627 1.00 46.69 482 GLU A CA 1
ATOM 3811 C C . GLU A 1 482 ? -2.815 -44.317 -41.772 1.00 46.69 482 GLU A C 1
ATOM 3813 O O . GLU A 1 482 ? -2.825 -45.163 -42.658 1.00 46.69 482 GLU A O 1
ATOM 3818 N N . GLU A 1 483 ? -1.861 -44.292 -40.836 1.00 43.03 483 GLU A N 1
ATOM 3819 C CA . GLU A 1 483 ? -1.265 -45.535 -40.325 1.00 43.03 483 GLU A CA 1
ATOM 3820 C C . GLU A 1 483 ? -0.548 -45.321 -38.973 1.00 43.03 483 GLU A C 1
ATOM 3822 O O . GLU A 1 483 ? 0.452 -44.614 -38.894 1.00 43.03 483 GLU A O 1
ATOM 3827 N N . LYS A 1 484 ? -1.083 -46.015 -37.952 1.00 47.03 484 LYS A N 1
ATOM 3828 C CA . LYS A 1 484 ? -0.502 -46.503 -36.675 1.00 47.03 484 LYS A CA 1
ATOM 3829 C C . LYS A 1 484 ? 0.041 -45.545 -35.611 1.00 47.03 484 LYS A C 1
ATOM 3831 O O . LYS A 1 484 ? 1.123 -44.949 -35.783 1.00 47.03 484 LYS A O 1
#

Nearest PDB structures (foldseek):
  8tzs-assembly1_A  TM=7.764E-01  e=1.320E-14  Homo sapiens
  8ikj-assembly1_R  TM=4.930E-01  e=1.672E-03  Homo sapiens
  9ima-assembly1_A  TM=5.234E-01  e=1.627E-02  Homo sapiens
  9dqj-assembly1_A  TM=5.378E-01  e=1.793E-02  Homo sapiens
  6lpb-assembly1_R  TM=5.094E-01  e=2.772E-02  Homo sapiens

Organism: Trichomonas vaginalis (strain ATCC PRA-98 / G3) (NCBI:txid412133)

InterPro domains:
  IPR040416 Transmembrane protein 181 [PTHR31918] (9-477)
  IPR047843 Wntless-like, transmembrane domain [PF06664] (198-424)

pLDDT: mean 77.86, std 20.1, range [28.38, 96.75]